Protein AF-0000000072901092 (afdb_homodimer)

Nearest PDB structures (foldseek):
  4x6g-assembly1_D  TM=7.924E-01  e=3.936E-26  Pseudomonas aeruginosa PAO1
  6g4r-assembly1_B  TM=6.578E-01  e=4.925E-25  Corynebacterium glutamicum
  4x6g-assembly1_C  TM=6.193E-01  e=7.753E-26  Pseudomonas aeruginosa PAO1
  6g4r-assembly1_E  TM=6.462E-01  e=9.700E-25  Corynebacterium glutamicum
  7d98-assembly1_Q  TM=5.765E-01  e=1.167E-24  Cupriavidus necator

Organism: NCBI:txid1402861

Structure (mmCIF, N/CA/C/O backbone):
data_AF-0000000072901092-model_v1
#
loop_
_entity.id
_entity.type
_entity.pdbx_description
1 polymer 'LysR family transcriptional regulator'
#
loop_
_atom_site.group_PDB
_atom_site.id
_atom_site.type_symbol
_atom_site.label_atom_id
_atom_site.label_alt_id
_atom_site.label_comp_id
_atom_site.label_asym_id
_atom_site.label_entity_id
_atom_site.label_seq_id
_atom_site.pdbx_PDB_ins_code
_atom_site.Cartn_x
_atom_site.Cartn_y
_atom_site.Cartn_z
_atom_site.occupancy
_atom_site.B_iso_or_equiv
_atom_site.auth_seq_id
_atom_site.auth_comp_id
_atom_site.auth_asym_id
_atom_site.auth_atom_id
_atom_site.pdbx_PDB_model_num
ATOM 1 N N . MET A 1 1 ? -18.266 22.656 27.125 1 49.53 1 MET A N 1
ATOM 2 C CA . MET A 1 1 ? -17.625 21.703 26.219 1 49.53 1 MET A CA 1
ATOM 3 C C . MET A 1 1 ? -16.109 21.812 26.281 1 49.53 1 MET A C 1
ATOM 5 O O . MET A 1 1 ? -15.562 22.922 26.234 1 49.53 1 MET A O 1
ATOM 9 N N . ASP A 1 2 ? -15.492 20.828 26.812 1 63.03 2 ASP A N 1
ATOM 10 C CA . ASP A 1 2 ? -14.039 20.797 26.984 1 63.03 2 ASP A CA 1
ATOM 11 C C . ASP A 1 2 ? -13.367 20.078 25.812 1 63.03 2 ASP A C 1
ATOM 13 O O . ASP A 1 2 ? -13.992 19.25 25.156 1 63.03 2 ASP A O 1
ATOM 17 N N . PHE A 1 3 ? -12.242 20.594 25.516 1 66.56 3 PHE A N 1
ATOM 18 C CA . PHE A 1 3 ? -11.469 20.031 24.422 1 66.56 3 PHE A CA 1
ATOM 19 C C . PHE A 1 3 ? -11.273 18.531 24.609 1 66.56 3 PHE A C 1
ATOM 21 O O . PHE A 1 3 ? -11.195 17.781 23.625 1 66.56 3 PHE A O 1
ATOM 28 N N . ARG A 1 4 ? -11.25 18.188 25.797 1 75 4 ARG A N 1
ATOM 29 C CA . ARG A 1 4 ? -11.078 16.781 26.109 1 75 4 ARG A CA 1
ATOM 30 C C . ARG A 1 4 ? -12.258 15.953 25.609 1 75 4 ARG A C 1
ATOM 32 O O . ARG A 1 4 ? -12.07 14.836 25.125 1 75 4 ARG A O 1
ATOM 39 N N . HIS A 1 5 ? -13.43 16.578 25.75 1 78.12 5 HIS A N 1
ATOM 40 C CA . HIS A 1 5 ? -14.625 15.875 25.297 1 78.12 5 HIS A CA 1
ATOM 41 C C . HIS A 1 5 ? -14.602 15.664 23.781 1 78.12 5 HIS A C 1
ATOM 43 O O . HIS A 1 5 ? -14.961 14.586 23.297 1 78.12 5 HIS A O 1
ATOM 49 N N . LEU A 1 6 ? -14.203 16.656 23.109 1 78.94 6 LEU A N 1
ATOM 50 C CA . LEU A 1 6 ? -14.117 16.578 21.656 1 78.94 6 LEU A CA 1
ATOM 51 C C . LEU A 1 6 ? -13.062 15.555 21.234 1 78.94 6 LEU A C 1
ATOM 53 O O . LEU A 1 6 ? -13.281 14.797 20.297 1 78.94 6 LEU A O 1
ATOM 57 N N . HIS A 1 7 ? -12.016 15.57 21.969 1 81.06 7 HIS A N 1
ATOM 58 C CA . HIS A 1 7 ? -10.945 14.617 21.703 1 81.06 7 HIS A CA 1
ATOM 59 C C . HIS A 1 7 ? -11.406 13.188 21.938 1 81.06 7 HIS A C 1
ATOM 61 O O . HIS A 1 7 ? -11.125 12.297 21.141 1 81.06 7 HIS A O 1
ATOM 67 N N . TYR A 1 8 ? -12.109 13.016 23.016 1 83 8 TYR A N 1
ATOM 68 C CA . TYR A 1 8 ? -12.625 11.688 23.359 1 83 8 TYR A CA 1
ATOM 69 C C . TYR A 1 8 ? -13.625 11.211 22.312 1 83 8 TYR A C 1
ATOM 71 O O . TYR A 1 8 ? -13.539 10.078 21.828 1 83 8 TYR A O 1
ATOM 79 N N . PHE A 1 9 ? -14.438 12.086 21.922 1 88.81 9 PHE A N 1
ATOM 80 C CA . PHE A 1 9 ? -15.461 11.773 20.938 1 88.81 9 PHE A CA 1
ATOM 81 C C . PHE A 1 9 ? -14.828 11.422 19.594 1 88.81 9 PHE A C 1
ATOM 83 O O . PHE A 1 9 ? -15.18 10.414 18.984 1 88.81 9 PHE A O 1
ATOM 90 N N . THR A 1 10 ? -13.914 12.25 19.156 1 85.12 10 THR A N 1
ATOM 91 C CA . THR A 1 10 ? -13.297 12.023 17.859 1 85.12 10 THR A CA 1
ATOM 92 C C . THR A 1 10 ? -12.5 10.727 17.859 1 85.12 10 THR A C 1
ATOM 94 O O . THR A 1 10 ? -12.461 10.016 16.844 1 85.12 10 THR A O 1
ATOM 97 N N . THR A 1 11 ? -11.914 10.367 18.953 1 84.12 11 THR A N 1
ATOM 98 C CA . THR A 1 11 ? -11.164 9.125 19.062 1 84.12 11 THR A CA 1
ATOM 99 C C . THR A 1 11 ? -12.102 7.918 19 1 84.12 11 THR A C 1
ATOM 101 O O . THR A 1 11 ? -11.797 6.926 18.328 1 84.12 11 THR A O 1
ATOM 104 N N . VAL A 1 12 ? -13.203 8.062 19.625 1 87.88 12 VAL A N 1
ATOM 105 C CA . VAL A 1 12 ? -14.203 6.992 19.578 1 87.88 12 VAL A CA 1
ATOM 106 C C . VAL A 1 12 ? -14.719 6.824 18.156 1 87.88 12 VAL A C 1
ATOM 108 O O . VAL A 1 12 ? -14.891 5.699 17.688 1 87.88 12 VAL A O 1
ATOM 111 N N . ALA A 1 13 ? -14.922 7.895 17.562 1 85.12 13 ALA A N 1
ATOM 112 C CA . ALA A 1 13 ? -15.414 7.879 16.188 1 85.12 13 ALA A CA 1
ATOM 113 C C . ALA A 1 13 ? -14.414 7.203 15.25 1 85.12 13 ALA A C 1
ATOM 115 O O . ALA A 1 13 ? -14.797 6.383 14.406 1 85.12 13 ALA A O 1
ATOM 116 N N . LYS A 1 14 ? -13.219 7.559 15.43 1 80.56 14 LYS A N 1
ATOM 117 C CA . LYS A 1 14 ? -12.141 7.039 14.594 1 80.56 14 LYS A CA 1
ATOM 118 C C . LYS A 1 14 ? -11.953 5.539 14.812 1 80.56 14 LYS A C 1
ATOM 120 O O . LYS A 1 14 ? -11.773 4.785 13.852 1 80.56 14 LYS A O 1
ATOM 125 N N . GLN A 1 15 ? -12.016 5.137 16.062 1 78.75 15 GLN A N 1
ATOM 126 C CA . GLN A 1 15 ? -11.773 3.744 16.422 1 78.75 15 GLN A CA 1
ATOM 127 C C . GLN A 1 15 ? -13.031 2.904 16.25 1 78.75 15 GLN A C 1
ATOM 129 O O . GLN A 1 15 ? -12.969 1.673 16.25 1 78.75 15 GLN A O 1
ATOM 134 N N . GLN A 1 16 ? -14.086 3.572 16.125 1 81.44 16 GLN A N 1
ATOM 135 C CA . GLN A 1 16 ? -15.406 2.963 16.047 1 81.44 16 GLN A CA 1
ATOM 136 C C . GLN A 1 16 ? -15.625 1.966 17.188 1 81.44 16 GLN A C 1
ATOM 138 O O . GLN A 1 16 ? -16.25 0.919 16.984 1 81.44 16 GLN A O 1
ATOM 143 N N . SER A 1 17 ? -14.984 2.234 18.234 1 85.31 17 SER A N 1
ATOM 144 C CA . SER A 1 17 ? -15.062 1.399 19.422 1 85.31 17 SER A CA 1
ATOM 145 C C . SER A 1 17 ? -14.711 2.195 20.688 1 85.31 17 SER A C 1
ATOM 147 O O . SER A 1 17 ? -13.688 2.879 20.719 1 85.31 17 SER A O 1
ATOM 149 N N . PHE A 1 18 ? -15.586 2.021 21.703 1 87.5 18 PHE A N 1
ATOM 150 C CA . PHE A 1 18 ? -15.305 2.693 22.969 1 87.5 18 PHE A CA 1
ATOM 151 C C . PHE A 1 18 ? -14.133 2.033 23.688 1 87.5 18 PHE A C 1
ATOM 153 O O . PHE A 1 18 ? -13.289 2.717 24.281 1 87.5 18 PHE A O 1
ATOM 160 N N . THR A 1 19 ? -14.086 0.767 23.5 1 86.06 19 THR A N 1
ATOM 161 C CA . THR A 1 19 ? -13.031 0.032 24.188 1 86.06 19 THR A CA 1
ATOM 162 C C . THR A 1 19 ? -11.672 0.329 23.562 1 86.06 19 THR A C 1
ATOM 164 O O . THR A 1 19 ? -10.711 0.62 24.281 1 86.06 19 THR A O 1
ATOM 167 N N . LYS A 1 20 ? -11.641 0.31 22.328 1 83.25 20 LYS A N 1
ATOM 168 C CA . LYS A 1 20 ? -10.391 0.587 21.641 1 83.25 20 LYS A CA 1
ATOM 169 C C . LYS A 1 20 ? -9.953 2.033 21.859 1 83.25 20 LYS A C 1
ATOM 171 O O . LYS A 1 20 ? -8.766 2.303 22.047 1 83.25 20 LYS A O 1
ATOM 176 N N . ALA A 1 21 ? -10.906 2.846 21.797 1 86.75 21 ALA A N 1
ATOM 177 C CA . ALA A 1 21 ? -10.625 4.262 22.016 1 86.75 21 ALA A CA 1
ATOM 178 C C . ALA A 1 21 ? -10.109 4.504 23.438 1 86.75 21 ALA A C 1
ATOM 180 O O . ALA A 1 21 ? -9.164 5.27 23.641 1 86.75 21 ALA A O 1
ATOM 181 N N . ALA A 1 22 ? -10.68 3.83 24.344 1 85.81 22 ALA A N 1
ATOM 182 C CA . ALA A 1 22 ? -10.273 3.984 25.734 1 85.81 22 ALA A CA 1
ATOM 183 C C . ALA A 1 22 ? -8.828 3.523 25.938 1 85.81 22 ALA A C 1
ATOM 185 O O . ALA A 1 22 ? -8.055 4.176 26.641 1 85.81 22 ALA A O 1
ATOM 186 N N . HIS A 1 23 ? -8.562 2.48 25.312 1 78.56 23 HIS A N 1
ATOM 187 C CA . HIS A 1 23 ? -7.199 1.969 25.359 1 78.56 23 HIS A CA 1
ATOM 188 C C . HIS A 1 23 ? -6.211 2.965 24.766 1 78.56 23 HIS A C 1
ATOM 190 O O . HIS A 1 23 ? -5.16 3.23 25.359 1 78.56 23 HIS A O 1
ATOM 196 N N . LYS A 1 24 ? -6.613 3.518 23.766 1 76.94 24 LYS A N 1
ATOM 197 C CA . LYS A 1 24 ? -5.758 4.473 23.062 1 76.94 24 LYS A CA 1
ATOM 198 C C . LYS A 1 24 ? -5.578 5.746 23.891 1 76.94 24 LYS A C 1
ATOM 200 O O . LYS A 1 24 ? -4.496 6.34 23.891 1 76.94 24 LYS A O 1
ATOM 205 N N . LEU A 1 25 ? -6.582 6.066 24.562 1 77.44 25 LEU A N 1
ATOM 206 C CA . LEU A 1 25 ? -6.605 7.312 25.328 1 77.44 25 LEU A CA 1
ATOM 207 C C . LEU A 1 25 ? -6.129 7.094 26.75 1 77.44 25 LEU A C 1
ATOM 209 O O . LEU A 1 25 ? -6.004 8.047 27.531 1 77.44 25 LEU A O 1
ATOM 213 N N . HIS A 1 26 ? -5.859 5.828 27.047 1 76 26 HIS A N 1
ATOM 214 C CA . HIS A 1 26 ? -5.414 5.457 28.391 1 76 26 HIS A CA 1
ATOM 215 C C . HIS A 1 26 ? -6.422 5.902 29.438 1 76 26 HIS A C 1
ATOM 217 O O . HIS A 1 26 ? -6.043 6.5 30.453 1 76 26 HIS A O 1
ATOM 223 N N . VAL A 1 27 ? -7.68 5.68 29.156 1 80.12 27 VAL A N 1
ATOM 224 C CA . VAL A 1 27 ? -8.773 5.93 30.094 1 80.12 27 VAL A CA 1
ATOM 225 C C . VAL A 1 27 ? -9.664 4.691 30.188 1 80.12 27 VAL A C 1
ATOM 227 O O . VAL A 1 27 ? -9.523 3.756 29.391 1 80.12 27 VAL A O 1
ATOM 230 N N . SER A 1 28 ? -10.383 4.594 31.266 1 84.31 28 SER A N 1
ATOM 231 C CA . SER A 1 28 ? -11.32 3.482 31.375 1 84.31 28 SER A CA 1
ATOM 232 C C . SER A 1 28 ? -12.492 3.646 30.406 1 84.31 28 SER A C 1
ATOM 234 O O . SER A 1 28 ? -12.914 4.77 30.125 1 84.31 28 SER A O 1
ATOM 236 N N . GLN A 1 29 ? -12.891 2.535 29.938 1 88.75 29 GLN A N 1
ATOM 237 C CA . GLN A 1 29 ? -13.992 2.545 28.984 1 88.75 29 GLN A CA 1
ATOM 238 C C . GLN A 1 29 ? -15.234 3.191 29.578 1 88.75 29 GLN A C 1
ATOM 240 O O . GLN A 1 29 ? -15.883 4.023 28.938 1 88.75 29 GLN A O 1
ATOM 245 N N . PRO A 1 30 ? -15.609 2.914 30.859 1 89.5 30 PRO A N 1
ATOM 246 C CA . PRO A 1 30 ? -16.766 3.598 31.438 1 89.5 30 PRO A CA 1
ATOM 247 C C . PRO A 1 30 ? -16.578 5.109 31.531 1 89.5 30 PRO A C 1
ATOM 249 O O . PRO A 1 30 ? -17.516 5.871 31.297 1 89.5 30 PRO A O 1
ATOM 252 N N . SER A 1 31 ? -15.414 5.52 31.875 1 84.31 31 SER A N 1
ATOM 253 C CA . SER A 1 31 ? -15.117 6.945 31.938 1 84.31 31 SER A CA 1
ATOM 254 C C . SER A 1 31 ? -15.25 7.605 30.562 1 84.31 31 SER A C 1
ATOM 256 O O . SER A 1 31 ? -15.82 8.695 30.453 1 84.31 31 SER A O 1
ATOM 258 N N . LEU A 1 32 ? -14.734 6.973 29.578 1 90.12 32 LEU A N 1
ATOM 259 C CA . LEU A 1 32 ? -14.812 7.484 28.219 1 90.12 32 LEU A CA 1
ATOM 260 C C . LEU A 1 32 ? -16.266 7.59 27.75 1 90.12 32 LEU A C 1
ATOM 262 O O . LEU A 1 32 ? -16.656 8.586 27.141 1 90.12 32 LEU A O 1
ATOM 266 N N . SER A 1 33 ? -17.016 6.562 28.047 1 90.19 33 SER A N 1
ATOM 267 C CA . SER A 1 33 ? -18.422 6.547 27.688 1 90.19 33 SER A CA 1
ATOM 268 C C . SER A 1 33 ? -19.188 7.688 28.359 1 90.19 33 SER A C 1
ATOM 270 O O . SER A 1 33 ? -20 8.352 27.719 1 90.19 33 SER A O 1
ATOM 272 N N . LYS A 1 34 ? -18.875 7.934 29.562 1 88.56 34 LYS A N 1
ATOM 273 C CA . LYS A 1 34 ? -19.5 9.016 30.328 1 88.56 34 LYS A CA 1
ATOM 274 C C . LYS A 1 34 ? -19.172 10.375 29.719 1 88.56 34 LYS A C 1
ATOM 276 O O . LYS A 1 34 ? -20.031 11.258 29.656 1 88.56 34 LYS A O 1
ATOM 281 N N . MET A 1 35 ? -17.969 10.477 29.375 1 84.62 35 MET A N 1
ATOM 282 C CA . MET A 1 35 ? -17.516 11.742 28.828 1 84.62 35 MET A CA 1
ATOM 283 C C . MET A 1 35 ? -18.172 12.023 27.484 1 84.62 35 MET A C 1
ATOM 285 O O . MET A 1 35 ? -18.547 13.164 27.188 1 84.62 35 MET A O 1
ATOM 289 N N . VAL A 1 36 ? -18.297 11.008 26.672 1 88.88 36 VAL A N 1
ATOM 290 C CA . VAL A 1 36 ? -18.953 11.156 25.391 1 88.88 36 VAL A CA 1
ATOM 291 C C . VAL A 1 36 ? -20.438 11.469 25.594 1 88.88 36 VAL A C 1
ATOM 293 O O . VAL A 1 36 ? -21 12.305 24.891 1 88.88 36 VAL A O 1
ATOM 296 N N . LYS A 1 37 ? -21 10.789 26.516 1 90.06 37 LYS A N 1
ATOM 297 C CA . LYS A 1 37 ? -22.391 11.062 26.844 1 90.06 37 LYS A CA 1
ATOM 298 C C . LYS A 1 37 ? -22.578 12.492 27.344 1 90.06 37 LYS A C 1
ATOM 300 O O . LYS A 1 37 ? -23.562 13.148 27 1 90.06 37 LYS A O 1
ATOM 305 N N . ALA A 1 38 ? -21.719 12.898 28.156 1 83.62 38 ALA A N 1
ATOM 306 C CA . ALA A 1 38 ? -21.766 14.266 28.656 1 83.62 38 ALA A CA 1
ATOM 307 C C . ALA A 1 38 ? -21.719 15.266 27.5 1 83.62 38 ALA A C 1
ATOM 309 O O . ALA A 1 38 ? -22.422 16.281 27.516 1 83.62 38 ALA A O 1
ATOM 310 N N . LEU A 1 39 ? -20.875 15.023 26.531 1 83.94 39 LEU A N 1
ATOM 311 C CA . LEU A 1 39 ? -20.781 15.859 25.344 1 83.94 39 LEU A CA 1
ATOM 312 C C . LEU A 1 39 ? -22.109 15.867 24.594 1 83.94 39 LEU A C 1
ATOM 314 O O . LEU A 1 39 ? -22.578 16.922 24.141 1 83.94 39 LEU A O 1
ATOM 318 N N . GLU A 1 40 ? -22.703 14.727 24.453 1 86.56 40 GLU A N 1
ATOM 319 C CA . GLU A 1 40 ? -24 14.602 23.797 1 86.56 40 GLU A CA 1
ATOM 320 C C . GLU A 1 40 ? -25.078 15.375 24.547 1 86.56 40 GLU A C 1
ATOM 322 O O . GLU A 1 40 ? -25.891 16.062 23.938 1 86.56 40 GLU A O 1
ATOM 327 N N . ASP A 1 41 ? -25.016 15.273 25.828 1 82.12 41 ASP A N 1
ATOM 328 C CA . ASP A 1 41 ? -25.969 15.992 26.688 1 82.12 41 ASP A CA 1
ATOM 329 C C . ASP A 1 41 ? -25.797 17.5 26.547 1 82.12 41 ASP A C 1
ATOM 331 O O . ASP A 1 41 ? -26.781 18.234 26.484 1 82.12 41 ASP A O 1
ATOM 335 N N . GLU A 1 42 ? -24.641 17.859 26.562 1 77.19 42 GLU A N 1
ATOM 336 C CA . GLU A 1 42 ? -24.344 19.281 26.438 1 77.19 42 GLU A CA 1
ATOM 337 C C . GLU A 1 42 ? -24.812 19.828 25.094 1 77.19 42 GLU A C 1
ATOM 339 O O . GLU A 1 42 ? -25.328 20.938 25.016 1 77.19 42 GLU A O 1
ATOM 344 N N . LEU A 1 43 ? -24.609 19.016 24.062 1 78.44 43 LEU A N 1
ATOM 345 C CA . LEU A 1 43 ? -24.969 19.438 22.703 1 78.44 43 LEU A CA 1
ATOM 346 C C . LEU A 1 43 ? -26.453 19.188 22.438 1 78.44 43 LEU A C 1
ATOM 348 O O . LEU A 1 43 ? -27.016 19.734 21.484 1 78.44 43 LEU A O 1
ATOM 352 N N . GLY A 1 44 ? -27.094 18.359 23.25 1 78.69 44 GLY A N 1
ATOM 353 C CA . GLY A 1 44 ? -28.5 18.062 23.125 1 78.69 44 GLY A CA 1
ATOM 354 C C . GLY A 1 44 ? -28.812 17.094 22 1 78.69 44 GLY A C 1
ATOM 355 O O . GLY A 1 44 ? -29.938 17.078 21.484 1 78.69 44 GLY A O 1
ATOM 356 N N . VAL A 1 45 ? -27.781 16.547 21.484 1 80.12 45 VAL A N 1
ATOM 357 C CA . VAL A 1 45 ? -27.969 15.609 20.375 1 80.12 45 VAL A CA 1
ATOM 358 C C . VAL A 1 45 ? -27.156 14.344 20.641 1 80.12 45 VAL A C 1
ATOM 360 O O . VAL A 1 45 ? -26.141 14.383 21.344 1 80.12 45 VAL A O 1
ATOM 363 N N . THR A 1 46 ? -27.641 13.273 20.078 1 87.19 46 THR A N 1
ATOM 364 C CA . THR A 1 46 ? -26.891 12.023 20.109 1 87.19 46 THR A CA 1
ATOM 365 C C . THR A 1 46 ? -25.875 11.969 18.969 1 87.19 46 THR A C 1
ATOM 367 O O . THR A 1 46 ? -26.219 12.211 17.812 1 87.19 46 THR A O 1
ATOM 370 N N . LEU A 1 47 ? -24.625 11.711 19.391 1 87.44 47 LEU A N 1
ATOM 371 C CA . LEU A 1 47 ? -23.547 11.742 18.406 1 87.44 47 LEU A CA 1
ATOM 372 C C . LEU A 1 47 ? -23.219 10.336 17.922 1 87.44 47 LEU A C 1
ATOM 374 O O . LEU A 1 47 ? -22.766 10.156 16.781 1 87.44 47 LEU A O 1
ATOM 378 N N . ILE A 1 48 ? -23.328 9.359 18.828 1 89.06 48 ILE A N 1
ATOM 379 C CA . ILE A 1 48 ? -22.906 7.992 18.531 1 89.06 48 ILE A CA 1
ATOM 380 C C . ILE A 1 48 ? -24.094 7.047 18.656 1 89.06 48 ILE A C 1
ATOM 382 O O . ILE A 1 48 ? -24.828 7.086 19.656 1 89.06 48 ILE A O 1
ATOM 386 N N . ASP A 1 49 ? -24.297 6.387 17.641 1 84.69 49 ASP A N 1
ATOM 387 C CA . ASP A 1 49 ? -25.312 5.34 17.656 1 84.69 49 ASP A CA 1
ATOM 388 C C . ASP A 1 49 ? -24.75 4.031 18.203 1 84.69 49 ASP A C 1
ATOM 390 O O . ASP A 1 49 ? -23.906 3.4 17.562 1 84.69 49 ASP A O 1
ATOM 394 N N . ARG A 1 50 ? -25.188 3.66 19.406 1 79.69 50 ARG A N 1
ATOM 395 C CA . ARG A 1 50 ? -24.656 2.508 20.125 1 79.69 50 ARG A CA 1
ATOM 396 C C . ARG A 1 50 ? -25.562 1.293 19.969 1 79.69 50 ARG A C 1
ATOM 398 O O . ARG A 1 50 ? -25.422 0.31 20.688 1 79.69 50 ARG A O 1
ATOM 405 N N . SER A 1 51 ? -26.484 1.408 19.188 1 70.94 51 SER A N 1
ATOM 406 C CA . SER A 1 51 ? -27.531 0.389 19.094 1 70.94 51 SER A CA 1
ATOM 407 C C . SER A 1 51 ? -27.031 -0.854 18.375 1 70.94 51 SER A C 1
ATOM 409 O O . SER A 1 51 ? -27.531 -1.956 18.594 1 70.94 51 SER A O 1
ATOM 411 N N . GLY A 1 52 ? -26.031 -0.71 17.656 1 60.16 52 GLY A N 1
ATOM 412 C CA . GLY A 1 52 ? -25.547 -1.85 16.891 1 60.16 52 GLY A CA 1
ATOM 413 C C . GLY A 1 52 ? -24.297 -2.471 17.484 1 60.16 52 GLY A C 1
ATOM 414 O O . GLY A 1 52 ? -23.844 -2.062 18.547 1 60.16 52 GLY A O 1
ATOM 415 N N . LYS A 1 53 ? -23.75 -3.525 16.953 1 60.88 53 LYS A N 1
ATOM 416 C CA . LYS A 1 53 ? -22.531 -4.23 17.359 1 60.88 53 LYS A CA 1
ATOM 417 C C . LYS A 1 53 ? -21.312 -3.33 17.25 1 60.88 53 LYS A C 1
ATOM 419 O O . LYS A 1 53 ? -20.391 -3.42 18.078 1 60.88 53 LYS A O 1
ATOM 424 N N . GLN A 1 54 ? -21.328 -2.475 16.312 1 71 54 GLN A N 1
ATOM 425 C CA . GLN A 1 54 ? -20.266 -1.482 16.188 1 71 54 GLN A CA 1
ATOM 426 C C . GLN A 1 54 ? -20.828 -0.067 16.328 1 71 54 GLN A C 1
ATOM 428 O O . GLN A 1 54 ? -21.891 0.249 15.812 1 71 54 GLN A O 1
ATOM 433 N N . ILE A 1 55 ? -20.078 0.75 17.078 1 79.56 55 ILE A N 1
ATOM 434 C CA . ILE A 1 55 ? -20.531 2.121 17.297 1 79.56 55 ILE A CA 1
ATOM 435 C C . ILE A 1 55 ? -20.375 2.922 16 1 79.56 55 ILE A C 1
ATOM 437 O O . ILE A 1 55 ? -19.438 2.709 15.227 1 79.56 55 ILE A O 1
ATOM 441 N N . GLN A 1 56 ? -21.453 3.609 15.656 1 80.44 56 GLN A N 1
ATOM 442 C CA . GLN A 1 56 ? -21.422 4.473 14.484 1 80.44 56 GLN A CA 1
ATOM 443 C C . GLN A 1 56 ? -21.797 5.906 14.844 1 80.44 56 GLN A C 1
ATOM 445 O O . GLN A 1 56 ? -22.516 6.141 15.82 1 80.44 56 GLN A O 1
ATOM 450 N N . LEU A 1 57 ? -21.297 6.789 13.953 1 83.31 57 LEU A N 1
ATOM 451 C CA . LEU A 1 57 ? -21.656 8.195 14.148 1 83.31 57 LEU A CA 1
ATOM 452 C C . LEU A 1 57 ? -23.047 8.484 13.625 1 83.31 57 LEU A C 1
ATOM 454 O O . LEU A 1 57 ? -23.453 7.953 12.578 1 83.31 57 LEU A O 1
ATOM 458 N N . THR A 1 58 ? -23.844 9.266 14.359 1 80.31 58 THR A N 1
ATOM 459 C CA . THR A 1 58 ? -25.094 9.836 13.844 1 80.31 58 THR A CA 1
ATOM 460 C C . THR A 1 58 ? -24.797 10.961 12.859 1 80.31 58 THR A C 1
ATOM 462 O O . THR A 1 58 ? -23.641 11.352 12.68 1 80.31 58 THR A O 1
ATOM 465 N N . ASP A 1 59 ? -25.844 11.469 12.219 1 71.19 59 ASP A N 1
ATOM 466 C CA . ASP A 1 59 ? -25.672 12.633 11.359 1 71.19 59 ASP A CA 1
ATOM 467 C C . ASP A 1 59 ? -25.062 13.805 12.133 1 71.19 59 ASP A C 1
ATOM 469 O O . ASP A 1 59 ? -24.141 14.469 11.641 1 71.19 59 ASP A O 1
ATOM 473 N N . ALA A 1 60 ? -25.688 13.969 13.195 1 76 60 ALA A N 1
ATOM 474 C CA . ALA A 1 60 ? -25.125 15 14.07 1 76 60 ALA A CA 1
ATOM 475 C C . ALA A 1 60 ? -23.688 14.672 14.461 1 76 60 ALA A C 1
ATOM 477 O O . ALA A 1 60 ? -22.844 15.562 14.531 1 76 60 ALA A O 1
ATOM 478 N N . GLY A 1 61 ? -23.469 13.391 14.656 1 80.81 61 GLY A N 1
ATOM 479 C CA . GLY A 1 61 ? -22.125 12.945 15 1 80.81 61 GLY A CA 1
ATOM 480 C C . GLY A 1 61 ? -21.094 13.242 13.922 1 80.81 61 GLY A C 1
ATOM 481 O O . GLY A 1 61 ? -19.984 13.656 14.219 1 80.81 61 GLY A O 1
ATOM 482 N N . MET A 1 62 ? -21.469 13.164 12.781 1 75.88 62 MET A N 1
ATOM 483 C CA . MET A 1 62 ? -20.578 13.422 11.648 1 75.88 62 MET A CA 1
ATOM 484 C C . MET A 1 62 ? -20.234 14.898 11.562 1 75.88 62 MET A C 1
ATOM 486 O O . MET A 1 62 ? -19.078 15.258 11.312 1 75.88 62 MET A O 1
ATOM 490 N N . ILE A 1 63 ? -21.219 15.703 11.719 1 71.44 63 ILE A N 1
ATOM 491 C CA . ILE A 1 63 ? -21.016 17.141 11.695 1 71.44 63 ILE A CA 1
ATOM 492 C C . ILE A 1 63 ? -20.078 17.547 12.828 1 71.44 63 ILE A C 1
ATOM 494 O O . ILE A 1 63 ? -19.109 18.281 12.609 1 71.44 63 ILE A O 1
ATOM 498 N N . VAL A 1 64 ? -20.391 17.031 13.953 1 77.12 64 VAL A N 1
ATOM 499 C CA . VAL A 1 64 ? -19.578 17.375 15.117 1 77.12 64 VAL A CA 1
ATOM 500 C C . VAL A 1 64 ? -18.172 16.828 14.945 1 77.12 64 VAL A C 1
ATOM 502 O O . VAL A 1 64 ? -17.188 17.469 15.328 1 77.12 64 VAL A O 1
ATOM 505 N N . TYR A 1 65 ? -18.078 15.68 14.375 1 81.31 65 TYR A N 1
ATOM 506 C CA . TYR A 1 65 ? -16.766 15.086 14.141 1 81.31 65 TYR A CA 1
ATOM 507 C C . TYR A 1 65 ? -15.914 15.977 13.25 1 81.31 65 TYR A C 1
ATOM 509 O O . TYR A 1 65 ? -14.758 16.266 13.562 1 81.31 65 TYR A O 1
ATOM 517 N N . LYS A 1 66 ? -16.484 16.453 12.258 1 69.56 66 LYS A N 1
ATOM 518 C CA . LYS A 1 66 ? -15.773 17.344 11.336 1 69.56 66 LYS A CA 1
ATOM 519 C C . LYS A 1 66 ? -15.328 18.625 12.039 1 69.56 66 LYS A C 1
ATOM 521 O O . LYS A 1 66 ? -14.172 19.031 11.922 1 69.56 66 LYS A O 1
ATOM 526 N N . GLU A 1 67 ? -16.266 19.172 12.711 1 68.38 67 GLU A N 1
ATOM 527 C CA . GLU A 1 67 ? -15.969 20.422 13.414 1 68.38 67 GLU A CA 1
ATOM 528 C C . GLU A 1 67 ? -14.961 20.219 14.539 1 68.38 67 GLU A C 1
ATOM 530 O O . GLU A 1 67 ? -14.062 21.031 14.742 1 68.38 67 GLU A O 1
ATOM 535 N N . ALA A 1 68 ? -15.203 19.125 15.227 1 75.38 68 ALA A N 1
ATOM 536 C CA . ALA A 1 68 ? -14.312 18.812 16.344 1 75.38 68 ALA A CA 1
ATOM 537 C C . ALA A 1 68 ? -12.883 18.594 15.852 1 75.38 68 ALA A C 1
ATOM 539 O O . ALA A 1 68 ? -11.93 19.047 16.484 1 75.38 68 ALA A O 1
ATOM 540 N N . THR A 1 69 ? -12.852 17.938 14.789 1 71.62 69 THR A N 1
ATOM 541 C CA . THR A 1 69 ? -11.531 17.688 14.211 1 71.62 69 THR A CA 1
ATOM 542 C C . THR A 1 69 ? -10.844 19 13.859 1 71.62 69 THR A C 1
ATOM 544 O O . THR A 1 69 ? -9.648 19.172 14.109 1 71.62 69 THR A O 1
ATOM 547 N N . THR A 1 70 ? -11.57 19.875 13.32 1 64.5 70 THR A N 1
ATOM 548 C CA . THR A 1 70 ? -11.055 21.203 12.984 1 64.5 70 THR A CA 1
ATOM 549 C C . THR A 1 70 ? -10.609 21.938 14.242 1 64.5 70 THR A C 1
ATOM 551 O O . THR A 1 70 ? -9.539 22.562 14.258 1 64.5 70 THR A O 1
ATOM 554 N N . ILE A 1 71 ? -11.438 21.859 15.203 1 64.69 71 ILE A N 1
ATOM 555 C CA . ILE A 1 71 ? -11.156 22.547 16.469 1 64.69 71 ILE A CA 1
ATOM 556 C C . ILE A 1 71 ? -9.898 21.969 17.109 1 64.69 71 ILE A C 1
ATOM 558 O O . ILE A 1 71 ? -9.023 22.703 17.547 1 64.69 71 ILE A O 1
ATOM 562 N N . LEU A 1 72 ? -9.859 20.734 17.141 1 67.81 72 LEU A N 1
ATOM 563 C CA . LEU A 1 72 ? -8.719 20.078 17.766 1 67.81 72 LEU A CA 1
ATOM 564 C C . LEU A 1 72 ? -7.43 20.391 17.016 1 67.81 72 LEU A C 1
ATOM 566 O O . LEU A 1 72 ? -6.379 20.594 17.625 1 67.81 72 LEU A O 1
ATOM 570 N N . HIS A 1 73 ? -7.598 20.5 15.82 1 64.62 73 HIS A N 1
ATOM 571 C CA . HIS A 1 73 ? -6.453 20.875 15 1 64.62 73 HIS A CA 1
ATOM 572 C C . HIS A 1 73 ? -6.02 22.312 15.289 1 64.62 73 HIS A C 1
ATOM 574 O O . HIS A 1 73 ? -4.824 22.609 15.336 1 64.62 73 HIS A O 1
ATOM 580 N N . SER A 1 74 ? -7.051 23.062 15.461 1 59.72 74 SER A N 1
ATOM 581 C CA . SER A 1 74 ? -6.746 24.453 15.781 1 59.72 74 SER A CA 1
ATOM 582 C C . SER A 1 74 ? -6.016 24.562 17.125 1 59.72 74 SER A C 1
ATOM 584 O O . SER A 1 74 ? -5.129 25.391 17.281 1 59.72 74 SER A O 1
ATOM 586 N N . LEU A 1 75 ? -6.387 23.75 18.016 1 58.62 75 LEU A N 1
ATOM 587 C CA . LEU A 1 75 ? -5.707 23.719 19.312 1 58.62 75 LEU A CA 1
ATOM 588 C C . LEU A 1 75 ? -4.266 23.25 19.156 1 58.62 75 LEU A C 1
ATOM 590 O O . LEU A 1 75 ? -3.357 23.781 19.797 1 58.62 75 LEU A O 1
ATOM 594 N N . TYR A 1 76 ? -4.156 22.25 18.406 1 59 76 TYR A N 1
ATOM 595 C CA . TYR A 1 76 ? -2.812 21.781 18.078 1 59 76 TYR A CA 1
ATOM 596 C C . TYR A 1 76 ? -1.983 22.906 17.453 1 59 76 TYR A C 1
ATOM 598 O O . TYR A 1 76 ? -0.813 23.078 17.797 1 59 76 TYR A O 1
ATOM 606 N N . ASP A 1 77 ? -2.641 23.547 16.625 1 60 77 ASP A N 1
ATOM 607 C CA . ASP A 1 77 ? -1.979 24.688 15.969 1 60 77 ASP A CA 1
ATOM 608 C C . ASP A 1 77 ? -1.545 25.719 17 1 60 77 ASP A C 1
ATOM 610 O O . ASP A 1 77 ? -0.477 26.328 16.875 1 60 77 ASP A O 1
ATOM 614 N N . LEU A 1 78 ? -2.402 25.906 17.969 1 53.62 78 LEU A N 1
ATOM 615 C CA . LEU A 1 78 ? -2.076 26.844 19.031 1 53.62 78 LEU A CA 1
ATOM 616 C C . LEU A 1 78 ? -0.834 26.406 19.797 1 53.62 78 LEU A C 1
ATOM 618 O O . LEU A 1 78 ? 0.057 27.203 20.062 1 53.62 78 LEU A O 1
ATOM 622 N N . SER A 1 79 ? -0.837 25.203 20.188 1 54.16 79 SER A N 1
ATOM 623 C CA . SER A 1 79 ? 0.328 24.672 20.891 1 54.16 79 SER A CA 1
ATOM 624 C C . SER A 1 79 ? 1.596 24.844 20.047 1 54.16 79 SER A C 1
ATOM 626 O O . SER A 1 79 ? 2.633 25.266 20.562 1 54.16 79 SER A O 1
ATOM 628 N N . ASN A 1 80 ? 1.449 24.531 18.859 1 56.97 80 ASN A N 1
ATOM 629 C CA . ASN A 1 80 ? 2.592 24.688 17.953 1 56.97 80 ASN A CA 1
ATOM 630 C C . ASN A 1 80 ? 3.031 26.141 17.844 1 56.97 80 ASN A C 1
ATOM 632 O O . ASN A 1 80 ? 4.227 26.422 17.781 1 56.97 80 ASN A O 1
ATOM 636 N N . SER A 1 81 ? 2.055 26.953 17.812 1 54.78 81 SER A N 1
ATOM 637 C CA . SER A 1 81 ? 2.365 28.375 17.734 1 54.78 81 SER A CA 1
ATOM 638 C C . SER A 1 81 ? 3.121 28.844 18.984 1 54.78 81 SER A C 1
ATOM 640 O O . SER A 1 81 ? 4.012 29.688 18.891 1 54.78 81 SER A O 1
ATOM 642 N N . LEU A 1 82 ? 2.74 28.266 20.031 1 50.97 82 LEU A N 1
ATOM 643 C CA . LEU A 1 82 ? 3.432 28.625 21.266 1 50.97 82 LEU A CA 1
ATOM 644 C C . LEU A 1 82 ? 4.863 28.094 21.25 1 50.97 82 LEU A C 1
ATOM 646 O O . LEU A 1 82 ? 5.781 28.781 21.703 1 50.97 82 LEU A O 1
ATOM 650 N N . TYR A 1 83 ? 4.988 26.906 20.797 1 52.09 83 TYR A N 1
ATOM 651 C CA . TYR A 1 83 ? 6.344 26.391 20.641 1 52.09 83 TYR A CA 1
ATOM 652 C C . TYR A 1 83 ? 7.18 27.297 19.75 1 52.09 83 TYR A C 1
ATOM 654 O O . TYR A 1 83 ? 8.352 27.547 20.031 1 52.09 83 TYR A O 1
ATOM 662 N N . ASP A 1 84 ? 6.574 27.672 18.719 1 54.81 84 ASP A N 1
ATOM 663 C CA . ASP A 1 84 ? 7.227 28.578 17.781 1 54.81 84 ASP A CA 1
ATOM 664 C C . ASP A 1 84 ? 7.691 29.844 18.5 1 54.81 84 ASP A C 1
ATOM 666 O O . ASP A 1 84 ? 8.805 30.328 18.25 1 54.81 84 ASP A O 1
ATOM 670 N N . LEU A 1 85 ? 6.836 30.344 19.203 1 49.88 85 LEU A N 1
ATOM 671 C CA . LEU A 1 85 ? 7.168 31.562 19.922 1 49.88 85 LEU A CA 1
ATOM 672 C C . LEU A 1 85 ? 8.367 31.344 20.844 1 49.88 85 LEU A C 1
ATOM 674 O O . LEU A 1 85 ? 9.203 32.219 21 1 49.88 85 LEU A O 1
ATOM 678 N N . MET A 1 86 ? 8.289 30.188 21.375 1 48.25 86 MET A N 1
ATOM 679 C CA . MET A 1 86 ? 9.391 29.969 22.297 1 48.25 86 MET A CA 1
ATOM 680 C C . MET A 1 86 ? 10.656 29.547 21.562 1 48.25 86 MET A C 1
ATOM 682 O O . MET A 1 86 ? 11.68 29.25 22.188 1 48.25 86 MET A O 1
ATOM 686 N N . ASN A 1 87 ? 10.688 29.766 20.375 1 52.03 87 ASN A N 1
ATOM 687 C CA . ASN A 1 87 ? 11.836 29.453 19.531 1 52.03 87 ASN A CA 1
ATOM 688 C C . ASN A 1 87 ? 12.32 28.016 19.766 1 52.03 87 ASN A C 1
ATOM 690 O O . ASN A 1 87 ? 13.523 27.766 19.844 1 52.03 87 ASN A O 1
ATOM 694 N N . LEU A 1 88 ? 11.484 27.188 20.375 1 52.06 88 LEU A N 1
ATOM 695 C CA . LEU A 1 88 ? 11.953 25.844 20.641 1 52.06 88 LEU A CA 1
ATOM 696 C C . LEU A 1 88 ? 11.984 25.016 19.359 1 52.06 88 LEU A C 1
ATOM 698 O O . LEU A 1 88 ? 11.047 25.062 18.562 1 52.06 88 LEU A O 1
ATOM 702 N N . LYS A 1 89 ? 13.203 24.844 19 1 61.75 89 LYS A N 1
ATOM 703 C CA . LYS A 1 89 ? 13.461 23.922 17.891 1 61.75 89 LYS A CA 1
ATOM 704 C C . LYS A 1 89 ? 12.867 22.547 18.156 1 61.75 89 LYS A C 1
ATOM 706 O O . LYS A 1 89 ? 13.578 21.547 18.109 1 61.75 89 LYS A O 1
ATOM 711 N N . LYS A 1 90 ? 11.688 22.547 18.875 1 66.19 90 LYS A N 1
ATOM 712 C CA . LYS A 1 90 ? 10.977 21.297 19.172 1 66.19 90 LYS A CA 1
ATOM 713 C C . LYS A 1 90 ? 9.609 21.281 18.484 1 66.19 90 LYS A C 1
ATOM 715 O O . LYS A 1 90 ? 9.086 22.328 18.094 1 66.19 90 LYS A O 1
ATOM 720 N N . GLY A 1 91 ? 9.234 20.234 18.109 1 77.56 91 GLY A N 1
ATOM 721 C CA . GLY A 1 91 ? 7.91 20.141 17.516 1 77.56 91 GLY A CA 1
ATOM 722 C C . GLY A 1 91 ? 7.629 18.781 16.906 1 77.56 91 GLY A C 1
ATOM 723 O O . GLY A 1 91 ? 8.445 17.859 17.016 1 77.56 91 GLY A O 1
ATOM 724 N N . LYS A 1 92 ? 6.332 18.688 16.594 1 83.94 92 LYS A N 1
ATOM 725 C CA . LYS A 1 92 ? 5.875 17.484 15.906 1 83.94 92 LYS A CA 1
ATOM 726 C C . LYS A 1 92 ? 5.266 17.828 14.547 1 83.94 92 LYS A C 1
ATOM 728 O O . LYS A 1 92 ? 4.539 18.812 14.414 1 83.94 92 LYS A O 1
ATOM 733 N N . ILE A 1 93 ? 5.719 17.094 13.586 1 88.88 93 ILE A N 1
ATOM 734 C CA . ILE A 1 93 ? 5.191 17.297 12.234 1 88.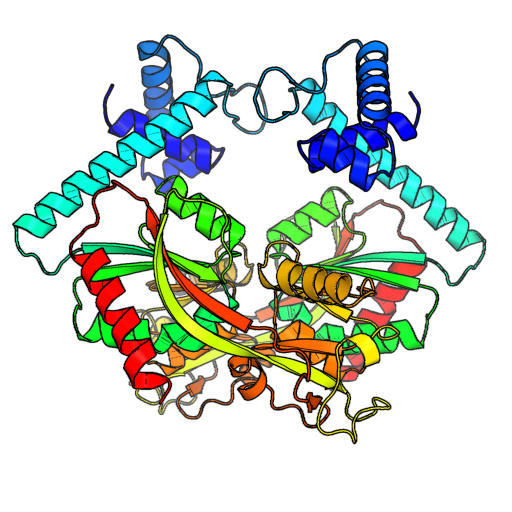88 93 ILE A CA 1
ATOM 735 C C . ILE A 1 93 ? 4.578 16 11.727 1 88.88 93 ILE A C 1
ATOM 737 O O . ILE A 1 93 ? 5.152 14.922 11.898 1 88.88 93 ILE A O 1
ATOM 741 N N . LYS A 1 94 ? 3.4 16.141 11.188 1 92 94 LYS A N 1
ATOM 742 C CA . LYS A 1 94 ? 2.754 15 10.531 1 92 94 LYS A CA 1
ATOM 743 C C . LYS A 1 94 ? 2.76 15.172 9.016 1 92 94 LYS A C 1
ATOM 745 O O . LYS A 1 94 ? 2.209 16.141 8.492 1 92 94 LYS A O 1
ATOM 750 N N . ILE A 1 95 ? 3.361 14.211 8.344 1 94.12 95 ILE A N 1
ATOM 751 C CA . ILE A 1 95 ? 3.531 14.344 6.898 1 94.12 95 ILE A CA 1
ATOM 752 C C . ILE A 1 95 ? 2.818 13.203 6.184 1 94.12 95 ILE A C 1
ATOM 754 O O . ILE A 1 95 ? 2.855 12.055 6.641 1 94.12 95 ILE A O 1
ATOM 758 N N . GLY A 1 96 ? 2.049 13.547 5.148 1 94.31 96 GLY A N 1
ATOM 759 C CA . GLY A 1 96 ? 1.459 12.562 4.254 1 94.31 96 GLY A CA 1
ATOM 760 C C . GLY A 1 96 ? 2.23 12.398 2.959 1 94.31 96 GLY A C 1
ATOM 761 O O . GLY A 1 96 ? 2.426 13.359 2.219 1 94.31 96 GLY A O 1
ATOM 762 N N . ILE A 1 97 ? 2.652 11.164 2.709 1 92.19 97 ILE A N 1
ATOM 763 C CA . ILE A 1 97 ? 3.461 10.93 1.516 1 92.19 97 ILE A CA 1
ATOM 764 C C . ILE A 1 97 ? 2.92 9.719 0.757 1 92.19 97 ILE A C 1
ATOM 766 O O . ILE A 1 97 ? 2.539 8.711 1.366 1 92.19 97 ILE A O 1
ATOM 770 N N . PRO A 1 98 ? 2.895 9.859 -0.535 1 89.56 98 PRO A N 1
ATOM 771 C CA . PRO A 1 98 ? 2.584 8.648 -1.295 1 89.56 98 PRO A CA 1
ATOM 772 C C . PRO A 1 98 ? 3.666 7.574 -1.169 1 89.56 98 PRO A C 1
ATOM 774 O O . PRO A 1 98 ? 4.855 7.898 -1.095 1 89.56 98 PRO A O 1
ATOM 777 N N . PRO A 1 99 ? 3.258 6.32 -1.205 1 84.94 99 PRO A N 1
ATOM 778 C CA . PRO A 1 99 ? 4.195 5.219 -0.991 1 84.94 99 PRO A CA 1
ATOM 779 C C . PRO A 1 99 ? 5.395 5.27 -1.936 1 84.94 99 PRO A C 1
ATOM 781 O O . PRO A 1 99 ? 6.539 5.148 -1.493 1 84.94 99 PRO A O 1
ATOM 784 N N . ILE A 1 100 ? 5.285 5.52 -3.166 1 84.25 100 ILE A N 1
ATOM 785 C CA . ILE A 1 100 ? 6.359 5.523 -4.156 1 84.25 100 ILE A CA 1
ATOM 786 C C . ILE A 1 100 ? 7.34 6.652 -3.846 1 84.25 100 ILE A C 1
ATOM 788 O O . ILE A 1 100 ? 8.555 6.453 -3.885 1 84.25 100 ILE A O 1
ATOM 792 N N . VAL A 1 101 ? 6.836 7.793 -3.502 1 85.88 101 VAL A N 1
ATOM 793 C CA . VAL A 1 101 ? 7.652 8.969 -3.232 1 85.88 101 VAL A CA 1
ATOM 794 C C . VAL A 1 101 ? 8.445 8.766 -1.943 1 85.88 101 VAL A C 1
ATOM 796 O O . VAL A 1 101 ? 9.609 9.164 -1.857 1 85.88 101 VAL A O 1
ATOM 799 N N . GLY A 1 102 ? 7.758 8.156 -1.026 1 86.12 102 GLY A N 1
ATOM 800 C CA . GLY A 1 102 ? 8.414 7.863 0.24 1 86.12 102 GLY A CA 1
ATOM 801 C C . GLY A 1 102 ? 9.672 7.039 0.081 1 86.12 102 GLY A C 1
ATOM 802 O O . GLY A 1 102 ? 10.711 7.359 0.666 1 86.12 102 GLY A O 1
ATOM 803 N N . THR A 1 103 ? 9.609 6.059 -0.728 1 84.62 103 THR A N 1
ATOM 804 C CA . THR A 1 103 ? 10.719 5.133 -0.918 1 84.62 103 THR A CA 1
ATOM 805 C C . THR A 1 103 ? 11.875 5.82 -1.638 1 84.62 103 THR A C 1
ATOM 807 O O . THR A 1 103 ? 13.039 5.617 -1.284 1 84.62 103 THR A O 1
ATOM 810 N N . LEU A 1 104 ? 11.602 6.664 -2.506 1 85.19 104 LEU A N 1
ATOM 811 C CA . LEU A 1 104 ? 12.602 7.195 -3.424 1 85.19 104 LEU A CA 1
ATOM 812 C C . LEU A 1 104 ? 13.375 8.344 -2.779 1 85.19 104 LEU A C 1
ATOM 814 O O . LEU A 1 104 ? 14.586 8.461 -2.967 1 85.19 104 LEU A O 1
ATOM 818 N N . PHE A 1 105 ? 12.711 9.125 -1.927 1 87.94 105 PHE A N 1
ATOM 819 C CA . PHE A 1 105 ? 13.344 10.398 -1.61 1 87.94 105 PHE A CA 1
ATOM 820 C C . PHE A 1 105 ? 13.375 10.625 -0.104 1 87.94 105 PHE A C 1
ATOM 822 O O . PHE A 1 105 ? 14.25 11.328 0.404 1 87.94 105 PHE A O 1
ATOM 829 N N . PHE A 1 106 ? 12.609 10.094 0.639 1 91 106 PHE A N 1
ATOM 830 C CA . PHE A 1 106 ? 12.336 10.641 1.965 1 91 106 PHE A CA 1
ATOM 831 C C . PHE A 1 106 ? 13.25 10 3.006 1 91 106 PHE A C 1
ATOM 833 O O . PHE A 1 106 ? 13.484 10.578 4.07 1 91 106 PHE A O 1
ATOM 840 N N . PRO A 1 107 ? 13.773 8.828 2.742 1 91.88 107 PRO A N 1
ATOM 841 C CA . PRO A 1 107 ? 14.727 8.312 3.734 1 91.88 107 PRO A CA 1
ATOM 842 C C . PRO A 1 107 ? 15.891 9.273 3.982 1 91.88 107 PRO A C 1
ATOM 844 O O . PRO A 1 107 ? 16.219 9.555 5.137 1 91.88 107 PRO A O 1
ATOM 847 N N . THR A 1 108 ? 16.391 9.82 2.984 1 90.69 108 THR A N 1
ATOM 848 C CA . THR A 1 108 ? 17.531 10.734 3.105 1 90.69 108 THR A CA 1
ATOM 849 C C . THR A 1 108 ? 17.078 12.086 3.646 1 90.69 108 THR A C 1
ATOM 851 O O . THR A 1 108 ? 17.797 12.719 4.426 1 90.69 108 THR A O 1
ATOM 854 N N . ILE A 1 109 ? 15.938 12.461 3.234 1 92.62 109 ILE A N 1
ATOM 855 C CA . ILE A 1 109 ? 15.406 13.742 3.676 1 92.62 109 ILE A CA 1
ATOM 856 C C . ILE A 1 109 ? 15.117 13.695 5.176 1 92.62 109 ILE A C 1
ATOM 858 O O . ILE A 1 109 ? 15.484 14.609 5.914 1 92.62 109 ILE A O 1
ATOM 862 N N . ILE A 1 110 ? 14.5 12.641 5.574 1 92.62 110 ILE A N 1
ATOM 863 C CA . ILE A 1 110 ? 14.172 12.469 6.984 1 92.62 110 ILE A CA 1
ATOM 864 C C . ILE A 1 110 ? 15.453 12.391 7.809 1 92.62 110 ILE A C 1
ATOM 866 O O . ILE A 1 110 ? 15.562 13.008 8.867 1 92.62 110 ILE A O 1
ATOM 870 N N . LYS A 1 111 ? 16.406 11.672 7.34 1 93.31 111 LYS A N 1
ATOM 871 C CA . LYS A 1 111 ? 17.672 11.523 8.031 1 93.31 111 LYS A CA 1
ATOM 872 C C . LYS A 1 111 ? 18.359 12.875 8.211 1 93.31 111 LYS A C 1
ATOM 874 O O . LYS A 1 111 ? 18.766 13.234 9.328 1 93.31 111 LYS A O 1
ATOM 879 N N . SER A 1 112 ? 18.484 13.57 7.145 1 92.75 112 SER A N 1
ATOM 880 C CA . SER A 1 112 ? 19.172 14.859 7.191 1 92.75 112 SER A CA 1
ATOM 881 C C . SER A 1 112 ? 18.406 15.859 8.07 1 92.75 112 SER A C 1
ATOM 883 O O . SER A 1 112 ? 19.031 16.641 8.789 1 92.75 112 SER A O 1
ATOM 885 N N . PHE A 1 113 ? 17.125 15.836 8.023 1 92.62 113 PHE A N 1
ATOM 886 C CA . PHE A 1 113 ? 16.312 16.734 8.836 1 92.62 113 PHE A CA 1
ATOM 887 C C . PHE A 1 113 ? 16.469 16.406 10.312 1 92.62 113 PHE A C 1
ATOM 889 O O . PHE A 1 113 ? 16.625 17.312 11.141 1 92.62 113 PHE A O 1
ATOM 896 N N . ARG A 1 114 ? 16.375 15.172 10.609 1 90.12 114 ARG A N 1
ATOM 897 C CA . ARG A 1 114 ? 16.531 14.734 11.992 1 90.12 114 ARG A CA 1
ATOM 898 C C . ARG A 1 114 ? 17.891 15.125 12.539 1 90.12 114 ARG A C 1
ATOM 900 O O . ARG A 1 114 ? 18.016 15.5 13.711 1 90.12 114 ARG A O 1
ATOM 907 N N . ASP A 1 115 ? 18.891 15.008 11.75 1 90.44 115 ASP A N 1
ATOM 908 C CA . ASP A 1 115 ? 20.25 15.391 12.156 1 90.44 115 ASP A CA 1
ATOM 909 C C . ASP A 1 115 ? 20.312 16.891 12.461 1 90.44 115 ASP A C 1
ATOM 911 O O . ASP A 1 115 ? 20.984 17.297 13.414 1 90.44 115 ASP A O 1
ATOM 915 N N . SER A 1 116 ? 19.609 17.672 11.688 1 88.69 116 SER A N 1
ATOM 916 C CA . SER A 1 116 ? 19.625 19.125 11.82 1 88.69 116 SER A CA 1
ATOM 917 C C . SER A 1 116 ? 18.688 19.594 12.93 1 88.69 116 SER A C 1
ATOM 919 O O . SER A 1 116 ? 18.953 20.594 13.578 1 88.69 116 SER A O 1
ATOM 921 N N . TYR A 1 117 ? 17.625 18.828 13.078 1 88.88 117 TYR A N 1
ATOM 922 C CA . TYR A 1 117 ? 16.594 19.203 14.055 1 88.88 117 TYR A CA 1
ATOM 923 C C . TYR A 1 117 ? 16.188 18 14.891 1 88.88 117 TYR A C 1
ATOM 925 O O . TYR A 1 117 ? 15.047 17.531 14.805 1 88.88 117 TYR A O 1
ATOM 933 N N . PRO A 1 118 ? 17 17.609 15.812 1 87 118 PRO A N 1
ATOM 934 C CA . PRO A 1 118 ? 16.797 16.359 16.547 1 87 118 PRO A CA 1
ATOM 935 C C . PRO A 1 118 ? 15.586 16.422 17.484 1 87 118 PRO A C 1
ATOM 937 O O . PRO A 1 118 ? 15.07 15.375 17.891 1 87 118 PRO A O 1
ATOM 940 N N . ASP A 1 119 ? 15.07 17.562 17.781 1 83.94 119 ASP A N 1
ATOM 941 C CA . ASP A 1 119 ? 13.984 17.688 18.75 1 83.94 119 ASP A CA 1
ATOM 942 C C . ASP A 1 119 ? 12.633 17.797 18.047 1 83.94 119 ASP A C 1
ATOM 944 O O . ASP A 1 119 ? 11.594 17.953 18.703 1 83.94 119 ASP A O 1
ATOM 948 N N . ILE A 1 120 ? 12.68 17.703 16.781 1 85.19 120 ILE A N 1
ATOM 949 C CA . ILE A 1 120 ? 11.43 17.672 16.016 1 85.19 120 ILE A CA 1
ATOM 950 C C . ILE A 1 120 ? 11.078 16.219 15.688 1 85.19 120 ILE A C 1
ATOM 952 O O . ILE A 1 120 ? 11.891 15.484 15.125 1 85.19 120 ILE A O 1
ATOM 956 N N . VAL A 1 121 ? 9.906 15.883 16.078 1 86.06 121 VAL A N 1
ATOM 957 C CA . VAL A 1 121 ? 9.438 14.523 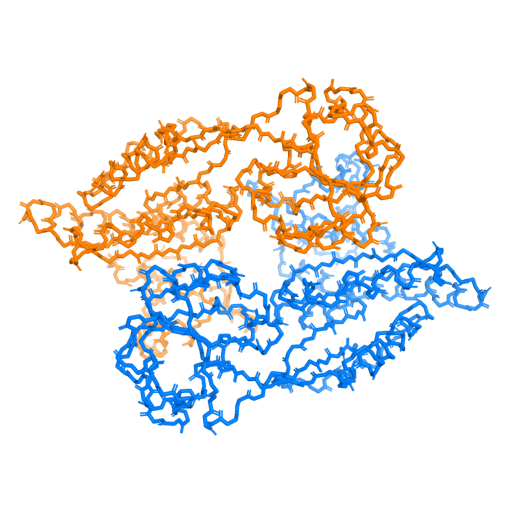15.812 1 86.06 121 VAL A CA 1
ATOM 958 C C . VAL A 1 121 ? 8.609 14.508 14.523 1 86.06 121 VAL A C 1
ATOM 960 O O . VAL A 1 121 ? 7.703 15.32 14.352 1 86.06 121 VAL A O 1
ATOM 963 N N . ILE A 1 122 ? 8.969 13.594 13.641 1 89 122 ILE A N 1
ATOM 964 C CA . ILE A 1 122 ? 8.25 13.461 12.383 1 89 122 ILE A CA 1
ATOM 965 C C . ILE A 1 122 ? 7.367 12.219 12.422 1 89 122 ILE A C 1
ATOM 967 O O . ILE A 1 122 ? 7.852 11.109 12.688 1 89 122 ILE A O 1
ATOM 971 N N . GLU A 1 123 ? 6.133 12.445 12.227 1 89.44 123 GLU A N 1
ATOM 972 C CA . GLU A 1 123 ? 5.188 11.352 12 1 89.44 123 GLU A CA 1
ATOM 973 C C . GLU A 1 123 ? 4.793 11.258 10.531 1 89.44 123 GLU A C 1
ATOM 975 O O . GLU A 1 123 ? 4.324 12.234 9.945 1 89.44 123 GLU A O 1
ATOM 980 N N . MET A 1 124 ? 4.973 10.07 10.031 1 90.25 124 MET A N 1
ATOM 981 C CA . MET A 1 124 ? 4.695 9.898 8.602 1 90.25 124 MET A CA 1
ATOM 982 C C . MET A 1 124 ? 3.533 8.93 8.391 1 90.25 124 MET A C 1
ATOM 984 O O . MET A 1 124 ? 3.443 7.906 9.062 1 90.25 124 MET A O 1
ATOM 988 N N . ILE A 1 125 ? 2.697 9.32 7.461 1 87.88 125 ILE A N 1
ATOM 989 C CA . ILE A 1 125 ? 1.627 8.438 7.02 1 87.88 125 ILE A CA 1
ATOM 990 C C . ILE A 1 125 ? 1.68 8.273 5.504 1 87.88 125 ILE A C 1
ATOM 992 O O . ILE A 1 125 ? 1.943 9.242 4.781 1 87.88 125 ILE A O 1
ATOM 996 N N . GLU A 1 126 ? 1.524 6.977 5.105 1 87.44 126 GLU A N 1
ATOM 997 C CA . GLU A 1 126 ? 1.61 6.684 3.676 1 87.44 126 GLU A CA 1
ATOM 998 C C . GLU A 1 126 ? 0.245 6.309 3.107 1 87.44 126 GLU A C 1
ATOM 1000 O O . GLU A 1 126 ? -0.362 5.324 3.537 1 87.44 126 GLU A O 1
ATOM 1005 N N . PHE A 1 127 ? -0.186 7.145 2.135 1 81.38 127 PHE A N 1
ATOM 1006 C CA . PHE A 1 127 ? -1.426 6.871 1.415 1 81.38 127 PHE A CA 1
ATOM 1007 C C . PHE A 1 127 ? -1.33 7.352 -0.029 1 81.38 127 PHE A C 1
ATOM 1009 O O . PHE A 1 127 ? -0.384 8.047 -0.395 1 81.38 127 PHE A O 1
ATOM 1016 N N . GLY A 1 128 ? -2.273 6.887 -0.776 1 81.38 128 GLY A N 1
ATOM 1017 C CA . GLY A 1 128 ? -2.367 7.422 -2.125 1 81.38 128 GLY A CA 1
ATOM 1018 C C . GLY A 1 128 ? -2.568 8.922 -2.156 1 81.38 128 GLY A C 1
ATOM 1019 O O . GLY A 1 128 ? -3.006 9.516 -1.169 1 81.38 128 GLY A O 1
ATOM 1020 N N . GLY A 1 129 ? -2.277 9.562 -3.271 1 81.06 129 GLY A N 1
ATOM 1021 C CA . GLY A 1 129 ? -2.307 11.008 -3.432 1 81.06 129 GLY A CA 1
ATOM 1022 C C . GLY A 1 129 ? -3.646 11.617 -3.072 1 81.06 129 GLY A C 1
ATOM 1023 O O . GLY A 1 129 ? -3.703 12.664 -2.42 1 81.06 129 GLY A O 1
ATOM 1024 N N . ALA A 1 130 ? -4.711 10.977 -3.498 1 78.56 130 ALA A N 1
ATOM 1025 C CA . ALA A 1 130 ? -6.051 11.492 -3.236 1 78.56 130 ALA A CA 1
ATOM 1026 C C . ALA A 1 130 ? -6.336 11.547 -1.739 1 78.56 130 ALA A C 1
ATOM 1028 O O . ALA A 1 130 ? -6.887 12.531 -1.24 1 78.56 130 ALA A O 1
ATOM 1029 N N . LYS A 1 131 ? -5.949 10.555 -1.131 1 83.81 131 LYS A N 1
ATOM 1030 C CA . LYS A 1 131 ? -6.172 10.5 0.311 1 83.81 131 LYS A CA 1
ATOM 1031 C C . LYS A 1 131 ? -5.293 11.508 1.045 1 83.81 131 LYS A C 1
ATOM 1033 O O . LYS A 1 131 ? -5.734 12.141 2.004 1 83.81 131 LYS A O 1
ATOM 1038 N N . VAL A 1 132 ? -4.098 11.641 0.624 1 89.38 132 VAL A N 1
ATOM 1039 C CA . VAL A 1 132 ? -3.178 12.594 1.233 1 89.38 132 VAL A CA 1
ATOM 1040 C C . VAL A 1 132 ? -3.742 14.008 1.108 1 89.38 132 VAL A C 1
ATOM 1042 O O . VAL A 1 132 ? -3.717 14.781 2.068 1 89.38 132 VAL A O 1
ATOM 1045 N N . THR A 1 133 ? -4.234 14.266 -0.038 1 88 133 THR A N 1
ATOM 1046 C CA . THR A 1 133 ? -4.816 15.578 -0.283 1 88 133 THR A CA 1
ATOM 1047 C C . THR A 1 133 ? -5.973 15.844 0.675 1 88 133 THR A C 1
ATOM 1049 O O . THR A 1 133 ? -6.074 16.938 1.244 1 88 133 THR A O 1
ATOM 1052 N N . LYS A 1 134 ? -6.805 14.891 0.86 1 85.12 134 LYS A N 1
ATOM 1053 C CA . LYS A 1 134 ? -7.949 15.008 1.76 1 85.12 134 LYS A CA 1
ATOM 1054 C C . LYS A 1 134 ? -7.496 15.195 3.203 1 85.12 134 LYS A C 1
ATOM 1056 O O . LYS A 1 134 ? -8.094 15.969 3.953 1 85.12 134 LYS A O 1
ATOM 1061 N N . MET A 1 135 ? -6.48 14.547 3.553 1 88.06 135 MET A N 1
ATOM 1062 C CA . MET A 1 135 ? -5.965 14.625 4.918 1 88.06 135 MET A CA 1
ATOM 1063 C C . MET A 1 135 ? -5.395 16 5.211 1 88.06 135 MET A C 1
ATOM 1065 O O . MET A 1 135 ? -5.523 16.516 6.324 1 88.06 135 MET A O 1
ATOM 1069 N N . VAL A 1 136 ? -4.777 16.562 4.266 1 89.81 136 VAL A N 1
ATOM 1070 C CA . VAL A 1 136 ? -4.277 17.938 4.406 1 89.81 136 VAL A CA 1
ATOM 1071 C C . VAL A 1 136 ? -5.449 18.906 4.512 1 89.81 136 VAL A C 1
ATOM 1073 O O . VAL A 1 136 ? -5.422 19.828 5.324 1 89.81 136 VAL A O 1
ATOM 1076 N N . GLU A 1 137 ? -6.391 18.609 3.736 1 85.88 137 GLU A N 1
ATOM 1077 C CA . GLU A 1 137 ? -7.57 19.469 3.695 1 85.88 137 GLU A CA 1
ATOM 1078 C C . GLU A 1 137 ? -8.242 19.547 5.062 1 85.88 137 GLU A C 1
ATOM 1080 O O . GLU A 1 137 ? -8.602 20.625 5.523 1 85.88 137 GLU A O 1
ATOM 1085 N N . VAL A 1 138 ? -8.344 18.422 5.711 1 78.56 138 VAL A N 1
ATOM 1086 C CA . VAL A 1 138 ? -9.102 18.375 6.957 1 78.56 138 VAL A CA 1
ATOM 1087 C C . VAL A 1 138 ? -8.164 18.578 8.141 1 78.56 138 VAL A C 1
ATOM 1089 O O . VAL A 1 138 ? -8.594 18.547 9.297 1 78.56 138 VAL A O 1
ATOM 1092 N N . GLY A 1 139 ? -6.914 18.641 7.859 1 81.19 139 GLY A N 1
ATOM 1093 C CA . GLY A 1 139 ? -5.949 19 8.883 1 81.19 139 GLY A CA 1
ATOM 1094 C C . GLY A 1 139 ? -5.414 17.812 9.648 1 81.19 139 GLY A C 1
ATOM 1095 O O . GLY A 1 139 ? -4.844 17.953 10.727 1 81.19 139 GLY A O 1
ATOM 1096 N N . GLU A 1 140 ? -5.578 16.703 9.125 1 84.31 140 GLU A N 1
ATOM 1097 C CA . GLU A 1 140 ? -5.066 15.484 9.758 1 84.31 140 GLU A CA 1
ATOM 1098 C C . GLU A 1 140 ? -3.555 15.367 9.578 1 84.31 140 GLU A C 1
ATOM 1100 O O . GLU A 1 140 ? -2.879 14.719 10.375 1 84.31 140 GLU A O 1
ATOM 1105 N N . VAL A 1 141 ? -3.129 15.992 8.516 1 91.19 141 VAL A N 1
ATOM 1106 C CA . VAL A 1 141 ? -1.692 16.078 8.281 1 91.19 141 VAL A CA 1
ATOM 1107 C C . VAL A 1 141 ? -1.292 17.531 8.031 1 91.19 141 VAL A C 1
ATOM 1109 O O . VAL A 1 141 ? -2.086 18.312 7.512 1 91.19 141 VAL A O 1
ATOM 1112 N N . ASP A 1 142 ? -0.052 17.812 8.453 1 90.44 142 ASP A N 1
ATOM 1113 C CA . ASP A 1 142 ? 0.428 19.188 8.352 1 90.44 142 ASP A CA 1
ATOM 1114 C C . ASP A 1 142 ? 0.898 19.5 6.93 1 90.44 142 ASP A C 1
ATOM 1116 O O . ASP A 1 142 ? 0.76 20.625 6.457 1 90.44 142 ASP A O 1
ATOM 1120 N N . VAL A 1 143 ? 1.472 18.531 6.352 1 93.81 143 VAL A N 1
ATOM 1121 C CA . VAL A 1 143 ? 2.047 18.688 5.023 1 93.81 143 VAL A CA 1
ATOM 1122 C C . VAL A 1 143 ? 1.823 17.422 4.207 1 93.81 143 VAL A C 1
ATOM 1124 O O . VAL A 1 143 ? 1.918 16.312 4.734 1 93.81 143 VAL A O 1
ATOM 1127 N N . GLY A 1 144 ? 1.471 17.656 2.973 1 95.25 144 GLY A N 1
ATOM 1128 C CA . GLY A 1 144 ? 1.326 16.531 2.057 1 95.25 144 GLY A CA 1
ATOM 1129 C C . GLY A 1 144 ? 2.246 16.625 0.854 1 95.25 144 GLY A C 1
ATOM 1130 O O . GLY A 1 144 ? 2.492 17.719 0.333 1 95.25 144 GLY A O 1
ATOM 1131 N N . VAL A 1 145 ? 2.814 15.492 0.462 1 94.38 145 VAL A N 1
ATOM 1132 C CA . VAL A 1 145 ? 3.482 15.383 -0.831 1 94.38 145 VAL A CA 1
ATOM 1133 C C . VAL A 1 145 ? 2.555 14.703 -1.836 1 94.38 145 VAL A C 1
ATOM 1135 O O . VAL A 1 145 ? 1.941 13.672 -1.53 1 94.38 145 VAL A O 1
ATOM 1138 N N . ILE A 1 146 ? 2.451 15.328 -2.994 1 92.62 146 ILE A N 1
ATOM 1139 C CA . ILE A 1 146 ? 1.513 14.781 -3.967 1 92.62 146 ILE A CA 1
ATOM 1140 C C . ILE A 1 146 ? 2.139 14.805 -5.359 1 92.62 146 ILE A C 1
ATOM 1142 O O . ILE A 1 146 ? 3.172 15.445 -5.57 1 92.62 146 ILE A O 1
ATOM 1146 N N . VAL A 1 147 ? 1.505 14.039 -6.18 1 92 147 VAL A N 1
ATOM 1147 C CA . VAL A 1 147 ? 1.814 14.102 -7.605 1 92 147 VAL A CA 1
ATOM 1148 C C . VAL A 1 147 ? 0.811 15.008 -8.312 1 92 147 VAL A C 1
ATOM 1150 O O . VAL A 1 147 ? -0.4 14.867 -8.133 1 92 147 VAL A O 1
ATOM 1153 N N . LEU A 1 148 ? 1.308 15.961 -9.031 1 89.56 148 LEU A N 1
ATOM 1154 C CA . LEU A 1 148 ? 0.45 16.875 -9.766 1 89.56 148 LEU A CA 1
ATOM 1155 C C . LEU A 1 148 ? -0.17 16.188 -10.977 1 89.56 148 LEU A C 1
ATOM 1157 O O . LEU A 1 148 ? 0.397 15.227 -11.508 1 89.56 148 LEU A O 1
ATOM 1161 N N . PRO A 1 149 ? -1.313 16.562 -11.352 1 85.06 149 PRO A N 1
ATOM 1162 C CA . PRO A 1 149 ? -2.027 17.781 -10.984 1 85.06 149 PRO A CA 1
ATOM 1163 C C . PRO A 1 149 ? -3.016 17.578 -9.844 1 85.06 149 PRO A C 1
ATOM 1165 O O . PRO A 1 149 ? -3.332 16.438 -9.5 1 85.06 149 PRO A O 1
ATOM 1168 N N . ILE A 1 150 ? -3.381 18.688 -9.188 1 82.44 150 ILE A N 1
ATOM 1169 C CA . ILE A 1 150 ? -4.5 18.688 -8.25 1 82.44 150 ILE A CA 1
ATOM 1170 C C . ILE A 1 150 ? -5.465 19.812 -8.609 1 82.44 150 ILE A C 1
ATOM 1172 O O . ILE A 1 150 ? -5.051 20.859 -9.117 1 82.44 150 ILE A O 1
ATOM 1176 N N . GLU A 1 151 ? -6.699 19.594 -8.367 1 74.12 151 GLU A N 1
ATOM 1177 C CA . GLU A 1 151 ? -7.711 20.547 -8.812 1 74.12 151 GLU A CA 1
ATOM 1178 C C . GLU A 1 151 ? -8.047 21.547 -7.711 1 74.12 151 GLU A C 1
ATOM 1180 O O . GLU A 1 151 ? -8.508 22.656 -7.996 1 74.12 151 GLU A O 1
ATOM 1185 N N . GLU A 1 152 ? -7.742 21.312 -6.617 1 71.5 152 GLU A N 1
ATOM 1186 C CA . GLU A 1 152 ? -8.266 22.125 -5.527 1 71.5 152 GLU A CA 1
ATOM 1187 C C . GLU A 1 152 ? -7.379 23.344 -5.281 1 71.5 152 GLU A C 1
ATOM 1189 O O . GLU A 1 152 ? -6.152 23.234 -5.258 1 71.5 152 GLU A O 1
ATOM 1194 N N . ASN A 1 153 ? -8.016 24.406 -5.141 1 80.69 153 ASN A N 1
ATOM 1195 C CA . ASN A 1 153 ? -7.355 25.688 -4.902 1 80.69 153 ASN A CA 1
ATOM 1196 C C . ASN A 1 153 ? -7.301 26.016 -3.412 1 80.69 153 ASN A C 1
ATOM 1198 O O . ASN A 1 153 ? -7.117 27.172 -3.035 1 80.69 153 ASN A O 1
ATOM 1202 N N . ILE A 1 154 ? -7.391 25.125 -2.703 1 89.44 154 ILE A N 1
ATOM 1203 C CA . ILE A 1 154 ? -7.441 25.391 -1.27 1 89.44 154 ILE A CA 1
ATOM 1204 C C . ILE A 1 154 ? -6.078 25.094 -0.643 1 89.44 154 ILE A C 1
ATOM 1206 O O . ILE A 1 154 ? -5.906 25.234 0.571 1 89.44 154 ILE A O 1
ATOM 1210 N N . PHE A 1 155 ? -5.18 24.797 -1.468 1 93.06 155 PHE A N 1
ATOM 1211 C CA . PHE A 1 155 ? -3.865 24.438 -0.952 1 93.06 155 PHE A CA 1
ATOM 1212 C C . PHE A 1 155 ? -2.811 25.438 -1.412 1 93.06 155 PHE A C 1
ATOM 1214 O O . PHE A 1 155 ? -2.914 26 -2.506 1 93.06 155 PHE A O 1
ATOM 1221 N N . ASP A 1 156 ? -1.824 25.719 -0.546 1 93.19 156 ASP A N 1
ATOM 1222 C CA . ASP A 1 156 ? -0.55 26.266 -1.004 1 93.19 156 ASP A CA 1
ATOM 1223 C C . ASP A 1 156 ? 0.34 25.172 -1.585 1 93.19 156 ASP A C 1
ATOM 1225 O O . ASP A 1 156 ? 0.491 24.109 -0.986 1 93.19 156 ASP A O 1
ATOM 1229 N N . LEU A 1 157 ? 0.81 25.453 -2.717 1 93.69 157 LEU A N 1
ATOM 1230 C CA . LEU A 1 157 ? 1.549 24.422 -3.447 1 93.69 157 LEU A CA 1
ATOM 1231 C C . LEU A 1 157 ? 2.979 24.875 -3.723 1 93.69 157 LEU A C 1
ATOM 1233 O O . LEU A 1 157 ? 3.205 26.031 -4.125 1 93.69 157 LEU A O 1
ATOM 1237 N N . THR A 1 158 ? 3.936 24.047 -3.426 1 93.31 158 THR A N 1
ATOM 1238 C CA . THR A 1 158 ? 5.336 24.234 -3.789 1 93.31 158 THR A CA 1
ATOM 1239 C C . THR A 1 158 ? 5.832 23.078 -4.652 1 93.31 158 THR A C 1
ATOM 1241 O O . THR A 1 158 ? 5.852 21.922 -4.203 1 93.31 158 THR A O 1
ATOM 1244 N N . LYS A 1 159 ? 6.273 23.375 -5.824 1 93.06 159 LYS A N 1
ATOM 1245 C CA . LYS A 1 159 ? 6.77 22.344 -6.723 1 93.06 159 LYS A CA 1
ATOM 1246 C C . LYS A 1 159 ? 8.133 21.828 -6.266 1 93.06 159 LYS A C 1
ATOM 1248 O O . LYS A 1 159 ? 8.977 22.609 -5.824 1 93.06 159 LYS A O 1
ATOM 1253 N N . LEU A 1 160 ? 8.359 20.547 -6.324 1 93.12 160 LEU A N 1
ATOM 1254 C CA . LEU A 1 160 ? 9.617 19.922 -5.945 1 93.12 160 LEU A CA 1
ATOM 1255 C C . LEU A 1 160 ? 10.391 19.469 -7.184 1 93.12 160 LEU A C 1
ATOM 1257 O O . LEU A 1 160 ? 11.219 20.219 -7.707 1 93.12 160 LEU A O 1
ATOM 1261 N N . ALA A 1 161 ? 10.242 18.266 -7.641 1 86.31 161 ALA A N 1
ATOM 1262 C CA . ALA A 1 161 ? 10.953 17.734 -8.797 1 86.31 161 ALA A CA 1
ATOM 1263 C C . ALA A 1 161 ? 9.984 17.062 -9.773 1 86.31 161 ALA A C 1
ATOM 1265 O O . ALA A 1 161 ? 8.867 16.688 -9.398 1 86.31 161 ALA A O 1
ATOM 1266 N N . GLY A 1 162 ? 10.43 17.141 -10.977 1 90.69 162 GLY A N 1
ATOM 1267 C CA . GLY A 1 162 ? 9.695 16.453 -12.016 1 90.69 162 GLY A CA 1
ATOM 1268 C C . GLY A 1 162 ? 10.57 15.586 -12.891 1 90.69 162 GLY A C 1
ATOM 1269 O O . GLY A 1 162 ? 11.75 15.891 -13.094 1 90.69 162 GLY A O 1
ATOM 1270 N N . GLU A 1 163 ? 10.055 14.547 -13.328 1 93.06 163 GLU A N 1
ATOM 1271 C CA . GLU A 1 163 ? 10.766 13.656 -14.242 1 93.06 163 GLU A CA 1
ATOM 1272 C C . GLU A 1 163 ? 9.805 12.977 -15.219 1 93.06 163 GLU A C 1
ATOM 1274 O O . GLU A 1 163 ? 8.602 12.922 -14.969 1 93.06 163 GLU A O 1
ATOM 1279 N N . PRO A 1 164 ? 10.352 12.586 -16.297 1 95.12 164 PRO A N 1
ATOM 1280 C CA . PRO A 1 164 ? 9.477 11.906 -17.25 1 95.12 164 PRO A CA 1
ATOM 1281 C C . PRO A 1 164 ? 9.195 10.453 -16.859 1 95.12 164 PRO A C 1
ATOM 1283 O O . PRO A 1 164 ? 10 9.828 -16.172 1 95.12 164 PRO A O 1
ATOM 1286 N N . MET A 1 165 ? 8.07 10 -17.375 1 95.38 165 MET A N 1
ATOM 1287 C CA . MET A 1 165 ? 7.773 8.578 -17.281 1 95.38 165 MET A CA 1
ATOM 1288 C C . MET A 1 165 ? 8.438 7.801 -18.406 1 95.38 165 MET A C 1
ATOM 1290 O O . MET A 1 165 ? 8.688 8.352 -19.484 1 95.38 165 MET A O 1
ATOM 1294 N N . LYS A 1 166 ? 8.703 6.594 -18.156 1 97.25 166 LYS A N 1
ATOM 1295 C CA . LYS A 1 166 ? 9.266 5.664 -19.125 1 97.25 166 LYS A CA 1
ATOM 1296 C C . LYS A 1 166 ? 8.445 4.387 -19.219 1 97.25 166 LYS A C 1
ATOM 1298 O O . LYS A 1 166 ? 7.602 4.125 -18.344 1 97.25 166 LYS A O 1
ATOM 1303 N N . VAL A 1 167 ? 8.664 3.676 -20.266 1 97.56 167 VAL A N 1
ATOM 1304 C CA . VAL A 1 167 ? 7.949 2.418 -20.453 1 97.56 167 VAL A CA 1
ATOM 1305 C C . VAL A 1 167 ? 8.859 1.247 -20.094 1 97.56 167 VAL A C 1
ATOM 1307 O O . VAL A 1 167 ? 10.047 1.25 -20.438 1 97.56 167 VAL A O 1
ATOM 1310 N N . VAL A 1 168 ? 8.297 0.331 -19.359 1 98 168 VAL A N 1
ATOM 1311 C CA . VAL A 1 168 ? 9 -0.892 -18.984 1 98 168 VAL A CA 1
ATOM 1312 C C . VAL A 1 168 ? 8.336 -2.094 -19.656 1 98 168 VAL A C 1
ATOM 1314 O O . VAL A 1 168 ? 7.133 -2.318 -19.484 1 98 168 VAL A O 1
ATOM 1317 N N . ILE A 1 169 ? 9.086 -2.818 -20.406 1 98.19 169 ILE A N 1
ATOM 1318 C CA . ILE A 1 169 ? 8.578 -3.975 -21.141 1 98.19 169 ILE A CA 1
ATOM 1319 C C . ILE A 1 169 ? 9.5 -5.172 -20.906 1 98.19 169 ILE A C 1
ATOM 1321 O O . ILE A 1 169 ? 10.609 -5.02 -20.406 1 98.19 169 ILE A O 1
ATOM 1325 N N . HIS A 1 170 ? 8.945 -6.352 -21.172 1 97.94 170 HIS A N 1
ATOM 1326 C CA . HIS A 1 170 ? 9.766 -7.559 -21.125 1 97.94 170 HIS A CA 1
ATOM 1327 C C . HIS A 1 170 ? 10.758 -7.598 -22.281 1 97.94 170 HIS A C 1
ATOM 1329 O O . HIS A 1 170 ? 10.492 -7.047 -23.344 1 97.94 170 HIS A O 1
ATOM 1335 N N . GLU A 1 171 ? 11.875 -8.25 -22.094 1 97.12 171 GLU A N 1
ATOM 1336 C CA . GLU A 1 171 ? 12.914 -8.328 -23.109 1 97.12 171 GLU A CA 1
ATOM 1337 C C . GLU A 1 171 ? 12.406 -9.031 -24.375 1 97.12 171 GLU A C 1
ATOM 1339 O O . GLU A 1 171 ? 12.875 -8.758 -25.484 1 97.12 171 GLU A O 1
ATOM 1344 N N . ASP A 1 172 ? 11.398 -9.867 -24.203 1 96.75 172 ASP A N 1
ATOM 1345 C CA . ASP A 1 172 ? 10.852 -10.625 -25.312 1 96.75 172 ASP A CA 1
ATOM 1346 C C . ASP A 1 172 ? 9.758 -9.836 -26.031 1 96.75 172 ASP A C 1
ATOM 1348 O O . ASP A 1 172 ? 9.219 -10.281 -27.047 1 96.75 172 ASP A O 1
ATOM 1352 N N . HIS A 1 173 ? 9.406 -8.711 -25.547 1 96.69 173 HIS A N 1
ATOM 1353 C CA . HIS A 1 173 ? 8.398 -7.879 -26.203 1 96.69 173 HIS A CA 1
ATOM 1354 C C . HIS A 1 173 ? 8.797 -7.551 -27.641 1 96.69 173 HIS A C 1
ATOM 1356 O O . HIS A 1 173 ? 9.961 -7.281 -27.922 1 96.69 173 HIS A O 1
ATOM 1362 N N . PRO A 1 174 ? 7.883 -7.52 -28.531 1 96.06 174 PRO A N 1
ATOM 1363 C CA . PRO A 1 174 ? 8.18 -7.277 -29.938 1 96.06 174 PRO A CA 1
ATOM 1364 C C . PRO A 1 174 ? 8.891 -5.949 -30.172 1 96.06 174 PRO A C 1
ATOM 1366 O O . PRO A 1 174 ? 9.648 -5.812 -31.141 1 96.06 174 PRO A O 1
ATOM 1369 N N . LEU A 1 175 ? 8.688 -5.039 -29.375 1 96.38 175 LEU A N 1
ATOM 1370 C CA . LEU A 1 175 ? 9.258 -3.711 -29.562 1 96.38 175 LEU A CA 1
ATOM 1371 C C . LEU A 1 175 ? 10.484 -3.508 -28.688 1 96.38 175 LEU A C 1
ATOM 1373 O O . LEU A 1 175 ? 10.922 -2.373 -28.484 1 96.38 175 LEU A O 1
ATOM 1377 N N . SER A 1 176 ? 11.039 -4.555 -28.125 1 95.38 176 SER A N 1
ATOM 1378 C CA . SER A 1 176 ? 12.133 -4.488 -27.172 1 95.38 176 SER A CA 1
ATOM 1379 C C . SER A 1 176 ? 13.398 -3.918 -27.812 1 95.38 176 SER A C 1
ATOM 1381 O O . SER A 1 176 ? 14.266 -3.387 -27.109 1 95.38 176 SER A O 1
ATOM 1383 N N . ASP A 1 177 ? 13.492 -3.875 -29.094 1 94 177 ASP A N 1
ATOM 1384 C CA . ASP A 1 177 ? 14.695 -3.424 -29.781 1 94 177 ASP A CA 1
ATOM 1385 C C . ASP A 1 177 ? 14.617 -1.935 -30.109 1 94 177 ASP A C 1
ATOM 1387 O O . ASP A 1 177 ? 15.625 -1.321 -30.469 1 94 177 ASP A O 1
ATOM 1391 N N . GLN A 1 178 ? 13.508 -1.386 -29.984 1 94 178 GLN A N 1
ATOM 1392 C CA . GLN A 1 178 ? 13.367 0.047 -30.219 1 94 178 GLN A CA 1
ATOM 1393 C C . GLN A 1 178 ? 13.852 0.854 -29.016 1 94 178 GLN A C 1
ATOM 1395 O O . GLN A 1 178 ? 13.664 0.442 -27.875 1 94 178 GLN A O 1
ATOM 1400 N N . GLU A 1 179 ? 14.383 1.971 -29.297 1 90.94 179 GLU A N 1
ATOM 1401 C CA . GLU A 1 179 ? 14.898 2.807 -28.203 1 90.94 179 GLU A CA 1
ATOM 1402 C C . GLU A 1 179 ? 13.781 3.623 -27.562 1 90.94 179 GLU A C 1
ATOM 1404 O O . GLU A 1 179 ? 13.789 3.855 -26.359 1 90.94 179 GLU A O 1
ATOM 1409 N N . SER A 1 180 ? 12.867 4.047 -28.438 1 95.38 180 SER A N 1
ATOM 1410 C CA . SER A 1 180 ? 11.75 4.852 -27.953 1 95.38 180 SER A CA 1
ATOM 1411 C C . SER A 1 180 ? 10.422 4.336 -28.5 1 95.38 180 SER A C 1
ATOM 1413 O O . SER A 1 180 ? 10.367 3.793 -29.609 1 95.38 180 SER A O 1
ATOM 1415 N N . LEU A 1 181 ? 9.461 4.469 -27.641 1 96.5 181 LEU A N 1
ATOM 1416 C CA . LEU A 1 181 ? 8.125 4.02 -28.016 1 96.5 181 LEU A CA 1
ATOM 1417 C C . LEU A 1 181 ? 7.109 5.141 -27.844 1 96.5 181 LEU A C 1
ATOM 1419 O O . LEU A 1 181 ? 7.277 6.012 -26.984 1 96.5 181 LEU A O 1
ATOM 1423 N N . SER A 1 182 ? 6.105 5.141 -28.688 1 95.88 182 SER A N 1
ATOM 1424 C CA . SER A 1 182 ? 4.934 5.969 -28.438 1 95.88 182 SER A CA 1
ATOM 1425 C C . SER A 1 182 ? 3.879 5.207 -27.641 1 95.88 182 SER A C 1
ATOM 1427 O O . SER A 1 182 ? 3.863 3.975 -27.641 1 95.88 182 SER A O 1
ATOM 1429 N N . LEU A 1 183 ? 3.033 5.926 -26.984 1 95.69 183 LEU A N 1
ATOM 1430 C CA . LEU A 1 183 ? 1.947 5.273 -26.266 1 95.69 183 LEU A CA 1
ATOM 1431 C C . LEU A 1 183 ? 1.093 4.438 -27.219 1 95.69 183 LEU A C 1
ATOM 1433 O O . LEU A 1 183 ? 0.625 3.357 -26.844 1 95.69 183 LEU A O 1
ATOM 1437 N N . LEU A 1 184 ? 0.944 4.926 -28.391 1 95.5 184 LEU A N 1
ATOM 1438 C CA . LEU A 1 184 ? 0.109 4.254 -29.375 1 95.5 184 LEU A CA 1
ATOM 1439 C C . LEU A 1 184 ? 0.703 2.906 -29.766 1 95.5 184 LEU A C 1
ATOM 1441 O O . LEU A 1 184 ? -0.03 1.98 -30.125 1 95.5 184 LEU A O 1
ATOM 1445 N N . ASP A 1 185 ? 1.99 2.787 -29.734 1 96.38 185 ASP A N 1
ATOM 1446 C CA . ASP A 1 185 ? 2.656 1.521 -30.016 1 96.38 185 ASP A CA 1
ATOM 1447 C C . ASP A 1 185 ? 2.205 0.431 -29.047 1 96.38 185 ASP A C 1
ATOM 1449 O O . ASP A 1 185 ? 2.346 -0.76 -29.344 1 96.38 185 ASP A O 1
ATOM 1453 N N . LEU A 1 186 ? 1.615 0.887 -27.891 1 96.94 186 LEU A N 1
ATOM 1454 C CA . LEU A 1 186 ? 1.287 -0.053 -26.828 1 96.94 186 LEU A CA 1
ATOM 1455 C C . LEU A 1 186 ? -0.217 -0.298 -26.766 1 96.94 186 LEU A C 1
ATOM 1457 O O . LEU A 1 186 ? -0.709 -0.917 -25.812 1 96.94 186 LEU A O 1
ATOM 1461 N N . LYS A 1 187 ? -0.967 0.115 -27.703 1 96.19 187 LYS A N 1
ATOM 1462 C CA . LYS A 1 187 ? -2.426 0.119 -27.656 1 96.19 187 LYS A CA 1
ATOM 1463 C C . LYS A 1 187 ? -2.977 -1.3 -27.547 1 96.19 187 LYS A C 1
ATOM 1465 O O . LYS A 1 187 ? -4.059 -1.509 -26.984 1 96.19 187 LYS A O 1
ATOM 1470 N N . ASP A 1 188 ? -2.227 -2.277 -28.016 1 96.12 188 ASP A N 1
ATOM 1471 C CA . ASP A 1 188 ? -2.719 -3.65 -28.031 1 96.12 188 ASP A CA 1
ATOM 1472 C C . ASP A 1 188 ? -2.117 -4.461 -26.891 1 96.12 188 ASP A C 1
ATOM 1474 O O . ASP A 1 188 ? -2.43 -5.641 -26.719 1 96.12 188 ASP A O 1
ATOM 1478 N N . ASP A 1 189 ? -1.275 -3.863 -26.109 1 97 189 ASP A N 1
ATOM 1479 C CA . ASP A 1 189 ? -0.633 -4.543 -24.984 1 97 189 ASP A CA 1
ATOM 1480 C C . ASP A 1 189 ? -1.543 -4.559 -23.766 1 97 189 ASP A C 1
ATOM 1482 O O . ASP A 1 189 ? -2.471 -3.752 -23.656 1 97 189 ASP A O 1
ATOM 1486 N N . SER A 1 190 ? -1.263 -5.535 -22.844 1 95.88 190 SER A N 1
ATOM 1487 C CA . SER A 1 190 ? -1.844 -5.516 -21.5 1 95.88 190 SER A CA 1
ATOM 1488 C C . SER A 1 190 ? -1.088 -4.559 -20.578 1 95.88 190 SER A C 1
ATOM 1490 O O . SER A 1 190 ? 0.131 -4.668 -20.438 1 95.88 190 SER A O 1
ATOM 1492 N N . PHE A 1 191 ? -1.886 -3.666 -20.047 1 97.5 191 PHE A N 1
ATOM 1493 C CA . PHE A 1 191 ? -1.276 -2.695 -19.141 1 97.5 191 PHE A CA 1
ATOM 1494 C C . PHE A 1 191 ? -1.359 -3.172 -17.703 1 97.5 191 PHE A C 1
ATOM 1496 O O . PHE A 1 191 ? -2.385 -3.707 -17.281 1 97.5 191 PHE A O 1
ATOM 1503 N N . ILE A 1 192 ? -0.288 -3.09 -17.047 1 96.5 192 ILE A N 1
ATOM 1504 C CA . ILE A 1 192 ? -0.233 -3.248 -15.602 1 96.5 192 ILE A CA 1
ATOM 1505 C C . ILE A 1 192 ? -0.032 -1.887 -14.938 1 96.5 192 ILE A C 1
ATOM 1507 O O . ILE A 1 192 ? 1.021 -1.265 -15.094 1 96.5 192 ILE A O 1
ATOM 1511 N N . ILE A 1 193 ? -1.025 -1.439 -14.18 1 95.25 193 ILE A N 1
ATOM 1512 C CA . ILE A 1 193 ? -0.966 -0.064 -13.703 1 95.25 193 ILE A CA 1
ATOM 1513 C C . ILE A 1 193 ? -1.22 -0.034 -12.195 1 95.25 193 ILE A C 1
ATOM 1515 O O . ILE A 1 193 ? -1.521 -1.065 -11.586 1 95.25 193 ILE A O 1
ATOM 1519 N N . PHE A 1 194 ? -1.041 1.082 -11.617 1 91.75 194 PHE A N 1
ATOM 1520 C CA . PHE A 1 194 ? -1.282 1.271 -10.195 1 91.75 194 PHE A CA 1
ATOM 1521 C C . PHE A 1 194 ? -2.773 1.232 -9.891 1 91.75 194 PHE A C 1
ATOM 1523 O O . PHE A 1 194 ? -3.6 1.495 -10.766 1 91.75 194 PHE A O 1
ATOM 1530 N N . HIS A 1 195 ? -2.998 0.966 -8.617 1 88.12 195 HIS A N 1
ATOM 1531 C CA . HIS A 1 195 ? -4.363 1.014 -8.109 1 88.12 195 HIS A CA 1
ATOM 1532 C C . HIS A 1 195 ? -4.961 2.406 -8.266 1 88.12 195 HIS A C 1
ATOM 1534 O O . HIS A 1 195 ? -4.234 3.4 -8.312 1 88.12 195 HIS A O 1
ATOM 1540 N N . GLU A 1 196 ? -6.273 2.475 -8.211 1 86.88 196 GLU A N 1
ATOM 1541 C CA . GLU A 1 196 ? -6.984 3.709 -8.531 1 86.88 196 GLU A CA 1
ATOM 1542 C C . GLU A 1 196 ? -6.742 4.773 -7.465 1 86.88 196 GLU A C 1
ATOM 1544 O O . GLU A 1 196 ? -6.953 5.965 -7.711 1 86.88 196 GLU A O 1
ATOM 1549 N N . ASP A 1 197 ? -6.277 4.387 -6.355 1 79.25 197 ASP A N 1
ATOM 1550 C CA . ASP A 1 197 ? -6.012 5.348 -5.289 1 79.25 197 ASP A CA 1
ATOM 1551 C C . ASP A 1 197 ? -4.723 6.117 -5.555 1 79.25 197 ASP A C 1
ATOM 1553 O O . ASP A 1 197 ? -4.457 7.133 -4.906 1 79.25 197 ASP A O 1
ATOM 1557 N N . PHE A 1 198 ? -4.094 5.672 -6.547 1 83.94 198 PHE A N 1
ATOM 1558 C CA . PHE A 1 198 ? -2.82 6.309 -6.867 1 83.94 198 PHE A CA 1
ATOM 1559 C C . PHE A 1 198 ? -2.979 7.289 -8.023 1 83.94 198 PHE A C 1
ATOM 1561 O O . PHE A 1 198 ? -3.656 6.988 -9.008 1 83.94 198 PHE A O 1
ATOM 1568 N N . ALA A 1 199 ? -2.314 8.453 -7.895 1 86.06 199 ALA A N 1
ATOM 1569 C CA . ALA A 1 199 ? -2.363 9.461 -8.953 1 86.06 199 ALA A CA 1
ATOM 1570 C C . ALA A 1 199 ? -1.866 8.891 -10.281 1 86.06 199 ALA A C 1
ATOM 1572 O O . ALA A 1 199 ? -2.355 9.273 -11.344 1 86.06 199 ALA A O 1
ATOM 1573 N N . MET A 1 200 ? -0.983 7.957 -10.234 1 88 200 MET A N 1
ATOM 1574 C CA . MET A 1 200 ? -0.385 7.355 -11.422 1 88 200 MET A CA 1
ATOM 1575 C C . MET A 1 200 ? -1.439 6.633 -12.25 1 88 200 MET A C 1
ATOM 1577 O O . MET A 1 200 ? -1.338 6.578 -13.477 1 88 200 MET A O 1
ATOM 1581 N N . HIS A 1 201 ? -2.338 6.102 -11.539 1 91.12 201 HIS A N 1
ATOM 1582 C CA . HIS A 1 201 ? -3.418 5.426 -12.25 1 91.12 201 HIS A CA 1
ATOM 1583 C C . HIS A 1 201 ? -4.117 6.371 -13.219 1 91.12 201 HIS A C 1
ATOM 1585 O O . HIS A 1 201 ? -4.199 6.09 -14.414 1 91.12 201 HIS A O 1
ATOM 1591 N N . ASP A 1 202 ? -4.535 7.496 -12.727 1 89 202 ASP A N 1
ATOM 1592 C CA . ASP A 1 202 ? -5.277 8.461 -13.531 1 89 202 ASP A CA 1
ATOM 1593 C C . ASP A 1 202 ? -4.391 9.078 -14.609 1 89 202 ASP A C 1
ATOM 1595 O O . ASP A 1 202 ? -4.84 9.305 -15.727 1 89 202 ASP A O 1
ATOM 1599 N N . ILE A 1 203 ? -3.246 9.391 -14.273 1 90.62 203 ILE A N 1
ATOM 1600 C CA . ILE A 1 203 ? -2.314 10.016 -15.203 1 90.62 203 ILE A CA 1
ATOM 1601 C C . ILE A 1 203 ? -2.119 9.117 -16.422 1 90.62 203 ILE A C 1
ATOM 1603 O O . ILE A 1 203 ? -2.262 9.562 -17.562 1 90.62 203 ILE A O 1
ATOM 1607 N N . ILE A 1 204 ? -1.879 7.848 -16.203 1 93.06 204 ILE A N 1
ATOM 1608 C CA . ILE A 1 204 ? -1.607 6.906 -17.281 1 93.06 204 ILE A CA 1
ATOM 1609 C C . ILE A 1 204 ? -2.873 6.691 -18.109 1 93.06 204 ILE A C 1
ATOM 1611 O O . ILE A 1 204 ? -2.832 6.734 -19.344 1 93.06 204 ILE A O 1
ATOM 1615 N N . TYR A 1 205 ? -3.904 6.523 -17.391 1 92.69 205 TYR A N 1
ATOM 1616 C CA . TYR A 1 205 ? -5.172 6.273 -18.062 1 92.69 205 TYR A CA 1
ATOM 1617 C C . TYR A 1 205 ? -5.566 7.457 -18.953 1 92.69 205 TYR A C 1
ATOM 1619 O O . TYR A 1 205 ? -5.898 7.281 -20.125 1 92.69 205 TYR A O 1
ATOM 1627 N N . LYS A 1 206 ? -5.535 8.633 -18.438 1 92.44 206 LYS A N 1
ATOM 1628 C CA . LYS A 1 206 ? -5.902 9.852 -19.172 1 92.44 206 LYS A CA 1
ATOM 1629 C C . LYS A 1 206 ? -4.977 10.086 -20.359 1 92.44 206 LYS A C 1
ATOM 1631 O O . LYS A 1 206 ? -5.418 10.516 -21.422 1 92.44 206 LYS A O 1
ATOM 1636 N N . GLU A 1 207 ? -3.732 9.805 -20.156 1 93.62 207 GLU A N 1
ATOM 1637 C CA . GLU A 1 207 ? -2.771 9.992 -21.234 1 93.62 207 GLU A CA 1
ATOM 1638 C C . GLU A 1 207 ? -3.047 9.039 -22.391 1 93.62 207 GLU A C 1
ATOM 1640 O O . GLU A 1 207 ? -2.906 9.414 -23.562 1 93.62 207 GLU A O 1
ATOM 1645 N N . CYS A 1 208 ? -3.383 7.828 -22.047 1 94.75 208 CYS A N 1
ATOM 1646 C CA . CYS A 1 208 ? -3.729 6.863 -23.094 1 94.75 208 CYS A CA 1
ATOM 1647 C C . CYS A 1 208 ? -4.953 7.324 -23.875 1 94.75 208 CYS A C 1
ATOM 1649 O O . CYS A 1 208 ? -4.953 7.285 -25.109 1 94.75 208 CYS A O 1
ATOM 1651 N N . ILE A 1 209 ? -5.926 7.805 -23.188 1 94.12 209 ILE A N 1
ATOM 1652 C CA . ILE A 1 209 ? -7.148 8.289 -23.828 1 94.12 209 ILE A CA 1
ATOM 1653 C C . ILE A 1 209 ? -6.828 9.484 -24.719 1 94.12 209 ILE A C 1
ATOM 1655 O O . ILE A 1 209 ? -7.309 9.57 -25.844 1 94.12 209 ILE A O 1
ATOM 1659 N N . LYS A 1 210 ? -6.105 10.375 -24.219 1 93.88 210 LYS A N 1
ATOM 1660 C CA . LYS A 1 210 ? -5.684 11.555 -24.969 1 93.88 210 LYS A CA 1
ATOM 1661 C C . LYS A 1 210 ? -5.02 11.172 -26.281 1 93.88 210 LYS A C 1
ATOM 1663 O O . LYS A 1 210 ? -5.105 11.906 -27.266 1 93.88 210 LYS A O 1
ATOM 1668 N N . HIS A 1 211 ? -4.406 10.031 -26.312 1 92.69 211 HIS A N 1
ATOM 1669 C CA . HIS A 1 211 ? -3.68 9.609 -27.5 1 92.69 211 HIS A CA 1
ATOM 1670 C C . HIS A 1 211 ? -4.508 8.641 -28.344 1 92.69 211 HIS A C 1
ATOM 1672 O O . HIS A 1 211 ? -3.984 7.988 -29.25 1 92.69 211 HIS A O 1
ATOM 1678 N N . GLY A 1 212 ? -5.715 8.406 -27.953 1 92.06 212 GLY A N 1
ATOM 1679 C CA . GLY A 1 212 ? -6.66 7.82 -28.891 1 92.06 212 GLY A CA 1
ATOM 1680 C C . GLY A 1 212 ? -7.031 6.391 -28.547 1 92.06 212 GLY A C 1
ATOM 1681 O O . GLY A 1 212 ? -7.594 5.668 -29.375 1 92.06 212 GLY A O 1
ATOM 1682 N N . PHE A 1 213 ? -6.641 5.934 -27.375 1 93.56 213 PHE A N 1
ATOM 1683 C CA . PHE A 1 213 ? -7.059 4.582 -27.031 1 93.56 213 PHE A CA 1
ATOM 1684 C C . PHE A 1 213 ? -7.246 4.441 -25.531 1 93.56 213 PHE A C 1
ATOM 1686 O O . PHE A 1 213 ? -6.668 5.207 -24.75 1 93.56 213 PHE A O 1
ATOM 1693 N N . ALA A 1 214 ? -8.07 3.451 -25.156 1 93.94 214 ALA A N 1
ATOM 1694 C CA . ALA A 1 214 ? -8.195 3.037 -23.766 1 93.94 214 ALA A CA 1
ATOM 1695 C C . ALA A 1 214 ? -7.289 1.849 -23.469 1 93.94 214 ALA A C 1
ATOM 1697 O O . ALA A 1 214 ? -7.34 0.828 -24.156 1 93.94 214 ALA A O 1
ATOM 1698 N N . PRO A 1 215 ? -6.445 2.002 -22.438 1 95.12 215 PRO A N 1
ATOM 1699 C CA . PRO A 1 215 ? -5.543 0.885 -22.156 1 95.12 215 PRO A CA 1
ATOM 1700 C C . PRO A 1 215 ? -6.281 -0.366 -21.688 1 95.12 215 PRO A C 1
ATOM 1702 O O . PRO A 1 215 ? -7.27 -0.264 -20.953 1 95.12 215 PRO A O 1
ATOM 1705 N N . ASN A 1 216 ? -5.863 -1.473 -22.156 1 94.5 216 ASN A N 1
ATOM 1706 C CA . ASN A 1 216 ? -6.32 -2.748 -21.609 1 94.5 216 ASN A CA 1
ATOM 1707 C C . ASN A 1 216 ? -5.629 -3.068 -20.281 1 94.5 216 ASN A C 1
ATOM 1709 O O . ASN A 1 216 ? -4.527 -3.615 -20.266 1 94.5 216 ASN A O 1
ATOM 1713 N N . VAL A 1 217 ? -6.328 -2.816 -19.219 1 93.56 217 VAL A N 1
ATOM 1714 C CA . VAL A 1 217 ? -5.73 -3.01 -17.906 1 93.56 217 VAL A CA 1
ATOM 1715 C C . VAL A 1 217 ? -5.93 -4.457 -17.453 1 93.56 217 VAL A C 1
ATOM 1717 O O . VAL A 1 217 ? -7.031 -4.844 -17.062 1 93.56 217 VAL A O 1
ATOM 1720 N N . ALA A 1 218 ? -4.867 -5.152 -17.453 1 92.06 218 ALA A N 1
ATOM 1721 C CA . ALA A 1 218 ? -4.941 -6.562 -17.078 1 92.06 218 ALA A CA 1
ATOM 1722 C C . ALA A 1 218 ? -4.801 -6.734 -15.57 1 92.06 218 ALA A C 1
ATOM 1724 O O . ALA A 1 218 ? -5.445 -7.602 -14.977 1 92.06 218 ALA A O 1
ATOM 1725 N N . TYR A 1 219 ? -3.893 -5.949 -15.008 1 91.81 219 TYR A N 1
ATOM 1726 C CA . TYR A 1 219 ? -3.615 -6.059 -13.578 1 91.81 219 TYR A CA 1
ATOM 1727 C C . TYR A 1 219 ? -3.439 -4.684 -12.953 1 91.81 219 TYR A C 1
ATOM 1729 O O . TYR A 1 219 ? -2.982 -3.746 -13.609 1 91.81 219 TYR A O 1
ATOM 1737 N N . LYS A 1 220 ? -3.805 -4.625 -11.656 1 91.75 220 LYS A N 1
ATOM 1738 C CA . LYS A 1 220 ? -3.588 -3.439 -10.828 1 91.75 220 LYS A CA 1
ATOM 1739 C C . LYS A 1 220 ? -2.9 -3.801 -9.516 1 91.75 220 LYS A C 1
ATOM 1741 O O . LYS A 1 220 ? -3.152 -4.867 -8.953 1 91.75 220 LYS A O 1
ATOM 1746 N N . SER A 1 221 ? -2.02 -2.875 -9.094 1 90.94 221 SER A N 1
ATOM 1747 C CA . SER A 1 221 ? -1.324 -3.094 -7.832 1 90.94 221 SER A CA 1
ATOM 1748 C C . SER A 1 221 ? -0.987 -1.771 -7.152 1 90.94 221 SER A C 1
ATOM 1750 O O . SER A 1 221 ? -0.852 -0.741 -7.816 1 90.94 221 SER A O 1
ATOM 1752 N N . SER A 1 222 ? -0.862 -1.864 -5.867 1 85.56 222 SER A N 1
ATOM 1753 C CA . SER A 1 222 ? -0.41 -0.707 -5.102 1 85.56 222 SER A CA 1
ATOM 1754 C C . SER A 1 222 ? 1.105 -0.713 -4.934 1 85.56 222 SER A C 1
ATOM 1756 O O . SER A 1 222 ? 1.678 0.227 -4.379 1 85.56 222 SER A O 1
ATOM 1758 N N . GLN A 1 223 ? 1.699 -1.725 -5.449 1 87.69 223 GLN A N 1
ATOM 1759 C CA . GLN A 1 223 ? 3.135 -1.913 -5.273 1 87.69 223 GLN A CA 1
ATOM 1760 C C . GLN A 1 223 ? 3.869 -1.832 -6.609 1 87.69 223 GLN A C 1
ATOM 1762 O O . GLN A 1 223 ? 3.637 -2.648 -7.5 1 87.69 223 GLN A O 1
ATOM 1767 N N . TRP A 1 224 ? 4.809 -0.907 -6.617 1 90.25 224 TRP A N 1
ATOM 1768 C CA . TRP A 1 224 ? 5.516 -0.727 -7.879 1 90.25 224 TRP A CA 1
ATOM 1769 C C . TRP A 1 224 ? 6.375 -1.943 -8.203 1 90.25 224 TRP A C 1
ATOM 1771 O O . TRP A 1 224 ? 6.555 -2.295 -9.367 1 90.25 224 TRP A O 1
ATOM 1781 N N . ASP A 1 225 ? 6.941 -2.504 -7.223 1 90.94 225 ASP A N 1
ATOM 1782 C CA . ASP A 1 225 ? 7.82 -3.648 -7.445 1 90.94 225 ASP A CA 1
ATOM 1783 C C . ASP A 1 225 ? 7.027 -4.871 -7.906 1 90.94 225 ASP A C 1
ATOM 1785 O O . ASP A 1 225 ? 7.523 -5.676 -8.695 1 90.94 225 ASP A O 1
ATOM 1789 N N . PHE A 1 226 ? 5.766 -5.043 -7.391 1 91.94 226 PHE A N 1
ATOM 1790 C CA . PHE A 1 226 ? 4.891 -6.098 -7.891 1 91.94 226 PHE A CA 1
ATOM 1791 C C . PHE A 1 226 ? 4.59 -5.891 -9.375 1 91.94 226 PHE A C 1
ATOM 1793 O O . PHE A 1 226 ? 4.625 -6.844 -10.156 1 91.94 226 PHE A O 1
ATOM 1800 N N . ILE A 1 227 ? 4.324 -4.719 -9.719 1 95 227 ILE A N 1
ATOM 1801 C CA . ILE A 1 227 ? 4.07 -4.363 -11.109 1 95 227 ILE A CA 1
ATOM 1802 C C . ILE A 1 227 ? 5.281 -4.727 -11.961 1 95 227 ILE A C 1
ATOM 1804 O O . ILE A 1 227 ? 5.145 -5.383 -12.992 1 95 227 ILE A O 1
ATOM 1808 N N . ALA A 1 228 ? 6.434 -4.359 -11.477 1 95.38 228 ALA A N 1
ATOM 1809 C CA . ALA A 1 228 ? 7.664 -4.633 -12.219 1 95.38 228 ALA A CA 1
ATOM 1810 C C . ALA A 1 228 ? 7.887 -6.133 -12.375 1 95.38 228 ALA A C 1
ATOM 1812 O O . ALA A 1 228 ? 8.305 -6.594 -13.445 1 95.38 228 ALA A O 1
ATOM 1813 N N . GLU A 1 229 ? 7.613 -6.863 -11.352 1 93.62 229 GLU A N 1
ATOM 1814 C CA . GLU A 1 229 ? 7.801 -8.312 -11.391 1 93.62 229 GLU A CA 1
ATOM 1815 C C . GLU A 1 229 ? 6.848 -8.961 -12.383 1 93.62 229 GLU A C 1
ATOM 1817 O O . GLU A 1 229 ? 7.195 -9.953 -13.031 1 93.62 229 GLU A O 1
ATOM 1822 N N . MET A 1 230 ? 5.656 -8.461 -12.422 1 95 230 MET A N 1
ATOM 1823 C CA . MET A 1 230 ? 4.703 -9 -13.391 1 95 230 MET A CA 1
ATOM 1824 C C . MET A 1 230 ? 5.156 -8.719 -14.812 1 95 230 MET A C 1
ATOM 1826 O O . MET A 1 230 ? 5.016 -9.57 -15.695 1 95 230 MET A O 1
ATOM 1830 N N . VAL A 1 231 ? 5.699 -7.535 -15.039 1 97.5 231 VAL A N 1
ATOM 1831 C CA . VAL A 1 231 ? 6.266 -7.238 -16.359 1 97.5 231 VAL A CA 1
ATOM 1832 C C . VAL A 1 231 ? 7.41 -8.203 -16.656 1 97.5 231 VAL A C 1
ATOM 1834 O O . VAL A 1 231 ? 7.516 -8.727 -17.766 1 97.5 231 VAL A O 1
ATOM 1837 N N . ALA A 1 232 ? 8.211 -8.445 -15.656 1 95.94 232 ALA A N 1
ATOM 1838 C CA . ALA A 1 232 ? 9.344 -9.352 -15.805 1 95.94 232 ALA A CA 1
ATOM 1839 C C . ALA A 1 232 ? 8.875 -10.766 -16.125 1 95.94 232 ALA A C 1
ATOM 1841 O O . ALA A 1 232 ? 9.602 -11.547 -16.734 1 95.94 232 ALA A O 1
ATOM 1842 N N . ALA A 1 233 ? 7.719 -11.047 -15.703 1 94.06 233 ALA A N 1
ATOM 1843 C CA . ALA A 1 233 ? 7.121 -12.344 -15.992 1 94.06 233 ALA A CA 1
ATOM 1844 C C . ALA A 1 233 ? 6.395 -12.328 -17.328 1 94.06 233 ALA A C 1
ATOM 1846 O O . ALA A 1 233 ? 5.695 -13.289 -17.672 1 94.06 233 ALA A O 1
ATOM 1847 N N . ASN A 1 234 ? 6.465 -11.242 -18.016 1 95.56 234 ASN A N 1
ATOM 1848 C CA . ASN A 1 234 ? 5.91 -11.078 -19.359 1 95.56 234 ASN A CA 1
ATOM 1849 C C . ASN A 1 234 ? 4.383 -11.109 -19.344 1 95.56 234 ASN A C 1
ATOM 1851 O O . ASN A 1 234 ? 3.76 -11.711 -20.219 1 95.56 234 ASN A O 1
ATOM 1855 N N . LEU A 1 235 ? 3.854 -10.43 -18.344 1 95.12 235 LEU A N 1
ATOM 1856 C CA . LEU A 1 235 ? 2.4 -10.414 -18.203 1 95.12 235 LEU A CA 1
ATOM 1857 C C . LEU A 1 235 ? 1.815 -9.125 -18.766 1 95.12 235 LEU A C 1
ATOM 1859 O O . LEU A 1 235 ? 0.594 -8.977 -18.844 1 95.12 235 LEU A O 1
ATOM 1863 N N . GLY A 1 236 ? 2.664 -8.18 -19.109 1 97.12 236 GLY A N 1
ATOM 1864 C CA . GLY A 1 236 ? 2.213 -6.902 -19.641 1 97.12 236 GLY A CA 1
ATOM 1865 C C . GLY A 1 236 ? 3.299 -5.848 -19.656 1 97.12 236 GLY A C 1
ATOM 1866 O O . GLY A 1 236 ? 4.488 -6.168 -19.594 1 97.12 236 GLY A O 1
ATOM 1867 N N . VAL A 1 237 ? 2.852 -4.59 -19.875 1 98.31 237 VAL A N 1
ATOM 1868 C CA . VAL A 1 237 ? 3.752 -3.439 -19.891 1 98.31 237 VAL A CA 1
ATOM 1869 C C . VAL A 1 237 ? 3.363 -2.457 -18.781 1 98.31 237 VAL A C 1
ATOM 1871 O O . VAL A 1 237 ? 2.229 -2.471 -18.312 1 98.31 237 VAL A O 1
ATOM 1874 N N . ALA A 1 238 ? 4.324 -1.691 -18.391 1 98.19 238 ALA A N 1
ATOM 1875 C CA . ALA A 1 238 ? 4.066 -0.719 -17.328 1 98.19 238 ALA A CA 1
ATOM 1876 C C . ALA A 1 238 ? 4.789 0.597 -17.609 1 98.19 238 ALA A C 1
ATOM 1878 O O . ALA A 1 238 ? 5.734 0.638 -18.391 1 98.19 238 ALA A O 1
ATOM 1879 N N . LEU A 1 239 ? 4.301 1.665 -17.078 1 97.38 239 LEU A N 1
ATOM 1880 C CA . LEU A 1 239 ? 4.941 2.975 -17.094 1 97.38 239 LEU A CA 1
ATOM 1881 C C . LEU A 1 239 ? 5.379 3.395 -15.695 1 97.38 239 LEU A C 1
ATOM 1883 O O . LEU A 1 239 ? 4.613 3.268 -14.742 1 97.38 239 LEU A O 1
ATOM 1887 N N . PHE A 1 240 ? 6.621 3.846 -15.594 1 96.5 240 PHE A N 1
ATOM 1888 C CA . PHE A 1 240 ? 7.18 4.281 -14.32 1 96.5 240 PHE A CA 1
ATOM 1889 C C . PHE A 1 240 ? 7.914 5.605 -14.477 1 96.5 240 PHE A C 1
ATOM 1891 O O . PHE A 1 240 ? 8.445 5.906 -15.539 1 96.5 240 PHE A O 1
ATOM 1898 N N . PRO A 1 241 ? 7.887 6.387 -13.336 1 94.75 241 PRO A N 1
ATOM 1899 C CA . PRO A 1 241 ? 8.836 7.504 -13.336 1 94.75 241 PRO A CA 1
ATOM 1900 C C . PRO A 1 241 ? 10.281 7.047 -13.461 1 94.75 241 PRO A C 1
ATOM 1902 O O . PRO A 1 241 ? 10.617 5.93 -13.062 1 94.75 241 PRO A O 1
ATOM 1905 N N . THR A 1 242 ? 11.109 7.922 -13.93 1 94.81 242 THR A N 1
ATOM 1906 C CA . THR A 1 242 ? 12.516 7.629 -14.18 1 94.81 242 THR A CA 1
ATOM 1907 C C . THR A 1 242 ? 13.195 7.129 -12.914 1 94.81 242 THR A C 1
ATOM 1909 O O . THR A 1 242 ? 14.016 6.211 -12.969 1 94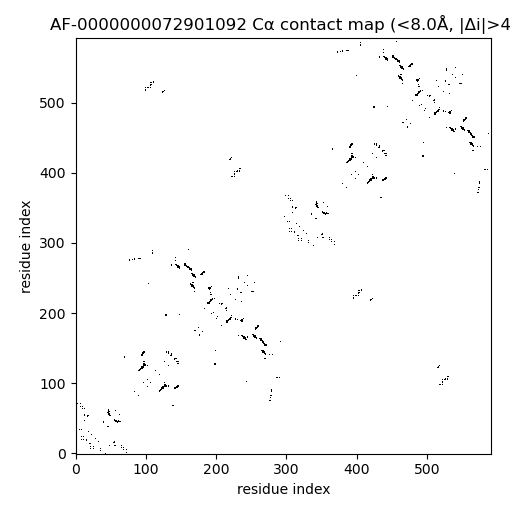.81 242 THR A O 1
ATOM 1912 N N . SER A 1 243 ? 12.883 7.68 -11.844 1 92.38 243 SER A N 1
ATOM 1913 C CA . SER A 1 243 ? 13.508 7.309 -10.578 1 92.38 243 SER A CA 1
ATOM 1914 C C . SER A 1 243 ? 13.203 5.859 -10.211 1 92.38 243 SER A C 1
ATOM 1916 O O . SER A 1 243 ? 14.062 5.16 -9.664 1 92.38 243 SER A O 1
ATOM 1918 N N . ILE A 1 244 ? 12.008 5.395 -10.461 1 92.75 244 ILE A N 1
ATOM 1919 C CA . ILE A 1 244 ? 11.641 4.004 -10.203 1 92.75 244 ILE A CA 1
ATOM 1920 C C . ILE A 1 244 ? 12.383 3.088 -11.18 1 92.75 244 ILE A C 1
ATOM 1922 O O . ILE A 1 244 ? 12.852 2.014 -10.797 1 92.75 244 ILE A O 1
ATOM 1926 N N . CYS A 1 245 ? 12.531 3.514 -12.398 1 94.81 245 CYS A N 1
ATOM 1927 C CA . CYS A 1 245 ? 13.219 2.729 -13.414 1 94.81 245 CYS A CA 1
ATOM 1928 C C . CYS A 1 245 ? 14.664 2.457 -13 1 94.81 245 CYS A C 1
ATOM 1930 O O . CYS A 1 245 ? 15.219 1.402 -13.32 1 94.81 245 CYS A O 1
ATOM 1932 N N . ARG A 1 246 ? 15.234 3.365 -12.344 1 91.06 246 ARG A N 1
ATOM 1933 C CA . ARG A 1 246 ? 16.625 3.23 -11.906 1 91.06 246 ARG A CA 1
ATOM 1934 C C . ARG A 1 246 ? 16.766 2.131 -10.859 1 91.06 246 ARG A C 1
ATOM 1936 O O . ARG A 1 246 ? 17.859 1.62 -10.633 1 91.06 246 ARG A O 1
ATOM 1943 N N . LYS A 1 247 ? 15.648 1.759 -10.305 1 87.88 247 LYS A N 1
ATOM 1944 C CA . LYS A 1 247 ? 15.672 0.747 -9.25 1 87.88 247 LYS A CA 1
ATOM 1945 C C . LYS A 1 247 ? 15.383 -0.641 -9.812 1 87.88 247 LYS A C 1
ATOM 1947 O O . LYS A 1 247 ? 15.43 -1.636 -9.086 1 87.88 247 LYS A O 1
ATOM 1952 N N . LEU A 1 248 ? 15.039 -0.645 -11.047 1 90.38 248 LEU A N 1
ATOM 1953 C CA . LEU A 1 248 ? 14.734 -1.926 -11.68 1 90.38 248 LEU A CA 1
ATOM 1954 C C . LEU A 1 248 ? 16.016 -2.643 -12.086 1 90.38 248 LEU A C 1
ATOM 1956 O O . LEU A 1 248 ? 16.828 -2.1 -12.844 1 90.38 248 LEU A O 1
ATOM 1960 N N . TYR A 1 249 ? 16.25 -3.871 -11.547 1 82.19 249 TYR A N 1
ATOM 1961 C CA . TYR A 1 249 ? 17.516 -4.57 -11.789 1 82.19 249 TYR A CA 1
ATOM 1962 C C . TYR A 1 249 ? 17.266 -5.871 -12.539 1 82.19 249 TYR A C 1
ATOM 1964 O O . TYR A 1 249 ? 18.219 -6.57 -12.906 1 82.19 249 TYR A O 1
ATOM 1972 N N . GLN A 1 250 ? 16.156 -6.145 -12.859 1 86 250 GLN A N 1
ATOM 1973 C CA . GLN A 1 250 ? 15.891 -7.418 -13.531 1 86 250 GLN A CA 1
ATOM 1974 C C . GLN A 1 250 ? 16.359 -7.383 -14.984 1 86 250 GLN A C 1
ATOM 1976 O O . GLN A 1 250 ? 15.914 -6.531 -15.758 1 86 250 GLN A O 1
ATOM 1981 N N . PRO A 1 251 ? 17.125 -8.344 -15.328 1 89.81 251 PRO A N 1
ATOM 1982 C CA . PRO A 1 251 ? 17.656 -8.375 -16.703 1 89.81 251 PRO A CA 1
ATOM 1983 C C . PRO A 1 251 ? 16.562 -8.562 -17.75 1 89.81 251 PRO A C 1
ATOM 1985 O O . PRO A 1 251 ? 16.734 -8.18 -18.906 1 89.81 251 PRO A O 1
ATOM 1988 N N . SER A 1 252 ? 15.531 -9.141 -17.312 1 94.81 252 SER A N 1
ATOM 1989 C CA . SER A 1 252 ? 14.453 -9.43 -18.266 1 94.81 252 SER A CA 1
ATOM 1990 C C . SER A 1 252 ? 13.672 -8.164 -18.609 1 94.81 252 SER A C 1
ATOM 1992 O O . SER A 1 252 ? 12.82 -8.188 -19.5 1 94.81 252 SER A O 1
ATOM 1994 N N . LEU A 1 253 ? 13.945 -7.102 -17.969 1 96.75 253 LEU A N 1
ATOM 1995 C CA . LEU A 1 253 ? 13.211 -5.863 -18.188 1 96.75 253 LEU A CA 1
ATOM 1996 C C . LEU A 1 253 ? 13.984 -4.926 -19.109 1 96.75 253 LEU A C 1
ATOM 1998 O O . LEU A 1 253 ? 15.211 -4.824 -19.016 1 96.75 253 LEU A O 1
ATOM 2002 N N . LYS A 1 254 ? 13.312 -4.312 -20.031 1 97.62 254 LYS A N 1
ATOM 2003 C CA . LYS A 1 254 ? 13.836 -3.244 -20.875 1 97.62 254 LYS A CA 1
ATOM 2004 C C . LYS A 1 254 ? 13.109 -1.928 -20.609 1 97.62 254 LYS A C 1
ATOM 2006 O O . LYS A 1 254 ? 11.875 -1.877 -20.641 1 97.62 254 LYS A O 1
ATOM 2011 N N . ILE A 1 255 ? 13.875 -0.944 -20.375 1 97.44 255 ILE A N 1
ATOM 2012 C CA . ILE A 1 255 ? 13.328 0.385 -20.125 1 97.44 255 ILE A CA 1
ATOM 2013 C C . ILE A 1 255 ? 13.43 1.235 -21.391 1 97.44 255 ILE A C 1
ATOM 2015 O O . ILE A 1 255 ? 14.516 1.388 -21.953 1 97.44 255 ILE A O 1
ATOM 2019 N N . LYS A 1 256 ? 12.336 1.764 -21.828 1 97.44 256 LYS A N 1
ATOM 2020 C CA . LYS A 1 256 ? 12.289 2.539 -23.062 1 97.44 256 LYS A CA 1
ATOM 2021 C C . LYS A 1 256 ? 11.805 3.963 -22.797 1 97.44 256 LYS A C 1
ATOM 2023 O O . LYS A 1 256 ? 10.953 4.184 -21.922 1 97.44 256 LYS A O 1
ATOM 2028 N N . GLU A 1 257 ? 12.328 4.879 -23.562 1 96.75 257 GLU A N 1
ATOM 2029 C CA . GLU A 1 257 ? 11.836 6.254 -23.516 1 96.75 257 GLU A CA 1
ATOM 2030 C C . GLU A 1 257 ? 10.492 6.383 -24.219 1 96.75 257 GLU A C 1
ATOM 2032 O O . GLU A 1 257 ? 10.203 5.633 -25.156 1 96.75 257 GLU A O 1
ATOM 2037 N N . LEU A 1 258 ? 9.734 7.246 -23.688 1 95.88 258 LEU A N 1
ATOM 2038 C CA . LEU A 1 258 ? 8.461 7.559 -24.328 1 95.88 258 LEU A CA 1
ATOM 2039 C C . LEU A 1 258 ? 8.594 8.789 -25.219 1 95.88 258 LEU A C 1
ATOM 2041 O O . LEU A 1 258 ? 9.117 9.82 -24.781 1 95.88 258 LEU A O 1
ATOM 2045 N N . LYS A 1 259 ? 8.117 8.641 -26.391 1 93.38 259 LYS A N 1
ATOM 2046 C CA . LYS A 1 259 ? 8.086 9.797 -27.281 1 93.38 259 LYS A CA 1
ATOM 2047 C C . LYS A 1 259 ? 7.145 10.875 -26.766 1 93.38 259 LYS A C 1
ATOM 2049 O O . LYS A 1 259 ? 7.43 12.062 -26.875 1 93.38 259 LYS A O 1
ATOM 2054 N N . ASN A 1 260 ? 6.023 10.438 -26.219 1 88.75 260 ASN A N 1
ATOM 2055 C CA . ASN A 1 260 ? 5.098 11.336 -25.531 1 88.75 260 ASN A CA 1
ATOM 2056 C C . ASN A 1 260 ? 5.582 11.672 -24.125 1 88.75 260 ASN A C 1
ATOM 2058 O O . ASN A 1 260 ? 5.707 10.781 -23.281 1 88.75 260 ASN A O 1
ATOM 2062 N N . TYR A 1 261 ? 5.844 12.914 -24 1 88.94 261 TYR A N 1
ATOM 2063 C CA . TYR A 1 261 ? 6.297 13.32 -22.688 1 88.94 261 TYR A CA 1
ATOM 2064 C C . TYR A 1 261 ? 5.148 13.281 -21.672 1 88.94 261 TYR A C 1
ATOM 2066 O O . TYR A 1 261 ? 4.156 14 -21.828 1 88.94 261 TYR A O 1
ATOM 2074 N N . ILE A 1 262 ? 5.277 12.391 -20.766 1 92.88 262 ILE A N 1
ATOM 2075 C CA . ILE A 1 262 ? 4.352 12.328 -19.641 1 92.88 262 ILE A CA 1
ATOM 2076 C C . ILE A 1 262 ? 5.074 12.719 -18.344 1 92.88 262 ILE A C 1
ATOM 2078 O O . ILE A 1 262 ? 5.918 11.969 -17.844 1 92.88 262 ILE A O 1
ATOM 2082 N N . PRO A 1 263 ? 4.719 13.836 -17.828 1 91.62 263 PRO A N 1
ATOM 2083 C CA . PRO A 1 263 ? 5.445 14.312 -16.656 1 91.62 263 PRO A CA 1
ATOM 2084 C C . PRO A 1 263 ? 4.973 13.648 -15.359 1 91.62 263 PRO A C 1
ATOM 2086 O O . PRO A 1 263 ? 3.773 13.414 -15.188 1 91.62 263 PRO A O 1
ATOM 2089 N N . TRP A 1 264 ? 5.859 13.266 -14.531 1 92.19 264 TRP A N 1
ATOM 2090 C CA . TRP A 1 264 ? 5.641 12.969 -13.125 1 92.19 264 TRP A CA 1
ATOM 2091 C C . TRP A 1 264 ? 6.164 14.102 -12.242 1 92.19 264 TRP A C 1
ATOM 2093 O O . TRP A 1 264 ? 7.367 14.172 -11.969 1 92.19 264 TRP A O 1
ATOM 2103 N N . GLN A 1 265 ? 5.273 14.961 -11.797 1 93.56 265 GLN A N 1
ATOM 2104 C CA . GLN A 1 265 ? 5.641 16.188 -11.086 1 93.56 265 GLN A CA 1
ATOM 2105 C C . GLN A 1 265 ? 5.199 16.125 -9.625 1 93.56 265 GLN A C 1
ATOM 2107 O O . GLN A 1 265 ? 4.016 15.93 -9.336 1 93.56 265 GLN A O 1
ATOM 2112 N N . LEU A 1 266 ? 6.18 16.312 -8.766 1 93.88 266 LEU A N 1
ATOM 2113 C CA . LEU A 1 266 ? 5.898 16.25 -7.34 1 93.88 266 LEU A CA 1
ATOM 2114 C C . LEU A 1 266 ? 5.73 17.656 -6.766 1 93.88 266 LEU A C 1
ATOM 2116 O O . LEU A 1 266 ? 6.332 18.609 -7.262 1 93.88 266 LEU A O 1
ATOM 2120 N N . ALA A 1 267 ? 4.91 17.719 -5.738 1 94.69 267 ALA A N 1
ATOM 2121 C CA . ALA A 1 267 ? 4.727 18.984 -5.031 1 94.69 267 ALA A CA 1
ATOM 2122 C C . ALA A 1 267 ? 4.43 18.75 -3.555 1 94.69 267 ALA A C 1
ATOM 2124 O O . ALA A 1 267 ? 3.977 17.672 -3.172 1 94.69 267 ALA A O 1
ATOM 2125 N N . VAL A 1 268 ? 4.777 19.703 -2.803 1 95.38 268 VAL A N 1
ATOM 2126 C CA . VAL A 1 268 ? 4.367 19.766 -1.404 1 95.38 268 VAL A CA 1
ATOM 2127 C C . VAL A 1 268 ? 3.158 20.688 -1.258 1 95.38 268 VAL A C 1
ATOM 2129 O O . VAL A 1 268 ? 3.105 21.75 -1.873 1 95.38 268 VAL A O 1
ATOM 2132 N N . ILE A 1 269 ? 2.191 20.203 -0.459 1 95.12 269 ILE A N 1
ATOM 2133 C CA . ILE A 1 269 ? 1.007 21.031 -0.287 1 95.12 269 ILE A CA 1
ATOM 2134 C C . ILE A 1 269 ? 0.745 21.266 1.201 1 95.12 269 ILE A C 1
ATOM 2136 O O . ILE A 1 269 ? 0.997 20.375 2.021 1 95.12 269 ILE A O 1
ATOM 2140 N N . THR A 1 270 ? 0.272 22.422 1.525 1 93.38 270 THR A N 1
ATOM 2141 C CA . THR A 1 270 ? -0.292 22.781 2.818 1 93.38 270 THR A CA 1
ATOM 2142 C C . THR A 1 270 ? -1.635 23.484 2.641 1 93.38 270 THR A C 1
ATOM 2144 O O . THR A 1 270 ? -1.943 23.984 1.555 1 93.38 270 THR A O 1
ATOM 2147 N N . ARG A 1 271 ? -2.438 23.391 3.703 1 89.44 271 ARG A N 1
ATOM 2148 C CA . ARG A 1 271 ? -3.74 24.047 3.629 1 89.44 271 ARG A CA 1
ATOM 2149 C C . ARG A 1 271 ? -3.594 25.562 3.645 1 89.44 271 ARG A C 1
ATOM 2151 O O . ARG A 1 271 ? -2.873 26.109 4.477 1 89.44 271 ARG A O 1
ATOM 2158 N N . LYS A 1 272 ? -4.324 26.172 2.74 1 87.94 272 LYS A N 1
ATOM 2159 C CA . LYS A 1 272 ? -4.316 27.625 2.713 1 87.94 272 LYS A CA 1
ATOM 2160 C C . LYS A 1 272 ? -4.969 28.203 3.965 1 87.94 272 LYS A C 1
ATOM 2162 O O . LYS A 1 272 ? -5.918 27.625 4.5 1 87.94 272 LYS A O 1
ATOM 2167 N N . ASN A 1 273 ? -4.438 29.328 4.395 1 77.06 273 ASN A N 1
ATOM 2168 C CA . ASN A 1 273 ? -5.012 30.109 5.473 1 77.06 273 ASN A CA 1
ATOM 2169 C C . ASN A 1 273 ? -5 29.359 6.797 1 77.06 273 ASN A C 1
ATOM 2171 O O . ASN A 1 273 ? -5.934 29.469 7.594 1 77.06 273 ASN A O 1
ATOM 2175 N N . ARG A 1 274 ? -4.23 28.453 6.93 1 76.75 274 ARG A N 1
ATOM 2176 C CA . ARG A 1 274 ? -4.012 27.766 8.195 1 76.75 274 ARG A CA 1
ATOM 2177 C C . ARG A 1 274 ? -2.621 28.047 8.75 1 76.75 274 ARG A C 1
ATOM 2179 O O . ARG A 1 274 ? -1.685 28.297 7.984 1 76.75 274 ARG A O 1
ATOM 2186 N N . TYR A 1 275 ? -2.598 28.078 9.992 1 72.06 275 TYR A N 1
ATOM 2187 C CA . TYR A 1 275 ? -1.315 28.281 10.656 1 72.06 275 TYR A CA 1
ATOM 2188 C C . TYR A 1 275 ? -0.358 27.141 10.359 1 72.06 275 TYR A C 1
ATOM 2190 O O . TYR A 1 275 ? -0.751 25.969 10.391 1 72.06 275 TYR A O 1
ATOM 2198 N N . ILE A 1 276 ? 0.81 27.484 9.953 1 78.12 276 ILE A N 1
ATOM 2199 C CA . ILE A 1 276 ? 1.878 26.516 9.727 1 78.12 276 ILE A CA 1
ATOM 2200 C C . ILE A 1 276 ? 2.963 26.688 10.789 1 78.12 276 ILE A C 1
ATOM 2202 O O . ILE A 1 276 ? 3.492 27.781 10.969 1 78.12 276 ILE A O 1
ATOM 2206 N N . SER A 1 277 ? 3.236 25.625 11.508 1 79.06 277 SER A N 1
ATOM 2207 C CA . SER A 1 277 ? 4.219 25.688 12.586 1 79.06 277 SER A CA 1
ATOM 2208 C C . SER A 1 277 ? 5.625 25.922 12.039 1 79.06 277 SER A C 1
ATOM 2210 O O . SER A 1 277 ? 5.875 25.734 10.852 1 79.06 277 SER A O 1
ATOM 2212 N N . PHE A 1 278 ? 6.531 26.328 12.914 1 78.62 278 PHE A N 1
ATOM 2213 C CA . PHE A 1 278 ? 7.941 26.484 12.578 1 78.62 278 PHE A CA 1
ATOM 2214 C C . PHE A 1 278 ? 8.523 25.172 12.062 1 78.62 278 PHE A C 1
ATOM 2216 O O . PHE A 1 278 ? 9.258 25.156 11.07 1 78.62 278 PHE A O 1
ATOM 2223 N N . ALA A 1 279 ? 8.18 24.141 12.805 1 84 279 ALA A N 1
ATOM 2224 C CA . ALA A 1 279 ? 8.68 22.812 12.438 1 84 279 ALA A CA 1
ATOM 2225 C C . ALA A 1 279 ? 8.25 22.438 11.016 1 84 279 ALA A C 1
ATOM 2227 O O . ALA A 1 279 ? 9.07 21.969 10.227 1 84 279 ALA A O 1
ATOM 2228 N N . THR A 1 280 ? 7.039 22.75 10.711 1 89.06 280 THR A N 1
ATOM 2229 C CA . THR A 1 280 ? 6.496 22.422 9.398 1 89.06 280 THR A CA 1
ATOM 2230 C C . THR A 1 280 ? 7.148 23.266 8.312 1 89.06 280 THR A C 1
ATOM 2232 O O . THR A 1 280 ? 7.551 22.75 7.266 1 89.06 280 THR A O 1
ATOM 2235 N N . LYS A 1 281 ? 7.266 24.547 8.531 1 88.19 281 LYS A N 1
ATOM 2236 C CA . LYS A 1 281 ? 7.906 25.453 7.582 1 88.19 281 LYS A CA 1
ATOM 2237 C C . LYS A 1 281 ? 9.352 25.047 7.324 1 88.19 281 LYS A C 1
ATOM 2239 O O . LYS A 1 281 ? 9.812 25.062 6.184 1 88.19 281 LYS A O 1
ATOM 2244 N N . THR A 1 282 ? 9.977 24.719 8.406 1 88.44 282 THR A N 1
ATOM 2245 C CA . THR A 1 282 ? 11.375 24.328 8.312 1 88.44 282 THR A CA 1
ATOM 2246 C C . THR A 1 282 ? 11.516 23.016 7.527 1 88.44 282 THR A C 1
ATOM 2248 O O . THR A 1 282 ? 12.445 22.859 6.73 1 88.44 282 THR A O 1
ATOM 2251 N N . PHE A 1 283 ? 10.609 22.172 7.781 1 92.69 283 PHE A N 1
ATOM 2252 C CA . PHE A 1 283 ? 10.641 20.891 7.066 1 92.69 283 PHE A CA 1
ATOM 2253 C C . PHE A 1 283 ? 10.422 21.109 5.574 1 92.69 283 PHE A C 1
ATOM 2255 O O . PHE A 1 283 ? 11.109 20.5 4.75 1 92.69 283 PHE A O 1
ATOM 2262 N N . ILE A 1 284 ? 9.461 21.906 5.246 1 93.56 284 ILE A N 1
ATOM 2263 C CA . ILE A 1 284 ? 9.172 22.188 3.844 1 93.56 284 ILE A CA 1
ATOM 2264 C C . ILE A 1 284 ? 10.406 22.781 3.166 1 93.56 284 ILE A C 1
ATOM 2266 O O . ILE A 1 284 ? 10.797 22.344 2.082 1 93.56 284 ILE A O 1
ATOM 2270 N N . LYS A 1 285 ? 10.992 23.75 3.795 1 92.31 285 LYS A N 1
ATOM 2271 C CA . LYS A 1 285 ? 12.203 24.359 3.26 1 92.31 285 LYS A CA 1
ATOM 2272 C C . LYS A 1 285 ? 13.312 23.344 3.064 1 92.31 285 LYS A C 1
ATOM 2274 O O . LYS A 1 285 ? 13.984 23.328 2.029 1 92.31 285 LYS A O 1
ATOM 2279 N N . HIS A 1 286 ? 13.5 22.516 4.039 1 92.88 286 HIS A N 1
ATOM 2280 C CA . HIS A 1 286 ? 14.516 21.469 3.982 1 92.88 286 HIS A CA 1
ATOM 2281 C C . HIS A 1 286 ? 14.258 20.516 2.822 1 92.88 286 HIS A C 1
ATOM 2283 O O . HIS A 1 286 ? 15.195 20.109 2.127 1 92.88 286 HIS A O 1
ATOM 2289 N N . THR A 1 287 ? 13.023 20.125 2.641 1 93.81 287 THR A N 1
ATOM 2290 C CA . THR A 1 287 ? 12.625 19.219 1.575 1 93.81 287 THR A CA 1
ATOM 2291 C C . THR A 1 287 ? 12.883 19.844 0.206 1 93.81 287 THR A C 1
ATOM 2293 O O . THR A 1 287 ? 13.438 19.188 -0.683 1 93.81 287 THR A O 1
ATOM 2296 N N . VAL A 1 288 ? 12.508 21.078 0.062 1 93.5 288 VAL A N 1
ATOM 2297 C CA . VAL A 1 288 ? 12.711 21.781 -1.197 1 93.5 288 VAL A CA 1
ATOM 2298 C C . VAL A 1 288 ? 14.203 21.844 -1.524 1 93.5 288 VAL A C 1
ATOM 2300 O O . VAL A 1 288 ? 14.602 21.578 -2.66 1 93.5 288 VAL A O 1
ATOM 2303 N N . GLU A 1 289 ? 14.992 22.109 -0.57 1 91.75 289 GLU A N 1
ATOM 2304 C CA . GLU A 1 289 ? 16.438 22.203 -0.759 1 91.75 289 GLU A CA 1
ATOM 2305 C C . GLU A 1 289 ? 17.031 20.844 -1.144 1 91.75 289 GLU A C 1
ATOM 2307 O O . GLU A 1 289 ? 17.938 20.766 -1.964 1 91.75 289 GLU A O 1
ATOM 2312 N N . ALA A 1 290 ? 16.5 19.828 -0.499 1 90.81 290 ALA A N 1
ATOM 2313 C CA . ALA A 1 290 ? 17 18.484 -0.8 1 90.81 290 ALA A CA 1
ATOM 2314 C C . ALA A 1 290 ? 16.734 18.125 -2.26 1 90.81 290 ALA A C 1
ATOM 2316 O O . ALA A 1 290 ? 17.562 17.469 -2.896 1 90.81 290 ALA A O 1
ATOM 2317 N N . PHE A 1 291 ? 15.586 18.469 -2.779 1 89.38 291 PHE A N 1
ATOM 2318 C CA . PHE A 1 291 ? 15.234 18.156 -4.156 1 89.38 291 PHE A CA 1
ATOM 2319 C C . PHE A 1 291 ? 16.016 19.031 -5.129 1 89.38 291 PHE A C 1
ATOM 2321 O O . PHE A 1 291 ? 16.219 18.656 -6.289 1 89.38 291 PHE A O 1
ATOM 2328 N N . GLN A 1 292 ? 16.344 20.188 -4.645 1 84 292 GLN A N 1
ATOM 2329 C CA . GLN A 1 292 ? 17.125 21.078 -5.492 1 84 292 GLN A CA 1
ATOM 2330 C C . GLN A 1 292 ? 18.578 20.656 -5.559 1 84 292 GLN A C 1
ATOM 2332 O O . GLN A 1 292 ? 19.234 20.812 -6.594 1 84 292 GLN A O 1
ATOM 2337 N N . THR A 1 293 ? 19.172 20.172 -4.395 1 71.44 293 THR A N 1
ATOM 2338 C CA . THR A 1 293 ? 20.578 19.781 -4.34 1 71.44 293 THR A CA 1
ATOM 2339 C C . THR A 1 293 ? 20.766 18.359 -4.855 1 71.44 293 THR A C 1
ATOM 2341 O O . THR A 1 293 ? 21.844 18 -5.332 1 71.44 293 THR A O 1
ATOM 2344 N N . GLY A 1 294 ? 20.047 17.5 -4.387 1 60 294 GLY A N 1
ATOM 2345 C CA . GLY A 1 294 ? 20.25 16.094 -4.691 1 60 294 GLY A CA 1
ATOM 2346 C C . GLY A 1 294 ? 20.031 15.758 -6.152 1 60 294 GLY A C 1
ATOM 2347 O O . GLY A 1 294 ? 20.25 14.625 -6.578 1 60 294 GLY A O 1
ATOM 2348 N N . HIS A 1 295 ? 18.906 16.188 -6.891 1 46.69 295 HIS A N 1
ATOM 2349 C CA . HIS A 1 295 ? 18.734 15.727 -8.266 1 46.69 295 HIS A CA 1
ATOM 2350 C C . HIS A 1 295 ? 19.891 16.203 -9.141 1 46.69 295 HIS A C 1
ATOM 2352 O O . HIS A 1 295 ? 19.844 16.094 -10.367 1 46.69 295 HIS A O 1
ATOM 2358 N N . ASN A 1 296 ? 20.844 16.938 -8.688 1 33.5 296 ASN A N 1
ATOM 2359 C CA . ASN A 1 296 ? 21.953 17.047 -9.641 1 33.5 296 ASN A CA 1
ATOM 2360 C C . ASN A 1 296 ? 22.828 15.797 -9.617 1 33.5 296 ASN A C 1
ATOM 2362 O O . ASN A 1 296 ? 23.109 15.25 -8.555 1 33.5 296 ASN A O 1
ATOM 2366 N N . MET B 1 1 ? -38.312 -9.031 -5.633 1 49.47 1 MET B N 1
ATOM 2367 C CA . MET B 1 1 ? -36.938 -8.555 -5.512 1 49.47 1 MET B CA 1
ATOM 2368 C C . MET B 1 1 ? -36.031 -9.305 -6.473 1 49.47 1 MET B C 1
ATOM 2370 O O . MET B 1 1 ? -36.062 -10.531 -6.559 1 49.47 1 MET B O 1
ATOM 2374 N N . ASP B 1 2 ? -35.562 -8.594 -7.422 1 62.66 2 ASP B N 1
ATOM 2375 C CA . ASP B 1 2 ? -34.688 -9.172 -8.445 1 62.66 2 ASP B CA 1
ATOM 2376 C C . ASP B 1 2 ? -33.219 -8.938 -8.102 1 62.66 2 ASP B C 1
ATOM 2378 O O . ASP B 1 2 ? -32.875 -8.039 -7.328 1 62.66 2 ASP B O 1
ATOM 2382 N N . PHE B 1 3 ? -32.469 -9.891 -8.508 1 65.88 3 PHE B N 1
ATOM 2383 C CA . PHE B 1 3 ? -31.047 -9.844 -8.25 1 65.88 3 PHE B CA 1
ATOM 2384 C C . PHE B 1 3 ? -30.438 -8.547 -8.766 1 65.88 3 PHE B C 1
ATOM 2386 O O . PHE B 1 3 ? -29.469 -8.039 -8.211 1 65.88 3 PHE B O 1
ATOM 2393 N N . ARG B 1 4 ? -31.125 -8.086 -9.727 1 72.5 4 ARG B N 1
ATOM 2394 C CA . ARG B 1 4 ? -30.625 -6.855 -10.344 1 72.5 4 ARG B CA 1
ATOM 2395 C C . ARG B 1 4 ? -30.75 -5.676 -9.383 1 72.5 4 ARG B C 1
ATOM 2397 O O . ARG B 1 4 ? -29.859 -4.82 -9.336 1 72.5 4 ARG B O 1
ATOM 2404 N N . HIS B 1 5 ? -31.797 -5.75 -8.633 1 78.56 5 HIS B N 1
ATOM 2405 C CA . HIS B 1 5 ? -32.031 -4.68 -7.664 1 78.56 5 HIS B CA 1
ATOM 2406 C C . HIS B 1 5 ? -30.969 -4.707 -6.562 1 78.56 5 HIS B C 1
ATOM 2408 O O . HIS B 1 5 ? -30.469 -3.656 -6.16 1 78.56 5 HIS B O 1
ATOM 2414 N N . LEU B 1 6 ? -30.688 -5.867 -6.113 1 78.94 6 LEU B N 1
ATOM 2415 C CA . LEU B 1 6 ? -29.688 -6.02 -5.066 1 78.94 6 LEU B CA 1
ATOM 2416 C C . LEU B 1 6 ? -28.312 -5.594 -5.562 1 78.94 6 LEU B C 1
ATOM 2418 O O . LEU B 1 6 ? -27.547 -4.941 -4.836 1 78.94 6 LEU B O 1
ATOM 2422 N N . HIS B 1 7 ? -28.078 -5.941 -6.785 1 80.94 7 HIS B N 1
ATOM 2423 C CA . HIS B 1 7 ? -26.812 -5.566 -7.402 1 80.94 7 HIS B CA 1
ATOM 2424 C C . HIS B 1 7 ? -26.688 -4.051 -7.551 1 80.94 7 HIS B C 1
ATOM 2426 O O . HIS B 1 7 ? -25.641 -3.475 -7.258 1 80.94 7 HIS B O 1
ATOM 2432 N N . TYR B 1 8 ? -27.75 -3.463 -7.988 1 82.94 8 TYR B N 1
ATOM 2433 C CA . TYR B 1 8 ? -27.781 -2.014 -8.156 1 82.94 8 TYR B CA 1
ATOM 2434 C C . TYR B 1 8 ? -27.594 -1.305 -6.82 1 82.94 8 TYR B C 1
ATOM 2436 O O . TYR B 1 8 ? -26.766 -0.391 -6.703 1 82.94 8 TYR B O 1
ATOM 2444 N N . PHE B 1 9 ? -28.25 -1.806 -5.875 1 88.56 9 PHE B N 1
ATOM 2445 C CA . PHE B 1 9 ? -28.172 -1.229 -4.539 1 88.56 9 PHE B CA 1
ATOM 2446 C C . PHE B 1 9 ? -26.766 -1.354 -3.965 1 88.56 9 PHE B C 1
ATOM 2448 O O . PHE B 1 9 ? -26.219 -0.379 -3.455 1 88.56 9 PHE B O 1
ATOM 2455 N N . THR B 1 10 ? -26.234 -2.535 -4.039 1 85.88 10 THR B N 1
ATOM 2456 C CA . THR B 1 10 ? -24.922 -2.762 -3.457 1 85.88 10 THR B CA 1
ATOM 2457 C C . THR B 1 10 ? -23.859 -1.924 -4.176 1 85.88 10 THR B C 1
ATOM 2459 O O . THR B 1 10 ? -22.906 -1.44 -3.549 1 85.88 10 THR B O 1
ATOM 2462 N N . THR B 1 11 ? -24.016 -1.691 -5.449 1 84.19 11 THR B N 1
ATOM 2463 C CA . THR B 1 11 ? -23.078 -0.873 -6.215 1 84.19 11 THR B CA 1
ATOM 2464 C C . THR B 1 11 ? -23.172 0.592 -5.801 1 84.19 11 THR B C 1
ATOM 2466 O O . THR B 1 11 ? -22.156 1.269 -5.645 1 84.19 11 THR B O 1
ATOM 2469 N N . VAL B 1 12 ? -24.375 1.004 -5.578 1 87.88 12 VAL B N 1
ATOM 2470 C CA . VAL B 1 12 ? -24.578 2.371 -5.113 1 87.88 12 VAL B CA 1
ATOM 2471 C C . VAL B 1 12 ? -23.969 2.551 -3.73 1 87.88 12 VAL B C 1
ATOM 2473 O O . VAL B 1 12 ? -23.328 3.57 -3.455 1 87.88 12 VAL B O 1
ATOM 2476 N N . ALA B 1 13 ? -24.156 1.585 -2.955 1 85.12 13 ALA B N 1
ATOM 2477 C CA . ALA B 1 13 ? -23.609 1.621 -1.6 1 85.12 13 ALA B CA 1
ATOM 2478 C C . ALA B 1 13 ? -22.094 1.687 -1.62 1 85.12 13 ALA B C 1
ATOM 2480 O O . ALA B 1 13 ? -21.484 2.469 -0.883 1 85.12 13 ALA B O 1
ATOM 2481 N N . LYS B 1 14 ? -21.547 0.893 -2.434 1 80.94 14 LYS B N 1
ATOM 2482 C CA . LYS B 1 14 ? -20.094 0.798 -2.551 1 80.94 14 LYS B CA 1
ATOM 2483 C C . LYS B 1 14 ? -19.5 2.094 -3.096 1 80.94 14 LYS B C 1
ATOM 2485 O O . LYS B 1 14 ? -18.484 2.568 -2.604 1 80.94 14 LYS B O 1
ATOM 2490 N N . GLN B 1 15 ? -20.156 2.652 -4.094 1 78.69 15 GLN B N 1
ATOM 2491 C CA . GLN B 1 15 ? -19.656 3.85 -4.758 1 78.69 15 GLN B CA 1
ATOM 2492 C C . GLN B 1 15 ? -20.047 5.109 -3.992 1 78.69 15 GLN B C 1
ATOM 2494 O O . GLN B 1 15 ? -19.531 6.191 -4.258 1 78.69 15 GLN B O 1
ATOM 2499 N N . GLN B 1 16 ? -20.953 4.938 -3.127 1 81.38 16 GLN B N 1
ATOM 2500 C CA . GLN B 1 16 ? -21.531 6.027 -2.352 1 81.38 16 GLN B CA 1
ATOM 2501 C C . GLN B 1 16 ? -21.984 7.164 -3.26 1 81.38 16 GLN B C 1
ATOM 2503 O O . GLN B 1 16 ? -21.859 8.336 -2.906 1 81.38 16 GLN B O 1
ATOM 2508 N N . SER B 1 17 ? -22.344 6.801 -4.422 1 85.12 17 SER B N 1
ATOM 2509 C CA . SER B 1 17 ? -22.812 7.738 -5.434 1 85.12 17 SER B CA 1
ATOM 2510 C C . SER B 1 17 ? -23.688 7.043 -6.469 1 85.12 17 SER B C 1
ATOM 2512 O O . SER B 1 17 ? -23.312 6.008 -7.02 1 85.12 17 SER B O 1
ATOM 2514 N N . PHE B 1 18 ? -24.844 7.688 -6.734 1 87.62 18 PHE B N 1
ATOM 2515 C CA . PHE B 1 18 ? -25.719 7.137 -7.762 1 87.62 18 PHE B CA 1
ATOM 2516 C C . PHE B 1 18 ? -25.125 7.336 -9.148 1 87.62 18 PHE B C 1
ATOM 2518 O O . PHE B 1 18 ? -25.203 6.445 -10 1 87.62 18 PHE B O 1
ATOM 2525 N N . THR B 1 19 ? -24.469 8.438 -9.25 1 86 19 THR B N 1
ATOM 2526 C CA . THR B 1 19 ? -23.906 8.75 -10.555 1 86 19 THR B CA 1
ATOM 2527 C C . THR B 1 19 ? -22.719 7.832 -10.867 1 86 19 THR B C 1
ATOM 2529 O O . THR B 1 19 ? -22.641 7.254 -11.953 1 86 19 THR B O 1
ATOM 2532 N N . LYS B 1 20 ? -21.922 7.68 -9.938 1 83.06 20 LYS B N 1
ATOM 2533 C CA . LYS B 1 20 ? -20.766 6.816 -10.133 1 83.06 20 LYS B CA 1
ATOM 2534 C C . LYS B 1 20 ? -21.188 5.359 -10.32 1 83.06 20 LYS B C 1
ATOM 2536 O O . LYS B 1 20 ? -20.625 4.648 -11.156 1 83.06 20 LYS B O 1
ATOM 2541 N N . ALA B 1 21 ? -22.109 5.02 -9.555 1 86.69 21 ALA B N 1
ATOM 2542 C CA . ALA B 1 21 ? -22.625 3.656 -9.656 1 86.69 21 ALA B CA 1
ATOM 2543 C C . ALA B 1 21 ? -23.281 3.414 -11.016 1 86.69 21 ALA B C 1
ATOM 2545 O O . ALA B 1 21 ? -23.078 2.359 -11.625 1 86.69 21 ALA B O 1
ATOM 2546 N N . ALA B 1 22 ? -23.969 4.383 -11.469 1 85.62 22 ALA B N 1
ATOM 2547 C CA . ALA B 1 22 ? -24.625 4.254 -12.766 1 85.62 22 ALA B CA 1
ATOM 2548 C C . ALA B 1 22 ? -23.609 4.094 -13.891 1 85.62 22 ALA B C 1
ATOM 2550 O O . ALA B 1 22 ? -23.797 3.279 -14.797 1 85.62 22 ALA B O 1
ATOM 2551 N N . HIS B 1 23 ? -22.609 4.844 -13.758 1 78.19 23 HIS B N 1
ATOM 2552 C CA . HIS B 1 23 ? -21.531 4.742 -14.742 1 78.19 23 HIS B CA 1
ATOM 2553 C C . HIS B 1 23 ? -20.906 3.357 -14.719 1 78.19 23 HIS B C 1
ATOM 2555 O O . HIS B 1 23 ? -20.688 2.756 -15.773 1 78.19 23 HIS B O 1
ATOM 2561 N N . LYS B 1 24 ? -20.766 2.895 -13.594 1 76.88 24 LYS B N 1
ATOM 2562 C CA . LYS B 1 24 ? -20.141 1.585 -13.43 1 76.88 24 LYS B CA 1
ATOM 2563 C C . LYS B 1 24 ? -21.047 0.474 -13.945 1 76.88 24 LYS B C 1
ATOM 2565 O O . LYS B 1 24 ? -20.578 -0.509 -14.516 1 76.88 24 LYS B O 1
ATOM 2570 N N . LEU B 1 25 ? -22.281 0.695 -13.789 1 77.75 25 LEU B N 1
ATOM 2571 C CA . LEU B 1 25 ? -23.266 -0.317 -14.133 1 77.75 25 LEU B CA 1
ATOM 2572 C C . LEU B 1 25 ? -23.766 -0.132 -15.562 1 77.75 25 LEU B C 1
ATOM 2574 O O . LEU B 1 25 ? -24.547 -0.94 -16.062 1 77.75 25 LEU B O 1
ATOM 2578 N N . HIS B 1 26 ? -23.266 0.938 -16.156 1 75.94 26 HIS B N 1
ATOM 2579 C CA . HIS B 1 26 ? -23.656 1.261 -17.531 1 75.94 26 HIS B CA 1
ATOM 2580 C C . HIS B 1 26 ? -25.172 1.42 -17.641 1 75.94 26 HIS B C 1
ATOM 2582 O O . HIS B 1 26 ? -25.797 0.861 -18.547 1 75.94 26 HIS B O 1
ATOM 2588 N N . VAL B 1 27 ? -25.734 2.105 -16.688 1 80.38 27 VAL B N 1
ATOM 2589 C CA . VAL B 1 27 ? -27.141 2.463 -16.703 1 80.38 27 VAL B CA 1
ATOM 2590 C C . VAL B 1 27 ? -27.297 3.959 -16.438 1 80.38 27 VAL B C 1
ATOM 2592 O O . VAL B 1 27 ? -26.344 4.637 -16.078 1 80.38 27 VAL B O 1
ATOM 2595 N N . SER B 1 28 ? -28.422 4.477 -16.812 1 84.25 28 SER B N 1
ATOM 2596 C CA . SER B 1 28 ? -28.672 5.879 -16.516 1 84.25 28 SER B CA 1
ATOM 2597 C C . SER B 1 28 ? -28.922 6.098 -15.031 1 84.25 28 SER B C 1
ATOM 2599 O O . SER B 1 28 ? -29.469 5.223 -14.352 1 84.25 28 SER B O 1
ATOM 2601 N N . GLN B 1 29 ? -28.422 7.191 -14.625 1 88.5 29 GLN B N 1
ATOM 2602 C CA . GLN B 1 29 ? -28.562 7.516 -13.203 1 88.5 29 GLN B CA 1
ATOM 2603 C C . GLN B 1 29 ? -30.031 7.535 -12.789 1 88.5 29 GLN B C 1
ATOM 2605 O O . GLN B 1 29 ? -30.391 6.977 -11.75 1 88.5 29 GLN B O 1
ATOM 2610 N N . PRO B 1 30 ? -30.984 8.109 -13.57 1 89.25 30 PRO B N 1
ATOM 2611 C CA . PRO B 1 30 ? -32.406 8.055 -13.172 1 89.25 30 PRO B CA 1
ATOM 2612 C C . PRO B 1 30 ? -32.938 6.625 -13.102 1 89.25 30 PRO B C 1
ATOM 2614 O O . PRO B 1 30 ? -33.719 6.305 -12.211 1 89.25 30 PRO B O 1
ATOM 2617 N N . SER B 1 31 ? -32.531 5.824 -14.016 1 84.44 31 SER B N 1
ATOM 2618 C CA . SER B 1 31 ? -32.938 4.426 -14 1 84.44 31 SER B CA 1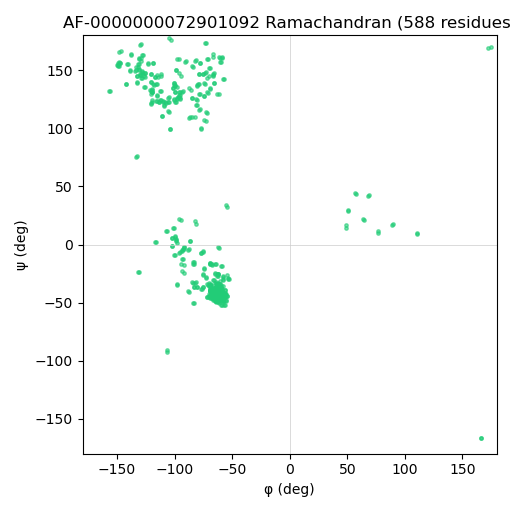
ATOM 2619 C C . SER B 1 31 ? -32.438 3.713 -12.75 1 84.44 31 SER B C 1
ATOM 2621 O O . SER B 1 31 ? -33.156 2.957 -12.117 1 84.44 31 SER B O 1
ATOM 2623 N N . LEU B 1 32 ? -31.219 3.939 -12.43 1 89.88 32 LEU B N 1
ATOM 2624 C CA . LEU B 1 32 ? -30.625 3.336 -11.242 1 89.88 32 LEU B CA 1
ATOM 2625 C C . LEU B 1 32 ? -31.328 3.791 -9.977 1 89.88 32 LEU B C 1
ATOM 2627 O O . LEU B 1 32 ? -31.625 2.979 -9.094 1 89.88 32 LEU B O 1
ATOM 2631 N N . SER B 1 33 ? -31.594 5.062 -9.914 1 90 33 SER B N 1
ATOM 2632 C CA . SER B 1 33 ? -32.312 5.621 -8.766 1 90 33 SER B CA 1
ATOM 2633 C C . SER B 1 33 ? -33.688 5 -8.609 1 90 33 SER B C 1
ATOM 2635 O O . SER B 1 33 ? -34.094 4.664 -7.5 1 90 33 SER B O 1
ATOM 2637 N N . LYS B 1 34 ? -34.344 4.797 -9.688 1 88.38 34 LYS B N 1
ATOM 2638 C CA . LYS B 1 34 ? -35.688 4.188 -9.688 1 88.38 34 LYS B CA 1
ATOM 2639 C C . LYS B 1 34 ? -35.625 2.746 -9.195 1 88.38 34 LYS B C 1
ATOM 2641 O O . LYS B 1 34 ? -36.5 2.307 -8.445 1 88.38 34 LYS B O 1
ATOM 2646 N N . MET B 1 35 ? -34.656 2.129 -9.656 1 84.25 35 MET B N 1
ATOM 2647 C CA . MET B 1 35 ? -34.5 0.721 -9.297 1 84.25 35 MET B CA 1
ATOM 2648 C C . MET B 1 35 ? -34.219 0.567 -7.812 1 84.25 35 MET B C 1
ATOM 2650 O O . MET B 1 35 ? -34.75 -0.331 -7.16 1 84.25 35 MET B O 1
ATOM 2654 N N . VAL B 1 36 ? -33.375 1.418 -7.309 1 88.69 36 VAL B N 1
ATOM 2655 C CA . VAL B 1 36 ? -33.062 1.382 -5.887 1 88.69 36 VAL B CA 1
ATOM 2656 C C . VAL B 1 36 ? -34.281 1.751 -5.07 1 88.69 36 VAL B C 1
ATOM 2658 O O . VAL B 1 36 ? -34.562 1.138 -4.035 1 88.69 36 VAL B O 1
ATOM 2661 N N . LYS B 1 37 ? -35 2.719 -5.535 1 90 37 LYS B N 1
ATOM 2662 C CA . LYS B 1 37 ? -36.25 3.104 -4.883 1 90 37 LYS B CA 1
ATOM 2663 C C . LYS B 1 37 ? -37.25 1.956 -4.902 1 90 37 LYS B C 1
ATOM 2665 O O . LYS B 1 37 ? -37.969 1.732 -3.92 1 90 37 LYS B O 1
ATOM 2670 N N . ALA B 1 38 ? -37.344 1.341 -6 1 83.94 38 ALA B N 1
ATOM 2671 C CA . ALA B 1 38 ? -38.219 0.188 -6.113 1 83.94 38 ALA B CA 1
ATOM 2672 C C . ALA B 1 38 ? -37.875 -0.879 -5.082 1 83.94 38 ALA B C 1
ATOM 2674 O O . ALA B 1 38 ? -38.781 -1.492 -4.488 1 83.94 38 ALA B O 1
ATOM 2675 N N . LEU B 1 39 ? -36.594 -1.134 -4.918 1 83.88 39 LEU B N 1
ATOM 2676 C CA . LEU B 1 39 ? -36.156 -2.082 -3.91 1 83.88 39 LEU B CA 1
ATOM 2677 C C . LEU B 1 39 ? -36.562 -1.631 -2.514 1 83.88 39 LEU B C 1
ATOM 2679 O O . LEU B 1 39 ? -37.031 -2.439 -1.708 1 83.88 39 LEU B O 1
ATOM 2683 N N . GLU B 1 40 ? -36.406 -0.377 -2.234 1 86.69 40 GLU B N 1
ATOM 2684 C CA . GLU B 1 40 ? -36.812 0.186 -0.948 1 86.69 40 GLU B CA 1
ATOM 2685 C C . GLU B 1 40 ? -38.312 0.036 -0.726 1 86.69 40 GLU B C 1
ATOM 2687 O O . GLU B 1 40 ? -38.75 -0.321 0.37 1 86.69 40 GLU B O 1
ATOM 2692 N N . ASP B 1 41 ? -39.031 0.271 -1.769 1 81.94 41 ASP B N 1
ATOM 2693 C CA . ASP B 1 41 ? -40.469 0.139 -1.709 1 81.94 41 ASP B CA 1
ATOM 2694 C C . ASP B 1 41 ? -40.906 -1.31 -1.451 1 81.94 41 ASP B C 1
ATOM 2696 O O . ASP B 1 41 ? -41.781 -1.572 -0.655 1 81.94 41 ASP B O 1
ATOM 2700 N N . GLU B 1 42 ? -40.25 -2.115 -2.111 1 77.56 42 GLU B N 1
ATOM 2701 C CA . GLU B 1 42 ? -40.562 -3.537 -1.955 1 77.56 42 GLU B CA 1
ATOM 2702 C C . GLU B 1 42 ? -40.25 -4.012 -0.536 1 77.56 42 GLU B C 1
ATOM 2704 O O . GLU B 1 42 ? -41 -4.801 0.035 1 77.56 42 GLU B O 1
ATOM 2709 N N . LEU B 1 43 ? -39.156 -3.51 -0.01 1 78.44 43 LEU B N 1
ATOM 2710 C CA . LEU B 1 43 ? -38.719 -3.918 1.322 1 78.44 43 LEU B CA 1
ATOM 2711 C C . LEU B 1 43 ? -39.438 -3.107 2.398 1 78.44 43 LEU B C 1
ATOM 2713 O O . LEU B 1 43 ? -39.438 -3.488 3.57 1 78.44 43 LEU B O 1
ATOM 2717 N N . GLY B 1 44 ? -40.031 -1.991 2.023 1 78.5 44 GLY B N 1
ATOM 2718 C CA . GLY B 1 44 ? -40.781 -1.143 2.936 1 78.5 44 GLY B CA 1
ATOM 2719 C C . GLY B 1 44 ? -39.906 -0.308 3.838 1 78.5 44 GLY B C 1
ATOM 2720 O O . GLY B 1 44 ? -40.312 0.11 4.918 1 78.5 44 GLY B O 1
ATOM 2721 N N . VAL B 1 45 ? -38.656 -0.289 3.502 1 80.19 45 VAL B N 1
ATOM 2722 C CA . VAL B 1 45 ? -37.719 0.482 4.301 1 80.19 45 VAL B CA 1
ATOM 2723 C C . VAL B 1 45 ? -36.812 1.314 3.383 1 80.19 45 VAL B C 1
ATOM 2725 O O . VAL B 1 45 ? -36.594 0.956 2.225 1 80.19 45 VAL B O 1
ATOM 2728 N N . THR B 1 46 ? -36.344 2.393 3.918 1 87.06 46 THR B N 1
ATOM 2729 C CA . THR B 1 46 ? -35.375 3.213 3.211 1 87.06 46 THR B CA 1
ATOM 2730 C C . THR B 1 46 ? -33.969 2.686 3.441 1 87.06 46 THR B C 1
ATOM 2732 O O . THR B 1 46 ? -33.562 2.451 4.582 1 87.06 46 THR B O 1
ATOM 2735 N N . LEU B 1 47 ? -33.281 2.447 2.305 1 87.62 47 LEU B N 1
ATOM 2736 C CA . LEU B 1 47 ? -31.969 1.837 2.398 1 87.62 47 LEU B CA 1
ATOM 2737 C C . LEU B 1 47 ? -30.875 2.895 2.314 1 87.62 47 LEU B C 1
ATOM 2739 O O . LEU B 1 47 ? -29.781 2.719 2.873 1 87.62 47 LEU B O 1
ATOM 2743 N N . ILE B 1 48 ? -31.125 3.955 1.512 1 89.06 48 ILE B N 1
ATOM 2744 C CA . ILE B 1 48 ? -30.109 4.969 1.239 1 89.06 48 ILE B CA 1
ATOM 2745 C C . ILE B 1 48 ? -30.594 6.332 1.722 1 89.06 48 ILE B C 1
ATOM 2747 O O . ILE B 1 48 ? -31.719 6.738 1.419 1 89.06 48 ILE B O 1
ATOM 2751 N N . ASP B 1 49 ? -29.844 6.867 2.549 1 84.44 49 ASP B N 1
ATOM 2752 C CA . ASP B 1 49 ? -30.094 8.234 2.984 1 84.44 49 ASP B CA 1
ATOM 2753 C C . ASP B 1 49 ? -29.531 9.242 1.987 1 84.44 49 ASP B C 1
ATOM 2755 O O . ASP B 1 49 ? -28.312 9.375 1.855 1 84.44 49 ASP B O 1
ATOM 2759 N N . ARG B 1 50 ? -30.453 9.938 1.279 1 79.44 50 ARG B N 1
ATOM 2760 C CA . ARG B 1 50 ? -30.078 10.844 0.199 1 79.44 50 ARG B CA 1
ATOM 2761 C C . ARG B 1 50 ? -30.078 12.297 0.676 1 79.44 50 ARG B C 1
ATOM 2763 O O . ARG B 1 50 ? -30.047 13.219 -0.137 1 79.44 50 ARG B O 1
ATOM 2770 N N . SER B 1 51 ? -30.25 12.469 1.861 1 70.88 51 SER B N 1
ATOM 2771 C CA . SER B 1 51 ? -30.469 13.812 2.396 1 70.88 51 SER B CA 1
ATOM 2772 C C . SER B 1 51 ? -29.172 14.609 2.43 1 70.88 51 SER B C 1
ATOM 2774 O O . SER B 1 51 ? -29.203 15.844 2.357 1 70.88 51 SER B O 1
ATOM 2776 N N . GLY B 1 52 ? -28.109 13.969 2.42 1 61.34 52 GLY B N 1
ATOM 2777 C CA . GLY B 1 52 ? -26.844 14.688 2.518 1 61.34 52 GLY B CA 1
ATOM 2778 C C . GLY B 1 52 ? -26.125 14.812 1.189 1 61.34 52 GLY B C 1
ATOM 2779 O O . GLY B 1 52 ? -26.656 14.398 0.152 1 61.34 52 GLY B O 1
ATOM 2780 N N . LYS B 1 53 ? -25.016 15.492 1.112 1 61.94 53 LYS B N 1
ATOM 2781 C CA . LYS B 1 53 ? -24.172 15.688 -0.066 1 61.94 53 LYS B CA 1
ATOM 2782 C C . LYS B 1 53 ? -23.656 14.352 -0.6 1 61.94 53 LYS B C 1
ATOM 2784 O O . LYS B 1 53 ? -23.516 14.172 -1.812 1 61.94 53 LYS B O 1
ATOM 2789 N N . GLN B 1 54 ? -23.453 13.422 0.258 1 70.94 54 GLN B N 1
ATOM 2790 C CA . GLN B 1 54 ? -23.062 12.07 -0.141 1 70.94 54 GLN B CA 1
ATOM 2791 C C . GLN B 1 54 ? -24.109 11.047 0.313 1 70.94 54 GLN B C 1
ATOM 2793 O O . GLN B 1 54 ? -24.625 11.133 1.43 1 70.94 54 GLN B O 1
ATOM 2798 N N . ILE B 1 55 ? -24.391 10.117 -0.593 1 79.88 55 ILE B N 1
ATOM 2799 C CA . ILE B 1 55 ? -25.375 9.094 -0.252 1 79.88 55 ILE B CA 1
ATOM 2800 C C . ILE B 1 55 ? -24.797 8.141 0.789 1 79.88 55 ILE B C 1
ATOM 2802 O O . ILE B 1 55 ? -23.609 7.836 0.76 1 79.88 55 ILE B O 1
ATOM 2806 N N . GLN B 1 56 ? -25.594 7.93 1.832 1 80.25 56 GLN B N 1
ATOM 2807 C CA . GLN B 1 56 ? -25.188 6.988 2.871 1 80.25 56 GLN B CA 1
ATOM 2808 C C . GLN B 1 56 ? -26.234 5.902 3.066 1 80.25 56 GLN B C 1
ATOM 2810 O O . GLN B 1 56 ? -27.422 6.117 2.791 1 80.25 56 GLN B O 1
ATOM 2815 N N . LEU B 1 57 ? -25.688 4.77 3.58 1 83.25 57 LEU B N 1
ATOM 2816 C CA . LEU B 1 57 ? -26.609 3.682 3.883 1 83.25 57 LEU B CA 1
ATOM 2817 C C . LEU B 1 57 ? -27.328 3.934 5.203 1 83.25 57 LEU B C 1
ATOM 2819 O O . LEU B 1 57 ? -26.734 4.438 6.156 1 83.25 57 LEU B O 1
ATOM 2823 N N . THR B 1 58 ? -28.641 3.65 5.258 1 80.12 58 THR B N 1
ATOM 2824 C CA . THR B 1 58 ? -29.375 3.582 6.516 1 80.12 58 THR B CA 1
ATOM 2825 C C . THR B 1 58 ? -29.016 2.314 7.285 1 80.12 58 THR B C 1
ATOM 2827 O O . THR B 1 58 ? -28.281 1.461 6.777 1 80.12 58 THR B O 1
ATOM 2830 N N . ASP B 1 59 ? -29.516 2.199 8.5 1 71.25 59 ASP B N 1
ATOM 2831 C CA . ASP B 1 59 ? -29.328 0.963 9.25 1 71.25 59 ASP B CA 1
ATOM 2832 C C . ASP B 1 59 ? -29.891 -0.237 8.484 1 71.25 59 ASP B C 1
ATOM 2834 O O . ASP B 1 59 ? -29.234 -1.282 8.406 1 71.25 59 ASP B O 1
ATOM 2838 N N . ALA B 1 60 ? -31.031 0.014 8.078 1 75.94 60 ALA B N 1
ATOM 2839 C CA . ALA B 1 60 ? -31.625 -1.022 7.238 1 75.94 60 ALA B CA 1
ATOM 2840 C C . ALA B 1 60 ? -30.781 -1.274 5.996 1 75.94 60 ALA B C 1
ATOM 2842 O O . ALA B 1 60 ? -30.609 -2.42 5.57 1 75.94 60 ALA B O 1
ATOM 2843 N N . GLY B 1 61 ? -30.219 -0.187 5.48 1 80.62 61 GLY B N 1
ATOM 2844 C CA . GLY B 1 61 ? -29.359 -0.295 4.312 1 80.62 61 GLY B CA 1
ATOM 2845 C C . GLY B 1 61 ? -28.109 -1.131 4.566 1 80.62 61 GLY B C 1
ATOM 2846 O O . GLY B 1 61 ? -27.719 -1.936 3.719 1 80.62 61 GLY B O 1
ATOM 2847 N N . MET B 1 62 ? -27.625 -1.065 5.66 1 75.56 62 MET B N 1
ATOM 2848 C CA . MET B 1 62 ? -26.438 -1.82 6.023 1 75.56 62 MET B CA 1
ATOM 2849 C C . MET B 1 62 ? -26.734 -3.311 6.125 1 75.56 62 MET B C 1
ATOM 2851 O O . MET B 1 62 ? -25.953 -4.145 5.664 1 75.56 62 MET B O 1
ATOM 2855 N N . ILE B 1 63 ? -27.812 -3.604 6.766 1 71.44 63 ILE B N 1
ATOM 2856 C CA . ILE B 1 63 ? -28.25 -4.992 6.898 1 71.44 63 ILE B CA 1
ATOM 2857 C C . ILE B 1 63 ? -28.484 -5.594 5.512 1 71.44 63 ILE B C 1
ATOM 2859 O O . ILE B 1 63 ? -28 -6.684 5.207 1 71.44 63 ILE B O 1
ATOM 2863 N N . VAL B 1 64 ? -29.188 -4.848 4.75 1 77 64 VAL B N 1
ATOM 2864 C CA . VAL B 1 64 ? -29.516 -5.34 3.416 1 77 64 VAL B CA 1
ATOM 2865 C C . VAL B 1 64 ? -28.25 -5.453 2.58 1 77 64 VAL B C 1
ATOM 2867 O O . VAL B 1 64 ? -28.094 -6.391 1.794 1 77 64 VAL B O 1
ATOM 2870 N N . TYR B 1 65 ? -27.375 -4.527 2.762 1 81.12 65 TYR B N 1
ATOM 2871 C CA . TYR B 1 65 ? -26.125 -4.566 2.029 1 81.12 65 TYR B CA 1
ATOM 2872 C C . TYR B 1 65 ? -25.344 -5.844 2.34 1 81.12 65 TYR B C 1
ATOM 2874 O O . TYR B 1 65 ? -24.891 -6.539 1.429 1 81.12 65 TYR B O 1
ATOM 2882 N N . LYS B 1 66 ? -25.297 -6.184 3.535 1 69.62 66 LYS B N 1
ATOM 2883 C CA . LYS B 1 66 ? -24.594 -7.398 3.951 1 69.62 66 LYS B CA 1
ATOM 2884 C C . LYS B 1 66 ? -25.25 -8.641 3.365 1 69.62 66 LYS B C 1
ATOM 2886 O O . LYS B 1 66 ? -24.578 -9.508 2.811 1 69.62 66 LYS B O 1
ATOM 2891 N N . GLU B 1 67 ? -26.516 -8.672 3.521 1 68.44 67 GLU B N 1
ATOM 2892 C CA . GLU B 1 67 ? -27.266 -9.82 3.023 1 68.44 67 GLU B CA 1
ATOM 2893 C C . GLU B 1 67 ? -27.219 -9.898 1.501 1 68.44 67 GLU B C 1
ATOM 2895 O O . GLU B 1 67 ? -27.078 -10.977 0.932 1 68.44 67 GLU B O 1
ATOM 2900 N N . ALA B 1 68 ? -27.375 -8.711 0.927 1 75.38 68 ALA B N 1
ATOM 2901 C CA . ALA B 1 68 ? -27.359 -8.656 -0.533 1 75.38 68 ALA B CA 1
ATOM 2902 C C . ALA B 1 68 ? -26.016 -9.117 -1.079 1 75.38 68 ALA B C 1
ATOM 2904 O O . ALA B 1 68 ? -25.953 -9.844 -2.074 1 75.38 68 ALA B O 1
ATOM 2905 N N . THR B 1 69 ? -25.047 -8.688 -0.408 1 71.12 69 THR B N 1
ATOM 2906 C CA . THR B 1 69 ? -23.719 -9.094 -0.821 1 71.12 69 THR B CA 1
ATOM 2907 C C . THR B 1 69 ? -23.562 -10.609 -0.749 1 71.12 69 THR B C 1
ATOM 2909 O O . THR B 1 69 ? -23 -11.227 -1.654 1 71.12 69 THR B O 1
ATOM 2912 N N . THR B 1 70 ? -24.062 -11.156 0.272 1 64.56 70 THR B N 1
ATOM 2913 C CA . THR B 1 70 ? -24.031 -12.609 0.437 1 64.56 70 THR B CA 1
ATOM 2914 C C . THR B 1 70 ? -24.828 -13.297 -0.67 1 64.56 70 THR B C 1
ATOM 2916 O O . THR B 1 70 ? -24.375 -14.297 -1.235 1 64.56 70 THR B O 1
ATOM 2919 N N . ILE B 1 71 ? -25.953 -12.742 -0.911 1 64.56 71 ILE B N 1
ATOM 2920 C CA . ILE B 1 71 ? -26.828 -13.312 -1.928 1 64.56 71 ILE B CA 1
ATOM 2921 C C . ILE B 1 71 ? -26.172 -13.219 -3.297 1 64.56 71 ILE B C 1
ATOM 2923 O O . ILE B 1 71 ? -26.156 -14.188 -4.059 1 64.56 71 ILE B O 1
ATOM 2927 N N . LEU B 1 72 ? -25.672 -12.125 -3.559 1 67.31 72 LEU B N 1
ATOM 2928 C CA . LEU B 1 72 ? -25.047 -11.914 -4.859 1 67.31 72 LEU B CA 1
ATOM 2929 C C . LEU B 1 72 ? -23.844 -12.836 -5.031 1 67.31 72 LEU B C 1
ATOM 2931 O O . LEU B 1 72 ? -23.609 -13.367 -6.117 1 67.31 72 LEU B O 1
ATOM 2935 N N . HIS B 1 73 ? -23.25 -13.023 -3.998 1 64.44 73 HIS B N 1
ATOM 2936 C CA . HIS B 1 73 ? -22.125 -13.953 -4.016 1 64.44 73 HIS B CA 1
ATOM 2937 C C . HIS B 1 73 ? -22.594 -15.383 -4.266 1 64.44 73 HIS B C 1
ATOM 2939 O O . HIS B 1 73 ? -21.938 -16.141 -4.996 1 64.44 73 HIS B O 1
ATOM 2945 N N . SER B 1 74 ? -23.672 -15.602 -3.639 1 60.12 74 SER B N 1
ATOM 2946 C CA . SER B 1 74 ? -24.234 -16.938 -3.842 1 60.12 74 SER B CA 1
ATOM 2947 C C . SER B 1 74 ? -24.625 -17.156 -5.297 1 60.12 74 SER B C 1
ATOM 2949 O O . SER B 1 74 ? -24.469 -18.25 -5.832 1 60.12 74 SER B O 1
ATOM 2951 N N . LEU B 1 75 ? -25.125 -16.156 -5.887 1 58.53 75 LEU B N 1
ATOM 2952 C CA . LEU B 1 75 ? -25.469 -16.234 -7.301 1 58.53 75 LEU B CA 1
ATOM 2953 C C . LEU B 1 75 ? -24.234 -16.422 -8.164 1 58.53 75 LEU B C 1
ATOM 2955 O O . LEU B 1 75 ? -24.25 -17.188 -9.125 1 58.53 75 LEU B O 1
ATOM 2959 N N . TYR B 1 76 ? -23.297 -15.672 -7.832 1 58.75 76 TYR B N 1
ATOM 2960 C CA . TYR B 1 76 ? -22.016 -15.852 -8.5 1 58.75 76 TYR B CA 1
ATOM 2961 C C . TYR B 1 76 ? -21.516 -17.281 -8.352 1 58.75 76 TYR B C 1
ATOM 2963 O O . TYR B 1 76 ? -21.016 -17.875 -9.312 1 58.75 76 TYR B O 1
ATOM 2971 N N . ASP B 1 77 ? -21.688 -17.719 -7.195 1 59.97 77 ASP B N 1
ATOM 2972 C CA . ASP B 1 77 ? -21.297 -19.094 -6.93 1 59.97 77 ASP B CA 1
ATOM 2973 C C . ASP B 1 77 ? -22.062 -20.078 -7.816 1 59.97 77 ASP B C 1
ATOM 2975 O O . ASP B 1 77 ? -21.516 -21.078 -8.281 1 59.97 77 ASP B O 1
ATOM 2979 N N . LEU B 1 78 ? -23.297 -19.75 -7.992 1 53.88 78 LEU B N 1
ATOM 2980 C CA . LEU B 1 78 ? -24.125 -20.594 -8.844 1 53.88 78 LEU B CA 1
ATOM 2981 C C . LEU B 1 78 ? -23.609 -20.594 -10.281 1 53.88 78 LEU B C 1
ATOM 2983 O O . LEU B 1 78 ? -23.516 -21.641 -10.906 1 53.88 78 LEU B O 1
ATOM 2987 N N . SER B 1 79 ? -23.375 -19.453 -10.766 1 53.97 79 SER B N 1
ATOM 2988 C CA . SER B 1 79 ? -22.844 -19.359 -12.117 1 53.97 79 SER B CA 1
ATOM 2989 C C . SER B 1 79 ? -21.531 -20.141 -12.25 1 53.97 79 SER B C 1
ATOM 2991 O O . SER B 1 79 ? -21.344 -20.875 -13.219 1 53.97 79 SER B O 1
ATOM 2993 N N . ASN B 1 80 ? -20.75 -19.969 -11.305 1 56.59 80 ASN B N 1
ATOM 2994 C CA . ASN B 1 80 ? -19.484 -20.688 -11.312 1 56.59 80 ASN B CA 1
ATOM 2995 C C . ASN B 1 80 ? -19.703 -22.203 -11.258 1 56.59 80 ASN B C 1
ATOM 2997 O O . ASN B 1 80 ? -19 -22.969 -11.914 1 56.59 80 ASN B O 1
ATOM 3001 N N . SER B 1 81 ? -20.672 -22.547 -10.516 1 54.88 81 SER B N 1
ATOM 3002 C CA . SER B 1 81 ? -21 -23.953 -10.422 1 54.88 81 SER B CA 1
ATOM 3003 C C . SER B 1 81 ? -21.469 -24.516 -11.766 1 54.88 81 SER B C 1
ATOM 3005 O O . SER B 1 81 ? -21.156 -25.656 -12.109 1 54.88 81 SER B O 1
ATOM 3007 N N . LEU B 1 82 ? -22.141 -23.688 -12.414 1 51.03 82 LEU B N 1
ATOM 3008 C CA . LEU B 1 82 ? -22.594 -24.109 -13.734 1 51.03 82 LEU B CA 1
ATOM 3009 C C . LEU B 1 82 ? -21.422 -24.234 -14.703 1 51.03 82 LEU B C 1
ATOM 3011 O O . LEU B 1 82 ? -21.375 -25.156 -15.516 1 51.03 82 LEU B O 1
ATOM 3015 N N . TYR B 1 83 ? -20.578 -23.266 -14.617 1 51.88 83 TYR B N 1
ATOM 3016 C CA . TYR B 1 83 ? -19.359 -23.375 -15.43 1 51.88 83 TYR B CA 1
ATOM 3017 C C . TYR B 1 83 ? -18.609 -24.656 -15.125 1 51.88 83 TYR B C 1
ATOM 3019 O O . TYR B 1 83 ? -18.094 -25.312 -16.031 1 51.88 83 TYR B O 1
ATOM 3027 N N . ASP B 1 84 ? -18.531 -24.891 -13.898 1 54.53 84 ASP B N 1
ATOM 3028 C CA . ASP B 1 84 ? -17.875 -26.109 -13.453 1 54.53 84 ASP B CA 1
ATOM 3029 C C . ASP B 1 84 ? -18.516 -27.344 -14.094 1 54.53 84 ASP B C 1
ATOM 3031 O O . ASP B 1 84 ? -17.812 -28.266 -14.523 1 54.53 84 ASP B O 1
ATOM 3035 N N . LEU B 1 85 ? -19.734 -27.344 -14.039 1 49.81 85 LEU B N 1
ATOM 3036 C CA . LEU B 1 85 ? -20.453 -28.484 -14.617 1 49.81 85 LEU B CA 1
ATOM 3037 C C . LEU B 1 85 ? -20.141 -28.609 -16.094 1 49.81 85 LEU B C 1
ATOM 3039 O O . LEU B 1 85 ? -20.031 -29.734 -16.609 1 49.81 85 LEU B O 1
ATOM 3043 N N . MET B 1 86 ? -20.062 -27.453 -16.625 1 47.97 86 MET B N 1
ATOM 3044 C CA . MET B 1 86 ? -19.828 -27.562 -18.062 1 47.97 86 MET B CA 1
ATOM 3045 C C . MET B 1 86 ? -18.344 -27.781 -18.359 1 47.97 86 MET B C 1
ATOM 3047 O O . MET B 1 86 ? -17.953 -27.828 -19.531 1 47.97 86 MET B O 1
ATOM 3051 N N . ASN B 1 87 ? -17.672 -28.188 -17.484 1 51.62 87 ASN B N 1
ATOM 3052 C CA . ASN B 1 87 ? -16.25 -28.484 -17.625 1 51.62 87 ASN B CA 1
ATOM 3053 C C . ASN B 1 87 ? -15.508 -27.328 -18.297 1 51.62 87 ASN B C 1
ATOM 3055 O O . ASN B 1 87 ? -14.648 -27.547 -19.156 1 51.62 87 ASN B O 1
ATOM 3059 N N . LEU B 1 88 ? -16.141 -26.156 -18.375 1 51.62 88 LEU B N 1
ATOM 3060 C CA . LEU B 1 88 ? -15.461 -25.078 -19.078 1 51.62 88 LEU B CA 1
ATOM 3061 C C . LEU B 1 88 ? -14.297 -24.531 -18.25 1 51.62 88 LEU B C 1
ATOM 3063 O O . LEU B 1 88 ? -14.445 -24.312 -17.047 1 51.62 88 LEU B O 1
ATOM 3067 N N . LYS B 1 89 ? -13.195 -24.922 -18.766 1 61.66 89 LYS B N 1
ATOM 3068 C CA . LYS B 1 89 ? -11.953 -24.375 -18.234 1 61.66 89 LYS B CA 1
ATOM 3069 C C . LYS B 1 89 ? -11.961 -22.844 -18.266 1 61.66 89 LYS B C 1
ATOM 3071 O O . LYS B 1 89 ? -11.062 -22.234 -18.844 1 61.66 89 LYS B O 1
ATOM 3076 N N . LYS B 1 90 ? -13.164 -22.266 -18.094 1 66.38 90 LYS B N 1
ATOM 3077 C CA . LYS B 1 90 ? -13.328 -20.812 -18.047 1 66.38 90 LYS B CA 1
ATOM 3078 C C . LYS B 1 90 ? -13.789 -20.344 -16.672 1 66.38 90 LYS B C 1
ATOM 3080 O O . LYS B 1 90 ? -14.32 -21.141 -15.891 1 66.38 90 LYS B O 1
ATOM 3085 N N . GLY B 1 91 ? -13.359 -19.328 -16.297 1 77.69 91 GLY B N 1
ATOM 3086 C CA . GLY B 1 91 ? -13.828 -18.797 -15.023 1 77.69 91 GLY B CA 1
ATOM 3087 C C . GLY B 1 91 ? -13.086 -17.531 -14.602 1 77.69 91 GLY B C 1
ATOM 3088 O O . GLY B 1 91 ? -12.25 -17.016 -15.344 1 77.69 91 GLY B O 1
ATOM 3089 N N . LYS B 1 92 ? -13.711 -16.984 -13.562 1 83.62 92 LYS B N 1
ATOM 3090 C CA . LYS B 1 92 ? -13.102 -15.82 -12.938 1 83.62 92 LYS B CA 1
ATOM 3091 C C . LYS B 1 92 ? -12.781 -16.078 -11.469 1 83.62 92 LYS B C 1
ATOM 3093 O O . LYS B 1 92 ? -13.586 -16.688 -10.758 1 83.62 92 LYS B O 1
ATOM 3098 N N . ILE B 1 93 ? -11.57 -15.773 -11.125 1 88.88 93 ILE B N 1
ATOM 3099 C CA . ILE B 1 93 ? -11.156 -15.945 -9.742 1 88.88 93 ILE B CA 1
ATOM 3100 C C . ILE B 1 93 ? -10.727 -14.602 -9.164 1 88.88 93 ILE B C 1
ATOM 3102 O O . ILE B 1 93 ? -10.008 -13.836 -9.812 1 88.88 93 ILE B O 1
ATOM 3106 N N . LYS B 1 94 ? -11.211 -14.352 -8 1 92.12 94 LYS B N 1
ATOM 3107 C CA . LYS B 1 94 ? -10.773 -13.164 -7.262 1 92.12 94 LYS B CA 1
ATOM 3108 C C . LYS B 1 94 ? -9.883 -13.547 -6.082 1 92.12 94 LYS B C 1
ATOM 3110 O O . LYS B 1 94 ? -10.312 -14.281 -5.188 1 92.12 94 LYS B O 1
ATOM 3115 N N . ILE B 1 95 ? -8.695 -13.008 -6.086 1 94.12 95 ILE B N 1
ATOM 3116 C CA . ILE B 1 95 ? -7.727 -13.414 -5.07 1 94.12 95 ILE B CA 1
ATOM 3117 C C . ILE B 1 95 ? -7.289 -12.203 -4.254 1 94.12 95 ILE B C 1
ATOM 3119 O O . ILE B 1 95 ? -7.094 -11.117 -4.801 1 94.12 95 ILE B O 1
ATOM 3123 N N . GLY B 1 96 ? -7.293 -12.344 -2.928 1 94.25 96 GLY B N 1
ATOM 3124 C CA . GLY B 1 96 ? -6.723 -11.359 -2.023 1 94.25 96 GLY B CA 1
ATOM 3125 C C . GLY B 1 96 ? -5.328 -11.719 -1.549 1 94.25 96 GLY B C 1
ATOM 3126 O O . GLY B 1 96 ? -5.121 -12.781 -0.958 1 94.25 96 GLY B O 1
ATOM 3127 N N . ILE B 1 97 ? -4.395 -10.797 -1.815 1 92.31 97 ILE B N 1
ATOM 3128 C CA . ILE B 1 97 ? -3.014 -11.094 -1.45 1 92.31 97 I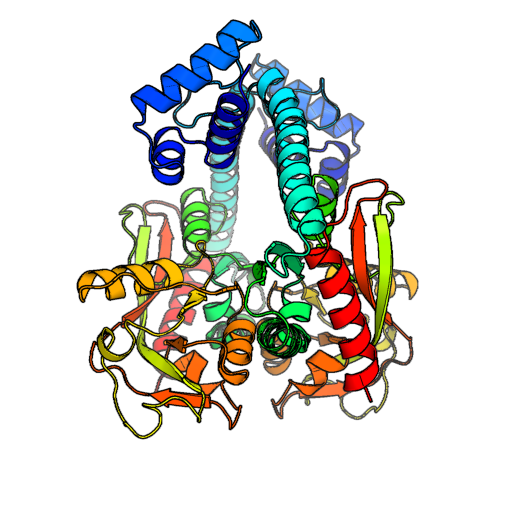LE B CA 1
ATOM 3129 C C . ILE B 1 97 ? -2.404 -9.898 -0.72 1 92.31 97 ILE B C 1
ATOM 3131 O O . ILE B 1 97 ? -2.637 -8.75 -1.1 1 92.31 97 ILE B O 1
ATOM 3135 N N . PRO B 1 98 ? -1.658 -10.219 0.284 1 89.62 98 PRO B N 1
ATOM 3136 C CA . PRO B 1 98 ? -0.897 -9.117 0.873 1 89.62 98 PRO B CA 1
ATOM 3137 C C . PRO B 1 98 ? 0.173 -8.57 -0.069 1 89.62 98 PRO B C 1
ATOM 3139 O O . PRO B 1 98 ? 0.784 -9.328 -0.824 1 89.62 98 PRO B O 1
ATOM 3142 N N . PRO B 1 99 ? 0.423 -7.293 0.022 1 85.06 99 PRO B N 1
ATOM 3143 C CA . PRO B 1 99 ? 1.356 -6.641 -0.9 1 85.06 99 PRO B CA 1
ATOM 3144 C C . PRO B 1 99 ? 2.727 -7.316 -0.926 1 85.06 99 PRO B C 1
ATOM 3146 O O . PRO B 1 99 ? 3.26 -7.598 -2.002 1 85.06 99 PRO B O 1
ATOM 3149 N N . ILE B 1 100 ? 3.328 -7.684 0.125 1 84.62 100 ILE B N 1
ATOM 3150 C CA . ILE B 1 100 ? 4.66 -8.266 0.208 1 84.62 100 ILE B CA 1
ATOM 3151 C C . ILE B 1 100 ? 4.668 -9.641 -0.466 1 84.62 100 ILE B C 1
ATOM 3153 O O . ILE B 1 100 ? 5.578 -9.953 -1.232 1 84.62 100 ILE B O 1
ATOM 3157 N N . VAL B 1 101 ? 3.654 -10.406 -0.233 1 86.19 101 VAL B N 1
ATOM 3158 C CA . VAL B 1 101 ? 3.551 -11.758 -0.769 1 86.19 101 VAL B CA 1
ATOM 3159 C C . VAL B 1 101 ? 3.35 -11.703 -2.281 1 86.19 101 VAL B C 1
ATOM 3161 O O . VAL B 1 101 ? 3.912 -12.516 -3.02 1 86.19 101 VAL B O 1
ATOM 3164 N N . GLY B 1 102 ? 2.559 -10.742 -2.643 1 86.19 102 GLY B N 1
ATOM 3165 C CA . GLY B 1 102 ? 2.314 -10.547 -4.062 1 86.19 102 GLY B CA 1
ATOM 3166 C C . GLY B 1 102 ? 3.584 -10.336 -4.863 1 86.19 102 GLY B C 1
ATOM 3167 O O . GLY B 1 102 ? 3.777 -10.953 -5.91 1 86.19 102 GLY B O 1
ATOM 3168 N N . THR B 1 103 ? 4.434 -9.539 -4.355 1 84.69 103 THR B N 1
ATOM 3169 C CA . THR B 1 103 ? 5.664 -9.18 -5.051 1 84.69 103 THR B CA 1
ATOM 3170 C C . THR B 1 103 ? 6.609 -10.367 -5.129 1 84.69 103 THR B C 1
ATOM 3172 O O . THR B 1 103 ? 7.246 -10.602 -6.16 1 84.69 103 THR B O 1
ATOM 3175 N N . LEU B 1 104 ? 6.629 -11.164 -4.168 1 85.31 104 LEU B N 1
ATOM 3176 C CA . LEU B 1 104 ? 7.664 -12.18 -4.02 1 85.31 104 LEU B CA 1
ATOM 3177 C C . LEU B 1 104 ? 7.312 -13.43 -4.816 1 85.31 104 LEU B C 1
ATOM 3179 O O . LEU B 1 104 ? 8.188 -14.055 -5.422 1 85.31 104 LEU B O 1
ATOM 3183 N N . PHE B 1 105 ? 6.02 -13.727 -4.938 1 88 105 PHE B N 1
ATOM 3184 C CA . PHE B 1 105 ? 5.727 -15.086 -5.383 1 88 105 PHE B CA 1
ATOM 3185 C C . PHE B 1 105 ? 4.707 -15.078 -6.516 1 88 105 PHE B C 1
ATOM 3187 O O . PHE B 1 105 ? 4.691 -15.984 -7.352 1 88 105 PHE B O 1
ATOM 3194 N N . PHE B 1 106 ? 3.953 -14.18 -6.668 1 91.12 106 PHE B N 1
ATOM 3195 C CA . PHE B 1 106 ? 2.721 -14.352 -7.426 1 91.12 106 PHE B CA 1
ATOM 3196 C C . PHE B 1 106 ? 2.928 -13.992 -8.891 1 91.12 106 PHE B C 1
ATOM 3198 O O . PHE B 1 106 ? 2.188 -14.453 -9.758 1 91.12 106 PHE B O 1
ATOM 3205 N N . PRO B 1 107 ? 3.9 -13.172 -9.195 1 91.94 107 PRO B N 1
ATOM 3206 C CA . PRO B 1 107 ? 4.113 -12.945 -10.625 1 91.94 107 PRO B CA 1
ATOM 3207 C C . PRO B 1 107 ? 4.352 -14.242 -11.398 1 91.94 107 PRO B C 1
ATOM 3209 O O . PRO B 1 107 ? 3.736 -14.461 -12.445 1 91.94 107 PRO B O 1
ATOM 3212 N N . THR B 1 108 ? 5.094 -15.094 -10.875 1 90.75 108 THR B N 1
ATOM 3213 C CA . THR B 1 108 ? 5.406 -16.359 -11.531 1 90.75 108 THR B CA 1
ATOM 3214 C C . THR B 1 108 ? 4.223 -17.312 -11.453 1 90.75 108 THR B C 1
ATOM 3216 O O . THR B 1 108 ? 3.953 -18.062 -12.406 1 90.75 108 THR B O 1
ATOM 3219 N N . ILE B 1 109 ? 3.572 -17.25 -10.375 1 92.62 109 ILE B N 1
ATOM 3220 C CA . ILE B 1 109 ? 2.426 -18.125 -10.18 1 92.62 109 ILE B CA 1
ATOM 3221 C C . ILE B 1 109 ? 1.311 -17.75 -11.148 1 92.62 109 ILE B C 1
ATOM 3223 O O . ILE B 1 109 ? 0.723 -18.609 -11.805 1 92.62 109 ILE B O 1
ATOM 3227 N N . ILE B 1 110 ? 1.064 -16.469 -11.227 1 92.62 110 ILE B N 1
ATOM 3228 C CA . ILE B 1 110 ? 0.027 -15.977 -12.125 1 92.62 110 ILE B CA 1
ATOM 3229 C C . ILE B 1 110 ? 0.396 -16.297 -13.57 1 92.62 110 ILE B C 1
ATOM 3231 O O . ILE B 1 110 ? -0.45 -16.75 -14.352 1 92.62 110 ILE B O 1
ATOM 3235 N N . LYS B 1 111 ? 1.611 -16.094 -13.922 1 93.25 111 LYS B N 1
ATOM 3236 C CA . LYS B 1 111 ? 2.082 -16.375 -15.273 1 93.25 111 LYS B CA 1
ATOM 3237 C C . LYS B 1 111 ? 1.882 -17.844 -15.633 1 93.25 111 LYS B C 1
ATOM 3239 O O . LYS B 1 111 ? 1.307 -18.172 -16.672 1 93.25 111 LYS B O 1
ATOM 3244 N N . SER B 1 112 ? 2.357 -18.703 -14.781 1 92.69 112 SER B N 1
ATOM 3245 C CA . SER B 1 112 ? 2.266 -20.125 -15.047 1 92.69 112 SER B CA 1
ATOM 3246 C C . SER B 1 112 ? 0.814 -20.594 -15.086 1 92.69 112 SER B C 1
ATOM 3248 O O . SER B 1 112 ? 0.452 -21.438 -15.898 1 92.69 112 SER B O 1
ATOM 3250 N N . PHE B 1 113 ? -0.006 -20.062 -14.258 1 92.81 113 PHE B N 1
ATOM 3251 C CA . PHE B 1 113 ? -1.418 -20.422 -14.227 1 92.81 113 PHE B CA 1
ATOM 3252 C C . PHE B 1 113 ? -2.117 -19.969 -15.508 1 92.81 113 PHE B C 1
ATOM 3254 O O . PHE B 1 113 ? -2.889 -20.734 -16.094 1 92.81 113 PHE B O 1
ATOM 3261 N N . ARG B 1 114 ? -1.869 -18.766 -15.859 1 90.19 114 ARG B N 1
ATOM 3262 C CA . ARG B 1 114 ? -2.461 -18.219 -17.078 1 90.19 114 ARG B CA 1
ATOM 3263 C C . ARG B 1 114 ? -2.053 -19.031 -18.297 1 90.19 114 ARG B C 1
ATOM 3265 O O . ARG B 1 114 ? -2.859 -19.25 -19.203 1 90.19 114 ARG B O 1
ATOM 3272 N N . ASP B 1 115 ? -0.829 -19.453 -18.328 1 90.19 115 ASP B N 1
ATOM 3273 C CA . ASP B 1 115 ? -0.345 -20.281 -19.438 1 90.19 115 ASP B CA 1
ATOM 3274 C C . ASP B 1 115 ? -1.088 -21.625 -19.484 1 90.19 115 ASP B C 1
ATOM 3276 O O . ASP B 1 115 ? -1.399 -22.125 -20.562 1 90.19 115 ASP B O 1
ATOM 3280 N N . SER B 1 116 ? -1.394 -22.156 -18.328 1 88.5 116 SER B N 1
ATOM 3281 C CA . SER B 1 116 ? -2.047 -23.453 -18.219 1 88.5 116 SER B CA 1
ATOM 3282 C C . SER B 1 116 ? -3.557 -23.328 -18.406 1 88.5 116 SER B C 1
ATOM 3284 O O . SER B 1 116 ? -4.199 -24.25 -18.906 1 88.5 116 SER B O 1
ATOM 3286 N N . TYR B 1 117 ? -4.059 -22.203 -17.953 1 88.69 117 TYR B N 1
ATOM 3287 C CA . TYR B 1 117 ? -5.5 -21.969 -18 1 88.69 117 TYR B CA 1
ATOM 3288 C C . TYR B 1 117 ? -5.812 -20.594 -18.562 1 88.69 117 TYR B C 1
ATOM 3290 O O . TYR B 1 117 ? -6.336 -19.734 -17.859 1 88.69 117 TYR B O 1
ATOM 3298 N N . PRO B 1 118 ? -5.695 -20.438 -19.828 1 87 118 PRO B N 1
ATOM 3299 C CA . PRO B 1 118 ? -5.797 -19.125 -20.453 1 87 118 PRO B CA 1
ATOM 3300 C C . PRO B 1 118 ? -7.211 -18.547 -20.406 1 87 118 PRO B C 1
ATOM 3302 O O . PRO B 1 118 ? -7.395 -17.344 -20.562 1 87 118 PRO B O 1
ATOM 3305 N N . ASP B 1 119 ? -8.195 -19.312 -20.141 1 83.94 119 ASP B N 1
ATOM 3306 C CA . ASP B 1 119 ? -9.578 -18.859 -20.172 1 83.94 119 ASP B CA 1
ATOM 3307 C C . ASP B 1 119 ? -10.078 -18.5 -18.766 1 83.94 119 ASP B C 1
ATOM 3309 O O . ASP B 1 119 ? -11.234 -18.125 -18.594 1 83.94 119 ASP B O 1
ATOM 3313 N N . ILE B 1 120 ? -9.203 -18.641 -17.859 1 85.06 120 ILE B N 1
ATOM 3314 C CA . ILE B 1 120 ? -9.547 -18.203 -16.5 1 85.06 120 ILE B CA 1
ATOM 3315 C C . ILE B 1 120 ? -8.992 -16.812 -16.25 1 85.06 120 ILE B C 1
ATOM 3317 O O . ILE B 1 120 ? -7.805 -16.547 -16.453 1 85.06 120 ILE B O 1
ATOM 3321 N N . VAL B 1 121 ? -9.883 -15.977 -15.852 1 86 121 VAL B N 1
ATOM 3322 C CA . VAL B 1 121 ? -9.484 -14.609 -15.562 1 86 121 VAL B CA 1
ATOM 3323 C C . VAL B 1 121 ? -9.219 -14.445 -14.07 1 86 121 VAL B C 1
ATOM 3325 O O . VAL B 1 121 ? -10.039 -14.844 -13.242 1 86 121 VAL B O 1
ATOM 3328 N N . ILE B 1 122 ? -8.055 -13.906 -13.758 1 88.94 122 ILE B N 1
ATOM 3329 C CA . ILE B 1 122 ? -7.68 -13.688 -12.359 1 88.94 122 ILE B CA 1
ATOM 3330 C C . ILE B 1 122 ? -7.793 -12.195 -12.031 1 88.94 122 ILE B C 1
ATOM 3332 O O . ILE B 1 122 ? -7.199 -11.359 -12.711 1 88.94 122 ILE B O 1
ATOM 3336 N N . GLU B 1 123 ? -8.586 -11.938 -11.062 1 89.25 123 GLU B N 1
ATOM 3337 C CA . GLU B 1 123 ? -8.641 -10.602 -10.477 1 89.25 123 GLU B CA 1
ATOM 3338 C C . GLU B 1 123 ? -7.941 -10.578 -9.117 1 89.25 123 GLU B C 1
ATOM 3340 O O . GLU B 1 123 ? -8.289 -11.352 -8.219 1 89.25 123 GLU B O 1
ATOM 3345 N N . MET B 1 124 ? -7.02 -9.664 -9.031 1 90.25 124 MET B N 1
ATOM 3346 C CA . MET B 1 124 ? -6.242 -9.609 -7.801 1 90.25 124 MET B CA 1
ATOM 3347 C C . MET B 1 124 ? -6.496 -8.305 -7.055 1 90.25 124 MET B C 1
ATOM 3349 O O . MET B 1 124 ? -6.566 -7.238 -7.668 1 90.25 124 MET B O 1
ATOM 3353 N N . ILE B 1 125 ? -6.625 -8.453 -5.754 1 87.88 125 ILE B N 1
ATOM 3354 C CA . ILE B 1 125 ? -6.703 -7.289 -4.879 1 87.88 125 ILE B CA 1
ATOM 3355 C C . ILE B 1 125 ? -5.648 -7.395 -3.777 1 87.88 125 ILE B C 1
ATOM 3357 O O . ILE B 1 125 ? -5.41 -8.484 -3.242 1 87.88 125 ILE B O 1
ATOM 3361 N N . GLU B 1 126 ? -4.98 -6.219 -3.584 1 87.38 126 GLU B N 1
ATOM 3362 C CA . GLU B 1 126 ? -3.906 -6.203 -2.596 1 87.38 126 GLU B CA 1
ATOM 3363 C C . GLU B 1 126 ? -4.301 -5.402 -1.36 1 87.38 126 GLU B C 1
ATOM 3365 O O . GLU B 1 126 ? -4.578 -4.203 -1.452 1 87.38 126 GLU B O 1
ATOM 3370 N N . PHE B 1 127 ? -4.289 -6.133 -0.209 1 81.44 127 PHE B N 1
ATOM 3371 C CA . PHE B 1 127 ? -4.547 -5.496 1.077 1 81.44 127 PHE B CA 1
ATOM 3372 C C . PHE B 1 127 ? -3.771 -6.191 2.189 1 81.44 127 PHE B C 1
ATOM 3374 O O . PHE B 1 127 ? -3.193 -7.262 1.978 1 81.44 127 PHE B O 1
ATOM 3381 N N . GLY B 1 128 ? -3.738 -5.504 3.268 1 81.25 128 GLY B N 1
ATOM 3382 C CA . GLY B 1 128 ? -3.17 -6.156 4.438 1 81.25 128 GLY B CA 1
ATOM 3383 C C . GLY B 1 128 ? -3.893 -7.434 4.816 1 81.25 128 GLY B C 1
ATOM 3384 O O . GLY B 1 128 ? -5.043 -7.645 4.426 1 81.25 128 GLY B O 1
ATOM 3385 N N . GLY B 1 129 ? -3.26 -8.289 5.602 1 80.88 129 GLY B N 1
ATOM 3386 C CA . GLY B 1 129 ? -3.766 -9.602 5.965 1 80.88 129 GLY B CA 1
ATOM 3387 C C . GLY B 1 129 ? -5.129 -9.555 6.625 1 80.88 129 GLY B C 1
ATOM 3388 O O . GLY B 1 129 ? -6 -10.383 6.328 1 80.88 129 GLY B O 1
ATOM 3389 N N . ALA B 1 130 ? -5.301 -8.617 7.516 1 78.5 130 ALA B N 1
ATOM 3390 C CA . ALA B 1 130 ? -6.566 -8.508 8.234 1 78.5 130 ALA B CA 1
ATOM 3391 C C . ALA B 1 130 ? -7.719 -8.211 7.277 1 78.5 130 ALA B C 1
ATOM 3393 O O . ALA B 1 130 ? -8.797 -8.805 7.391 1 78.5 130 ALA B O 1
ATOM 3394 N N . LYS B 1 131 ? -7.449 -7.375 6.414 1 83.56 131 LYS B N 1
ATOM 3395 C CA . LYS B 1 131 ? -8.477 -7.012 5.445 1 83.56 131 LYS B CA 1
ATOM 3396 C C . LYS B 1 131 ? -8.758 -8.164 4.484 1 83.56 131 LYS B C 1
ATOM 3398 O O . LYS B 1 131 ? -9.914 -8.414 4.129 1 83.56 131 LYS B O 1
ATOM 3403 N N . VAL B 1 132 ? -7.762 -8.828 4.082 1 89.5 132 VAL B N 1
ATOM 3404 C CA . VAL B 1 132 ? -7.918 -9.969 3.186 1 89.5 132 VAL B CA 1
ATOM 3405 C C . VAL B 1 132 ? -8.781 -11.039 3.854 1 89.5 132 VAL B C 1
ATOM 3407 O O . VAL B 1 132 ? -9.688 -11.594 3.225 1 89.5 132 VAL B O 1
ATOM 3410 N N . THR B 1 133 ? -8.492 -11.25 5.082 1 87.94 133 THR B N 1
ATOM 3411 C CA . THR B 1 133 ? -9.258 -12.242 5.832 1 87.94 133 THR B CA 1
ATOM 3412 C C . THR B 1 133 ? -10.742 -11.867 5.867 1 87.94 133 THR B C 1
ATOM 3414 O O . THR B 1 133 ? -11.602 -12.727 5.66 1 87.94 133 THR B O 1
ATOM 3417 N N . LYS B 1 134 ? -11.016 -10.633 6.105 1 84.88 134 LYS B N 1
ATOM 3418 C CA . LYS B 1 134 ? -12.398 -10.148 6.152 1 84.88 134 LYS B CA 1
ATOM 3419 C C . LYS B 1 134 ? -13.07 -10.281 4.793 1 84.88 134 LYS B C 1
ATOM 3421 O O . LYS B 1 134 ? -14.25 -10.625 4.715 1 84.88 134 LYS B O 1
ATOM 3426 N N . MET B 1 135 ? -12.352 -10.055 3.787 1 88.12 135 MET B N 1
ATOM 3427 C CA . MET B 1 135 ? -12.898 -10.117 2.434 1 88.12 135 MET B CA 1
ATOM 3428 C C . MET B 1 135 ? -13.258 -11.555 2.064 1 88.12 135 MET B C 1
ATOM 3430 O O . MET B 1 135 ? -14.25 -11.789 1.369 1 88.12 135 MET B O 1
ATOM 3434 N N . VAL B 1 136 ? -12.484 -12.445 2.492 1 89.75 136 VAL B N 1
ATOM 3435 C CA . VAL B 1 136 ? -12.789 -13.852 2.275 1 89.75 136 VAL B CA 1
ATOM 3436 C C . VAL B 1 136 ? -14.023 -14.242 3.078 1 89.75 136 VAL B C 1
ATOM 3438 O O . VAL B 1 136 ? -14.891 -14.969 2.584 1 89.75 136 VAL B O 1
ATOM 3441 N N . GLU B 1 137 ? -14.039 -13.711 4.215 1 85.94 137 GLU B N 1
ATOM 3442 C CA . GLU B 1 137 ? -15.148 -14.016 5.117 1 85.94 137 GLU B CA 1
ATOM 3443 C C . GLU B 1 137 ? -16.484 -13.609 4.512 1 85.94 137 GLU B C 1
ATOM 3445 O O . GLU B 1 137 ? -17.453 -14.375 4.543 1 85.94 137 GLU B O 1
ATOM 3450 N N . VAL B 1 138 ? -16.516 -12.469 3.922 1 78.5 138 VAL B N 1
ATOM 3451 C CA . VAL B 1 138 ? -17.781 -11.93 3.441 1 78.5 138 VAL B CA 1
ATOM 3452 C C . VAL B 1 138 ? -17.984 -12.305 1.977 1 78.5 138 VAL B C 1
ATOM 3454 O O . VAL B 1 138 ? -18.984 -11.93 1.363 1 78.5 138 VAL B O 1
ATOM 3457 N N . GLY B 1 139 ? -16.984 -12.93 1.407 1 81.19 139 GLY B N 1
ATOM 3458 C CA . GLY B 1 139 ? -17.141 -13.484 0.073 1 81.19 139 GLY B CA 1
ATOM 3459 C C . GLY B 1 139 ? -16.797 -12.508 -1.027 1 81.19 139 GLY B C 1
ATOM 3460 O O . GLY B 1 139 ? -17.156 -12.711 -2.188 1 81.19 139 GLY B O 1
ATOM 3461 N N . GLU B 1 140 ? -16.125 -11.5 -0.689 1 84.31 140 GLU B N 1
ATOM 3462 C CA . GLU B 1 140 ? -15.688 -10.523 -1.68 1 84.31 140 GLU B CA 1
ATOM 3463 C C . GLU B 1 140 ? -14.523 -11.047 -2.512 1 84.31 140 GLU B C 1
ATOM 3465 O O . GLU B 1 140 ? -14.312 -10.617 -3.646 1 84.31 140 GLU B O 1
ATOM 3470 N N . VAL B 1 141 ? -13.82 -11.953 -1.882 1 91.19 141 VAL B N 1
ATOM 3471 C CA . VAL B 1 141 ? -12.758 -12.656 -2.598 1 91.19 141 VAL B CA 1
ATOM 3472 C C . VAL B 1 141 ? -12.922 -14.164 -2.43 1 91.19 141 VAL B C 1
ATOM 3474 O O . VAL B 1 141 ? -13.445 -14.625 -1.411 1 91.19 141 VAL B O 1
ATOM 3477 N N . ASP B 1 142 ? -12.477 -14.852 -3.486 1 90.56 142 ASP B N 1
ATOM 3478 C CA . ASP B 1 142 ? -12.648 -16.297 -3.492 1 90.56 142 ASP B CA 1
ATOM 3479 C C . ASP B 1 142 ? -11.562 -16.984 -2.652 1 90.56 142 ASP B C 1
ATOM 3481 O O . ASP B 1 142 ? -11.82 -18.016 -2.021 1 90.56 142 ASP B O 1
ATOM 3485 N N . VAL B 1 143 ? -10.438 -16.438 -2.727 1 93.88 143 VAL B N 1
ATOM 3486 C CA . VAL B 1 143 ? -9.281 -17 -2.047 1 93.88 143 VAL B CA 1
ATOM 3487 C C . VAL B 1 143 ? -8.398 -15.891 -1.482 1 93.88 143 VAL B C 1
ATOM 3489 O O . VAL B 1 143 ? -8.234 -14.844 -2.113 1 93.88 143 VAL B O 1
ATOM 3492 N N . GLY B 1 144 ? -7.941 -16.141 -0.283 1 95.19 144 GLY B N 1
ATOM 3493 C CA . GLY B 1 144 ? -7.008 -15.211 0.333 1 95.19 144 GLY B CA 1
ATOM 3494 C C . GLY B 1 144 ? -5.68 -15.852 0.688 1 95.19 144 GLY B C 1
ATOM 3495 O O . GLY B 1 144 ? -5.633 -17.016 1.099 1 95.19 144 GLY B O 1
ATOM 3496 N N . VAL B 1 145 ? -4.609 -15.109 0.456 1 94.44 145 VAL B N 1
ATOM 3497 C CA . VAL B 1 145 ? -3.311 -15.477 1.009 1 94.44 145 VAL B CA 1
ATOM 3498 C C . VAL B 1 145 ? -3.025 -14.648 2.258 1 94.44 145 VAL B C 1
ATOM 3500 O O . VAL B 1 145 ? -3.213 -13.43 2.256 1 94.44 145 VAL B O 1
ATOM 3503 N N . ILE B 1 146 ? -2.615 -15.352 3.307 1 92.56 146 ILE B N 1
ATOM 3504 C CA . ILE B 1 146 ? -2.408 -14.625 4.555 1 92.56 146 ILE B CA 1
ATOM 3505 C C . ILE B 1 146 ? -1.13 -15.117 5.23 1 92.56 146 ILE B C 1
ATOM 3507 O O . ILE B 1 146 ? -0.572 -16.141 4.844 1 92.56 146 ILE B O 1
ATOM 3511 N N . VAL B 1 147 ? -0.714 -14.297 6.129 1 91.81 147 VAL B N 1
ATOM 3512 C CA . VAL B 1 147 ? 0.362 -14.695 7.027 1 91.81 147 VAL B CA 1
ATOM 3513 C C . VAL B 1 147 ? -0.225 -15.219 8.336 1 91.81 147 VAL B C 1
ATOM 3515 O O . VAL B 1 147 ? -1.091 -14.578 8.938 1 91.81 147 VAL B O 1
ATOM 3518 N N . LEU B 1 148 ? 0.162 -16.375 8.719 1 89.44 148 LEU B N 1
ATOM 3519 C CA . LEU B 1 148 ? -0.312 -16.969 9.969 1 89.44 148 LEU B CA 1
ATOM 3520 C C . LEU B 1 148 ? 0.322 -16.297 11.172 1 89.44 148 LEU B C 1
ATOM 3522 O O . LEU B 1 148 ? 1.421 -15.742 11.07 1 89.44 148 LEU B O 1
ATOM 3526 N N . PRO B 1 149 ? -0.365 -16.219 12.227 1 85 149 PRO B N 1
ATOM 3527 C CA . PRO B 1 149 ? -1.566 -16.984 12.586 1 85 149 PRO B CA 1
ATOM 3528 C C . PRO B 1 149 ? -2.855 -16.219 12.297 1 85 149 PRO B C 1
ATOM 3530 O O . PRO B 1 149 ? -2.818 -15.008 12.07 1 85 149 PRO B O 1
ATOM 3533 N N . ILE B 1 150 ? -3.957 -16.969 12.195 1 82.19 150 ILE B N 1
ATOM 3534 C CA . ILE B 1 150 ? -5.289 -16.375 12.188 1 82.19 150 ILE B CA 1
ATOM 3535 C C . ILE B 1 150 ? -6.168 -17.078 13.227 1 82.19 150 ILE B C 1
ATOM 3537 O O . ILE B 1 150 ? -5.988 -18.266 13.508 1 82.19 150 ILE B O 1
ATOM 3541 N N . GLU B 1 151 ? -7.027 -16.328 13.805 1 73.94 151 GLU B N 1
ATOM 3542 C CA . GLU B 1 151 ? -7.809 -16.859 14.914 1 73.94 151 GLU B CA 1
ATOM 3543 C C . GLU B 1 151 ? -9.125 -17.469 14.43 1 73.94 151 GLU B C 1
ATOM 3545 O O . GLU B 1 151 ? -9.703 -18.328 15.094 1 73.94 151 GLU B O 1
ATOM 3550 N N . GLU B 1 152 ? -9.508 -17.188 13.375 1 70.69 152 GLU B N 1
ATOM 3551 C CA . GLU B 1 152 ? -10.875 -17.547 12.992 1 70.69 152 GLU B CA 1
ATOM 3552 C C . GLU B 1 152 ? -10.938 -18.969 12.438 1 70.69 152 GLU B C 1
ATOM 3554 O O . GLU B 1 152 ? -10.094 -19.359 11.625 1 70.69 152 GLU B O 1
ATOM 3559 N N . ASN B 1 153 ? -11.852 -19.641 12.906 1 80.38 153 ASN B N 1
ATOM 3560 C CA . ASN B 1 153 ? -12.086 -21.031 12.508 1 80.38 153 ASN B CA 1
ATOM 3561 C C . ASN B 1 153 ? -13.117 -21.125 11.391 1 80.38 153 ASN B C 1
ATOM 3563 O O . ASN B 1 153 ? -13.688 -22.188 11.156 1 80.38 153 ASN B O 1
ATOM 3567 N N . ILE B 1 154 ? -13.273 -20.172 10.773 1 89.44 154 ILE B N 1
ATOM 3568 C CA . ILE B 1 154 ? -14.32 -20.188 9.75 1 89.44 154 ILE B CA 1
ATOM 3569 C C . ILE B 1 154 ? -13.688 -20.375 8.375 1 89.44 154 ILE B C 1
ATOM 3571 O O . ILE B 1 154 ? -14.391 -20.391 7.363 1 89.44 154 ILE B O 1
ATOM 3575 N N . PHE B 1 155 ? -12.453 -20.594 8.375 1 92.94 155 PHE B N 1
ATOM 3576 C CA . PHE B 1 155 ? -11.766 -20.719 7.102 1 92.94 155 PHE B CA 1
ATOM 3577 C C . PHE B 1 155 ? -11.172 -22.109 6.941 1 92.94 155 PHE B C 1
ATOM 3579 O O . PHE B 1 155 ? -10.773 -22.734 7.926 1 92.94 155 PHE B O 1
ATOM 3586 N N . ASP B 1 156 ? -11.18 -22.641 5.711 1 93.06 156 ASP B N 1
ATOM 3587 C CA . ASP B 1 156 ? -10.258 -23.719 5.34 1 93.06 156 ASP B CA 1
ATOM 3588 C C . ASP B 1 156 ? -8.859 -23.172 5.055 1 93.06 156 ASP B C 1
ATOM 3590 O O . ASP B 1 156 ? -8.711 -22.172 4.344 1 93.06 156 ASP B O 1
ATOM 3594 N N . LEU B 1 157 ? -7.961 -23.781 5.66 1 93.69 157 LEU B N 1
ATOM 3595 C CA . LEU B 1 157 ? -6.598 -23.266 5.594 1 93.69 157 LEU B CA 1
ATOM 3596 C C . LEU B 1 157 ? -5.656 -24.297 4.977 1 93.69 157 LEU B C 1
ATOM 3598 O O . LEU B 1 157 ? -5.719 -25.469 5.316 1 93.69 157 LEU B O 1
ATOM 3602 N N . THR B 1 158 ? -4.867 -23.875 4.012 1 93.19 158 THR B N 1
ATOM 3603 C CA . THR B 1 158 ? -3.781 -24.672 3.439 1 93.19 158 THR B CA 1
ATOM 3604 C C . THR B 1 158 ? -2.443 -23.953 3.609 1 93.19 158 THR B C 1
ATOM 3606 O O . THR B 1 158 ? -2.244 -22.859 3.08 1 93.19 158 THR B O 1
ATOM 3609 N N . LYS B 1 159 ? -1.528 -24.594 4.258 1 92.94 159 LYS B N 1
ATOM 3610 C CA . LYS B 1 159 ? -0.215 -23.984 4.473 1 92.94 159 LYS B CA 1
ATOM 3611 C C . LYS B 1 159 ? 0.612 -24 3.191 1 92.94 159 LYS B C 1
ATOM 3613 O O . LYS B 1 159 ? 0.587 -24.984 2.439 1 92.94 159 LYS B O 1
ATOM 3618 N N . LEU B 1 160 ? 1.303 -22.953 2.904 1 93.12 160 LEU B N 1
ATOM 3619 C CA . LEU B 1 160 ? 2.156 -22.844 1.728 1 93.12 160 LEU B CA 1
ATOM 3620 C C . LEU B 1 160 ? 3.629 -22.922 2.111 1 93.12 160 LEU B C 1
ATOM 3622 O O . LEU B 1 160 ? 4.211 -24.016 2.107 1 93.12 160 LEU B O 1
ATOM 3626 N N . ALA B 1 161 ? 4.305 -21.844 2.393 1 86.19 161 ALA B N 1
ATOM 3627 C CA . ALA B 1 161 ? 5.723 -21.812 2.74 1 86.19 161 ALA B CA 1
ATOM 3628 C C . ALA B 1 161 ? 5.957 -20.984 4 1 86.19 161 ALA B C 1
ATOM 3630 O O . ALA B 1 161 ? 5.117 -20.156 4.375 1 86.19 161 ALA B O 1
ATOM 3631 N N . GLY B 1 162 ? 6.984 -21.438 4.633 1 90.62 162 GLY B N 1
ATOM 3632 C CA . GLY B 1 162 ? 7.43 -20.672 5.793 1 90.62 162 GLY B CA 1
ATOM 3633 C C . GLY B 1 162 ? 8.914 -20.375 5.773 1 90.62 162 GLY B C 1
ATOM 3634 O O . GLY B 1 162 ? 9.711 -21.156 5.25 1 90.62 162 GLY B O 1
ATOM 3635 N N . GLU B 1 163 ? 9.25 -19.297 6.262 1 93.06 163 GLU B N 1
ATOM 3636 C CA . GLU B 1 163 ? 10.656 -18.922 6.371 1 93.06 163 GLU B CA 1
ATOM 3637 C C . GLU B 1 163 ? 10.906 -18.062 7.617 1 93.06 163 GLU B C 1
ATOM 3639 O O . GLU B 1 163 ? 9.969 -17.484 8.172 1 93.06 163 GLU B O 1
ATOM 3644 N N . PRO B 1 164 ? 12.102 -18.094 8.031 1 95.12 164 PRO B N 1
ATOM 3645 C CA . PRO B 1 164 ? 12.398 -17.266 9.203 1 95.12 164 PRO B CA 1
ATOM 3646 C C . PRO B 1 164 ? 12.547 -15.781 8.867 1 95.12 164 PRO B C 1
ATOM 3648 O O . PRO B 1 164 ? 12.906 -15.438 7.738 1 95.12 164 PRO B O 1
ATOM 3651 N N . MET B 1 165 ? 12.312 -15.008 9.898 1 95.38 165 MET B N 1
ATOM 3652 C CA . MET B 1 165 ? 12.633 -13.586 9.789 1 95.38 165 MET B CA 1
ATOM 3653 C C . MET B 1 165 ? 14.094 -13.328 10.117 1 95.38 165 MET B C 1
ATOM 3655 O O . MET B 1 165 ? 14.711 -14.094 10.859 1 95.38 165 MET B O 1
ATOM 3659 N N . LYS B 1 166 ? 14.594 -12.305 9.578 1 97.19 166 LYS B N 1
ATOM 3660 C CA . LYS B 1 166 ? 15.953 -11.852 9.82 1 97.19 166 LYS B CA 1
ATOM 3661 C C . LYS B 1 166 ? 15.977 -10.375 10.211 1 97.19 166 LYS B C 1
ATOM 3663 O O . LYS B 1 166 ? 14.984 -9.664 10.031 1 97.19 166 LYS B O 1
ATOM 3668 N N . VAL B 1 167 ? 17.078 -9.984 10.766 1 97.56 167 VAL B N 1
ATOM 3669 C CA . VAL B 1 167 ? 17.234 -8.594 11.172 1 97.56 167 VAL B CA 1
ATOM 3670 C C . VAL B 1 167 ? 18.078 -7.848 10.141 1 97.56 167 VAL B C 1
ATOM 3672 O O . VAL B 1 167 ? 19.078 -8.383 9.656 1 97.56 167 VAL B O 1
ATOM 3675 N N . VAL B 1 168 ? 17.625 -6.684 9.789 1 98 168 VAL B N 1
ATOM 3676 C CA . VAL B 1 168 ? 18.359 -5.809 8.883 1 98 168 VAL B CA 1
ATOM 3677 C C . VAL B 1 168 ? 18.812 -4.559 9.625 1 98 168 VAL B C 1
ATOM 3679 O O . VAL B 1 168 ? 18 -3.85 10.219 1 98 168 VAL B O 1
ATOM 3682 N N . ILE B 1 169 ? 20.078 -4.324 9.617 1 98.19 169 ILE B N 1
ATOM 3683 C CA . ILE B 1 169 ? 20.672 -3.186 10.32 1 98.19 169 ILE B CA 1
ATOM 3684 C C . ILE B 1 169 ? 21.625 -2.441 9.383 1 98.19 169 ILE B C 1
ATOM 3686 O O . ILE B 1 169 ? 21.984 -2.951 8.32 1 98.19 169 ILE B O 1
ATOM 3690 N N . HIS B 1 170 ? 21.891 -1.198 9.742 1 97.88 170 HIS B N 1
ATOM 3691 C CA . HIS B 1 170 ? 22.891 -0.433 9.008 1 97.88 170 HIS B CA 1
ATOM 3692 C C . HIS B 1 170 ? 24.297 -0.975 9.258 1 97.88 170 HIS B C 1
ATOM 3694 O O . HIS B 1 170 ? 24.578 -1.525 10.328 1 97.88 170 HIS B O 1
ATOM 3700 N N . GLU B 1 171 ? 25.172 -0.811 8.32 1 97.06 171 GLU B N 1
ATOM 3701 C CA . GLU B 1 171 ? 26.547 -1.312 8.43 1 97.06 171 GLU B CA 1
ATOM 3702 C C . GLU B 1 171 ? 27.281 -0.663 9.594 1 97.06 171 GLU B C 1
ATOM 3704 O O . GLU B 1 171 ? 28.172 -1.269 10.18 1 97.06 171 GLU B O 1
ATOM 3709 N N . ASP B 1 172 ? 26.844 0.535 9.977 1 96.69 172 ASP B N 1
ATOM 3710 C CA . ASP B 1 172 ? 27.484 1.268 11.055 1 96.69 172 ASP B CA 1
ATOM 3711 C C . ASP B 1 172 ? 26.891 0.887 12.406 1 96.69 172 ASP B C 1
ATOM 3713 O O . ASP B 1 172 ? 27.359 1.354 13.453 1 96.69 172 ASP B O 1
ATOM 3717 N N . HIS B 1 173 ? 25.906 0.087 12.438 1 96.69 173 HIS B N 1
ATOM 3718 C CA . HIS B 1 173 ? 25.312 -0.351 13.695 1 96.69 173 HIS B CA 1
ATOM 3719 C C . HIS B 1 173 ? 26.344 -1.027 14.594 1 96.69 173 HIS B C 1
ATOM 3721 O O . HIS B 1 173 ? 27.172 -1.788 14.109 1 96.69 173 HIS B O 1
ATOM 3727 N N . PRO B 1 174 ? 26.281 -0.824 15.844 1 96.06 174 PRO B N 1
ATOM 3728 C CA . PRO B 1 174 ? 27.266 -1.378 16.766 1 96.06 174 PRO B CA 1
ATOM 3729 C C . PRO B 1 174 ? 27.359 -2.9 16.703 1 96.06 174 PRO B C 1
ATOM 3731 O O . PRO B 1 174 ? 28.406 -3.477 16.984 1 96.06 174 PRO B O 1
ATOM 3734 N N . LEU B 1 175 ? 26.344 -3.518 16.344 1 96.38 175 LEU B N 1
ATOM 3735 C CA . LEU B 1 175 ? 26.297 -4.977 16.344 1 96.38 175 LEU B CA 1
ATOM 3736 C C . LEU B 1 175 ? 26.484 -5.523 14.938 1 96.38 175 LEU B C 1
ATOM 3738 O O . LEU B 1 175 ? 26.203 -6.695 14.68 1 96.38 175 LEU B O 1
ATOM 3742 N N . SER B 1 176 ? 26.922 -4.73 14 1 95.38 176 SER B N 1
ATOM 3743 C CA . SER B 1 176 ? 27.016 -5.09 12.594 1 95.38 176 SER B CA 1
ATOM 3744 C C . SER B 1 176 ? 28.031 -6.211 12.375 1 95.38 176 SER B C 1
ATOM 3746 O O . SER B 1 176 ? 27.969 -6.934 11.383 1 95.38 176 SER B O 1
ATOM 3748 N N . ASP B 1 177 ? 28.891 -6.477 13.297 1 93.94 177 ASP B N 1
ATOM 3749 C CA . ASP B 1 177 ? 29.953 -7.473 13.133 1 93.94 177 ASP B CA 1
ATOM 3750 C C . ASP B 1 177 ? 29.5 -8.836 13.656 1 93.94 177 ASP B C 1
ATOM 3752 O O . ASP B 1 177 ? 30.156 -9.852 13.398 1 93.94 177 ASP B O 1
ATOM 3756 N N . GLN B 1 178 ? 28.453 -8.875 14.344 1 93.94 178 GLN B N 1
ATOM 3757 C CA . GLN B 1 178 ? 27.922 -10.141 14.828 1 93.94 178 GLN B CA 1
ATOM 3758 C C . GLN B 1 178 ? 27.172 -10.883 13.727 1 93.94 178 GLN B C 1
ATOM 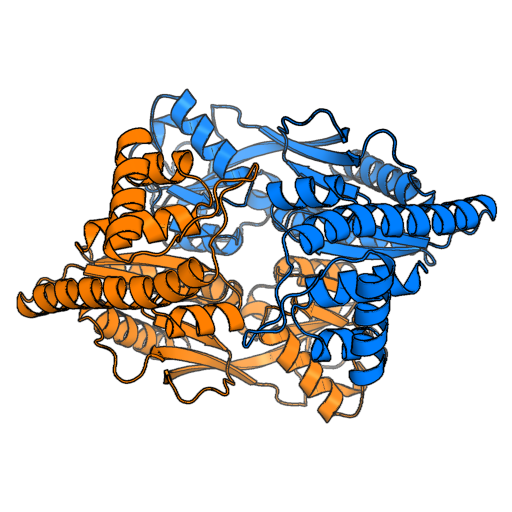3760 O O . GLN B 1 178 ? 26.5 -10.266 12.906 1 93.94 178 GLN B O 1
ATOM 3765 N N . GLU B 1 179 ? 27.234 -12.148 13.773 1 90.94 179 GLU B N 1
ATOM 3766 C CA . GLU B 1 179 ? 26.562 -12.938 12.75 1 90.94 179 GLU B CA 1
ATOM 3767 C C . GLU B 1 179 ? 25.078 -13.125 13.094 1 90.94 179 GLU B C 1
ATOM 3769 O O . GLU B 1 179 ? 24.234 -13.156 12.195 1 90.94 179 GLU B O 1
ATOM 3774 N N . SER B 1 180 ? 24.859 -13.273 14.391 1 95.44 180 SER B N 1
ATOM 3775 C CA . SER B 1 180 ? 23.484 -13.469 14.852 1 95.44 180 SER B CA 1
ATOM 3776 C C . SER B 1 180 ? 23.156 -12.555 16.031 1 95.44 180 SER B C 1
ATOM 3778 O O . SER B 1 180 ? 24.031 -12.219 16.828 1 95.44 180 SER B O 1
ATOM 3780 N N . LEU B 1 181 ? 21.938 -12.148 16.016 1 96.44 181 LEU B N 1
ATOM 3781 C CA . LEU B 1 181 ? 21.469 -11.266 17.062 1 96.44 181 LEU B CA 1
ATOM 3782 C C . LEU B 1 181 ? 20.219 -11.836 17.75 1 96.44 181 LEU B C 1
ATOM 3784 O O . LEU B 1 181 ? 19.453 -12.562 17.125 1 96.44 181 LEU B O 1
ATOM 3788 N N . SER B 1 182 ? 20.094 -11.547 19.016 1 95.94 182 SER B N 1
ATOM 3789 C CA . SER B 1 182 ? 18.812 -11.781 19.703 1 95.94 182 SER B CA 1
ATOM 3790 C C . SER B 1 182 ? 17.922 -10.547 19.625 1 95.94 182 SER B C 1
ATOM 3792 O O . SER B 1 182 ? 18.406 -9.43 19.453 1 95.94 182 SER B O 1
ATOM 3794 N N . LEU B 1 183 ? 16.641 -10.758 19.781 1 95.75 183 LEU B N 1
ATOM 3795 C CA . LEU B 1 183 ? 15.734 -9.617 19.812 1 95.75 183 LEU B CA 1
ATOM 3796 C C . LEU B 1 183 ? 16.094 -8.664 20.953 1 95.75 183 LEU B C 1
ATOM 3798 O O . LEU B 1 183 ? 15.992 -7.445 20.797 1 95.75 183 LEU B O 1
ATOM 3802 N N . LEU B 1 184 ? 16.547 -9.227 22.016 1 95.5 184 LEU B N 1
ATOM 3803 C CA . LEU B 1 184 ? 16.875 -8.438 23.188 1 95.5 184 LEU B CA 1
ATOM 3804 C C . LEU B 1 184 ? 18.062 -7.523 22.906 1 95.5 184 LEU B C 1
ATOM 3806 O O . LEU B 1 184 ? 18.172 -6.445 23.5 1 95.5 184 LEU B O 1
ATOM 3810 N N . ASP B 1 185 ? 18.953 -7.93 22.047 1 96.38 185 ASP B N 1
ATOM 3811 C CA . ASP B 1 185 ? 20.078 -7.102 21.656 1 96.38 185 ASP B CA 1
ATOM 3812 C C . ASP B 1 185 ? 19.609 -5.789 21.031 1 96.38 185 ASP B C 1
ATOM 3814 O O . ASP B 1 185 ? 20.375 -4.812 20.984 1 96.38 185 ASP B O 1
ATOM 3818 N N . LEU B 1 186 ? 18.312 -5.781 20.594 1 96.94 186 LEU B N 1
ATOM 3819 C CA . LEU B 1 186 ? 17.812 -4.637 19.844 1 96.94 186 LEU B CA 1
ATOM 3820 C C . LEU B 1 186 ? 16.859 -3.799 20.688 1 96.94 186 LEU B C 1
ATOM 3822 O O . LEU B 1 186 ? 16.188 -2.9 20.188 1 96.94 186 LEU B O 1
ATOM 3826 N N . LYS B 1 187 ? 16.781 -4.02 21.938 1 96.12 187 LYS B N 1
ATOM 3827 C CA . LYS B 1 187 ? 15.781 -3.428 22.828 1 96.12 187 LYS B CA 1
ATOM 3828 C C . LYS B 1 187 ? 15.922 -1.909 22.875 1 96.12 187 LYS B C 1
ATOM 3830 O O . LYS B 1 187 ? 14.938 -1.2 23.094 1 96.12 187 LYS B O 1
ATOM 3835 N N . ASP B 1 188 ? 17.109 -1.394 22.609 1 96 188 ASP B N 1
ATOM 3836 C CA . ASP B 1 188 ? 17.344 0.043 22.719 1 96 188 ASP B CA 1
ATOM 3837 C C . ASP B 1 188 ? 17.359 0.704 21.344 1 96 188 ASP B C 1
ATOM 3839 O O . ASP B 1 188 ? 17.516 1.922 21.234 1 96 188 ASP B O 1
ATOM 3843 N N . ASP B 1 189 ? 17.203 -0.063 20.312 1 97.06 189 ASP B N 1
ATOM 3844 C CA . ASP B 1 189 ? 17.188 0.461 18.953 1 97.06 189 ASP B CA 1
ATOM 3845 C C . ASP B 1 189 ? 15.82 1.029 18.594 1 97.06 189 ASP B C 1
ATOM 3847 O O . ASP B 1 189 ? 14.82 0.688 19.219 1 97.06 189 ASP B O 1
ATOM 3851 N N . SER B 1 190 ? 15.812 1.921 17.562 1 95.88 190 SER B N 1
ATOM 3852 C CA . SER B 1 190 ? 14.578 2.342 16.922 1 95.88 190 SER B CA 1
ATOM 3853 C C . SER B 1 190 ? 14.117 1.316 15.891 1 95.88 190 SER B C 1
ATOM 3855 O O . SER B 1 190 ? 14.875 0.948 14.984 1 95.88 190 SER B O 1
ATOM 3857 N N . PHE B 1 191 ? 12.883 0.915 16.109 1 97.5 191 PHE B N 1
ATOM 3858 C CA . PHE B 1 191 ? 12.328 -0.069 15.188 1 97.5 191 PHE B CA 1
ATOM 3859 C C . PHE B 1 191 ? 11.555 0.616 14.062 1 97.5 191 PHE B C 1
ATOM 3861 O O . PHE B 1 191 ? 10.828 1.577 14.305 1 97.5 191 PHE B O 1
ATOM 3868 N N . ILE B 1 192 ? 11.844 0.213 12.914 1 96.5 192 ILE B N 1
ATOM 3869 C CA . ILE B 1 192 ? 11.031 0.555 11.75 1 96.5 192 ILE B CA 1
ATOM 3870 C C . ILE B 1 192 ? 10.203 -0.654 11.32 1 96.5 192 ILE B C 1
ATOM 3872 O O . ILE B 1 192 ? 10.75 -1.664 10.875 1 96.5 192 ILE B O 1
ATOM 3876 N N . ILE B 1 193 ? 8.875 -0.534 11.445 1 95.38 193 ILE B N 1
ATOM 3877 C CA . ILE B 1 193 ? 8.055 -1.725 11.242 1 95.38 193 ILE B CA 1
ATOM 3878 C C . ILE B 1 193 ? 6.93 -1.418 10.258 1 95.38 193 ILE B C 1
ATOM 3880 O O . ILE B 1 193 ? 6.77 -0.274 9.828 1 95.38 193 ILE B O 1
ATOM 3884 N N . PHE B 1 194 ? 6.23 -2.406 9.891 1 91.75 194 PHE B N 1
ATOM 3885 C CA . PHE B 1 194 ? 5.102 -2.264 8.984 1 91.75 194 PHE B CA 1
ATOM 3886 C C . PHE B 1 194 ? 3.93 -1.579 9.68 1 91.75 194 PHE B C 1
ATOM 3888 O O . PHE B 1 194 ? 3.826 -1.611 10.906 1 91.75 194 PHE B O 1
ATOM 3895 N N . HIS B 1 195 ? 3.092 -1.052 8.82 1 88.12 195 HIS B N 1
ATOM 3896 C CA . HIS B 1 195 ? 1.842 -0.469 9.289 1 88.12 195 HIS B CA 1
ATOM 3897 C C . HIS B 1 195 ? 0.981 -1.509 10 1 88.12 195 HIS B C 1
ATOM 3899 O O . HIS B 1 195 ? 1.101 -2.707 9.734 1 88.12 195 HIS B O 1
ATOM 3905 N N . GLU B 1 196 ? 0.045 -1.044 10.797 1 87 196 GLU B N 1
ATOM 3906 C CA . GLU B 1 196 ? -0.727 -1.921 11.672 1 87 196 GLU B CA 1
ATOM 3907 C C . GLU B 1 196 ? -1.665 -2.816 10.875 1 87 196 GLU B C 1
ATOM 3909 O O . GLU B 1 196 ? -2.127 -3.846 11.367 1 87 196 GLU B O 1
ATOM 3914 N N . ASP B 1 197 ? -1.897 -2.482 9.672 1 79.19 197 ASP B N 1
ATOM 3915 C CA . ASP B 1 197 ? -2.775 -3.295 8.836 1 79.19 197 ASP B CA 1
ATOM 3916 C C . ASP B 1 197 ? -2.062 -4.555 8.352 1 79.19 197 ASP B C 1
ATOM 3918 O O . ASP B 1 197 ? -2.699 -5.477 7.84 1 79.19 197 ASP B O 1
ATOM 3922 N N . PHE B 1 198 ? -0.835 -4.559 8.641 1 83.81 198 PHE B N 1
ATOM 3923 C CA . PHE B 1 198 ? -0.046 -5.695 8.188 1 83.81 198 PHE B CA 1
ATOM 3924 C C . PHE B 1 198 ? 0.181 -6.688 9.32 1 83.81 198 PHE B C 1
ATOM 3926 O O . PHE B 1 198 ? 0.465 -6.289 10.453 1 83.81 198 PHE B O 1
ATOM 3933 N N . ALA B 1 199 ? 0.088 -7.984 8.992 1 86.12 199 ALA B N 1
ATOM 3934 C CA . ALA B 1 199 ? 0.314 -9.031 9.984 1 86.12 199 ALA B CA 1
ATOM 3935 C C . ALA B 1 199 ? 1.707 -8.914 10.602 1 86.12 199 ALA B C 1
ATOM 3937 O O . ALA B 1 199 ? 1.901 -9.219 11.773 1 86.12 199 ALA B O 1
ATOM 3938 N N . MET B 1 200 ? 2.635 -8.422 9.852 1 87.94 200 MET B N 1
ATOM 3939 C CA . MET B 1 200 ? 4.02 -8.305 10.289 1 87.94 200 MET B CA 1
ATOM 3940 C C . MET B 1 200 ? 4.137 -7.348 11.477 1 87.94 200 MET B C 1
ATOM 3942 O O . MET B 1 200 ? 5 -7.523 12.336 1 87.94 200 MET B O 1
ATOM 3946 N N . HIS B 1 201 ? 3.305 -6.391 11.414 1 91 201 HIS B N 1
ATOM 3947 C CA . HIS B 1 201 ? 3.303 -5.453 12.531 1 91 201 HIS B CA 1
ATOM 3948 C C . HIS B 1 201 ? 3.066 -6.172 13.852 1 91 201 HIS B C 1
ATOM 3950 O O . HIS B 1 201 ? 3.879 -6.066 14.773 1 91 201 HIS B O 1
ATOM 3956 N N . ASP B 1 202 ? 2.025 -6.949 13.914 1 89 202 ASP B N 1
ATOM 3957 C CA . ASP B 1 202 ? 1.646 -7.641 15.141 1 89 202 ASP B CA 1
ATOM 3958 C C . ASP B 1 202 ? 2.664 -8.719 15.5 1 89 202 ASP B C 1
ATOM 3960 O O . ASP B 1 202 ? 2.977 -8.922 16.672 1 89 202 ASP B O 1
ATOM 3964 N N . ILE B 1 203 ? 3.09 -9.414 14.57 1 90.56 203 ILE B N 1
ATOM 3965 C CA . ILE B 1 203 ? 4.039 -10.5 14.797 1 90.56 203 ILE B CA 1
ATOM 3966 C C . ILE B 1 203 ? 5.301 -9.953 15.461 1 90.56 203 ILE B C 1
ATOM 3968 O O . ILE B 1 203 ? 5.742 -10.477 16.484 1 90.56 203 ILE B O 1
ATOM 3972 N N . ILE B 1 204 ? 5.836 -8.875 14.945 1 93 204 ILE B N 1
ATOM 3973 C CA . ILE B 1 204 ? 7.074 -8.305 15.461 1 93 204 ILE B CA 1
ATOM 3974 C C . ILE B 1 204 ? 6.84 -7.723 16.844 1 93 204 ILE B C 1
ATOM 3976 O O . ILE B 1 204 ? 7.625 -7.965 17.766 1 93 204 ILE B O 1
ATOM 3980 N N . TYR B 1 205 ? 5.766 -7.043 16.938 1 92.62 205 TYR B N 1
ATOM 3981 C CA . TYR B 1 205 ? 5.449 -6.406 18.203 1 92.62 205 TYR B CA 1
ATOM 3982 C C . TYR B 1 205 ? 5.262 -7.449 19.297 1 92.62 205 TYR B C 1
ATOM 3984 O O . TYR B 1 205 ? 5.848 -7.336 20.375 1 92.62 205 TYR B O 1
ATOM 3992 N N . LYS B 1 206 ? 4.496 -8.461 19.078 1 92.38 206 LYS B N 1
ATOM 3993 C CA . LYS B 1 206 ? 4.219 -9.516 20.047 1 92.38 206 LYS B CA 1
ATOM 3994 C C . LYS B 1 206 ? 5.492 -10.281 20.406 1 92.38 206 LYS B C 1
ATOM 3996 O O . LYS B 1 206 ? 5.691 -10.656 21.562 1 92.38 206 LYS B O 1
ATOM 4001 N N . GLU B 1 207 ? 6.293 -10.492 19.422 1 93.62 207 GLU B N 1
ATOM 4002 C CA . GLU B 1 207 ? 7.535 -11.211 19.672 1 93.62 207 GLU B CA 1
ATOM 4003 C C . GLU B 1 207 ? 8.461 -10.414 20.594 1 93.62 207 GLU B C 1
ATOM 4005 O O . GLU B 1 207 ? 9.141 -10.984 21.438 1 93.62 207 GLU B O 1
ATOM 4010 N N . CYS B 1 208 ? 8.523 -9.133 20.359 1 94.69 208 CYS B N 1
ATOM 4011 C CA . CYS B 1 208 ? 9.328 -8.281 21.219 1 94.69 208 CYS B CA 1
ATOM 4012 C C . CYS B 1 208 ? 8.828 -8.32 22.656 1 94.69 208 CYS B C 1
ATOM 4014 O O . CYS B 1 208 ? 9.617 -8.469 23.594 1 94.69 208 CYS B O 1
ATOM 4016 N N . ILE B 1 209 ? 7.559 -8.258 22.812 1 94.12 209 ILE B N 1
ATOM 4017 C CA . ILE B 1 209 ? 6.949 -8.297 24.141 1 94.12 209 ILE B CA 1
ATOM 4018 C C . ILE B 1 209 ? 7.238 -9.641 24.797 1 94.12 209 ILE B C 1
ATOM 4020 O O . ILE B 1 209 ? 7.602 -9.695 25.984 1 94.12 209 ILE B O 1
ATOM 4024 N N . LYS B 1 210 ? 7.047 -10.656 24.109 1 93.94 210 LYS B N 1
ATOM 4025 C CA . LYS B 1 210 ? 7.316 -12.008 24.594 1 93.94 210 LYS B CA 1
ATOM 4026 C C . LYS B 1 210 ? 8.742 -12.133 25.125 1 93.94 210 LYS B C 1
ATOM 4028 O O . LYS B 1 210 ? 9 -12.906 26.047 1 93.94 210 LYS B O 1
ATOM 4033 N N . HIS B 1 211 ? 9.625 -11.352 24.578 1 92.81 211 HIS B N 1
ATOM 4034 C CA . HIS B 1 211 ? 11.031 -11.453 24.969 1 92.81 211 HIS B CA 1
ATOM 4035 C C . HIS B 1 211 ? 11.398 -10.375 25.984 1 92.81 211 HIS B C 1
ATOM 4037 O O . HIS B 1 211 ? 12.578 -10.148 26.25 1 92.81 211 HIS B O 1
ATOM 4043 N N . GLY B 1 212 ? 10.445 -9.617 26.406 1 92.06 212 GLY B N 1
ATOM 4044 C CA . GLY B 1 212 ? 10.648 -8.844 27.625 1 92.06 212 GLY B CA 1
ATOM 4045 C C . GLY B 1 212 ? 10.75 -7.352 27.375 1 92.06 212 GLY B C 1
ATOM 4046 O O . GLY B 1 212 ? 11.188 -6.602 28.25 1 92.06 212 GLY B O 1
ATOM 4047 N N . PHE B 1 213 ? 10.469 -6.934 26.156 1 93.62 213 PHE B N 1
ATOM 4048 C CA . PHE B 1 213 ? 10.516 -5.492 25.953 1 93.62 213 PHE B CA 1
ATOM 4049 C C . PHE B 1 213 ? 9.5 -5.062 24.906 1 93.62 213 PHE B C 1
ATOM 4051 O O . PHE B 1 213 ? 9.094 -5.867 24.062 1 93.62 213 PHE B O 1
ATOM 4058 N N . ALA B 1 214 ? 9.125 -3.783 25 1 94.12 214 ALA B N 1
ATOM 4059 C CA . ALA B 1 214 ? 8.328 -3.146 23.953 1 94.12 214 ALA B CA 1
ATOM 4060 C C . ALA B 1 214 ? 9.219 -2.393 22.969 1 94.12 214 ALA B C 1
ATOM 4062 O O . ALA B 1 214 ? 10.031 -1.557 23.375 1 94.12 214 ALA B O 1
ATOM 4063 N N . PRO B 1 215 ? 9.07 -2.715 21.688 1 95.19 215 PRO B N 1
ATOM 4064 C CA . PRO B 1 215 ? 9.938 -2.027 20.734 1 95.19 215 PRO B CA 1
ATOM 4065 C C . PRO B 1 215 ? 9.656 -0.529 20.641 1 95.19 215 PRO B C 1
ATOM 4067 O O . PRO B 1 215 ? 8.5 -0.112 20.719 1 95.19 215 PRO B O 1
ATOM 4070 N N . ASN B 1 216 ? 10.68 0.227 20.562 1 94.5 216 ASN B N 1
ATOM 4071 C CA . ASN B 1 216 ? 10.555 1.644 20.234 1 94.5 216 ASN B CA 1
ATOM 4072 C C . ASN B 1 216 ? 10.312 1.859 18.75 1 94.5 216 ASN B C 1
ATOM 4074 O O . ASN B 1 216 ? 11.258 1.911 17.969 1 94.5 216 ASN B O 1
ATOM 4078 N N . VAL B 1 217 ? 9.07 2.062 18.422 1 93.62 217 VAL B N 1
ATOM 4079 C CA . VAL B 1 217 ? 8.727 2.199 17 1 93.62 217 VAL B CA 1
ATOM 4080 C C . VAL B 1 217 ? 8.891 3.654 16.578 1 93.62 217 VAL B C 1
ATOM 4082 O O . VAL B 1 217 ? 8.07 4.508 16.906 1 93.62 217 VAL B O 1
ATOM 4085 N N . ALA B 1 218 ? 9.883 3.863 15.789 1 92.12 218 ALA B N 1
ATOM 4086 C CA . ALA B 1 218 ? 10.172 5.223 15.336 1 92.12 218 ALA B CA 1
ATOM 4087 C C . ALA B 1 218 ? 9.391 5.555 14.07 1 92.12 218 ALA B C 1
ATOM 4089 O O . ALA B 1 218 ? 8.938 6.688 13.891 1 92.12 218 ALA B O 1
ATOM 4090 N N . TYR B 1 219 ? 9.312 4.566 13.18 1 91.81 219 TYR B N 1
ATOM 4091 C CA . TYR B 1 219 ? 8.648 4.77 11.898 1 91.81 219 TYR B CA 1
ATOM 4092 C C . TYR B 1 219 ? 7.809 3.555 11.523 1 91.81 219 TYR B C 1
ATOM 4094 O O . TYR B 1 219 ? 8.148 2.424 11.875 1 91.81 219 TYR B O 1
ATOM 4102 N N . LYS B 1 220 ? 6.73 3.857 10.797 1 91.81 220 LYS B N 1
ATOM 4103 C CA . LYS B 1 220 ? 5.875 2.826 10.211 1 91.81 220 LYS B CA 1
ATOM 4104 C C . LYS B 1 220 ? 5.652 3.074 8.719 1 91.81 220 LYS B C 1
ATOM 4106 O O . LYS B 1 220 ? 5.551 4.223 8.289 1 91.81 220 LYS B O 1
ATOM 4111 N N . SER B 1 221 ? 5.602 1.955 7.969 1 90.94 221 SER B N 1
ATOM 4112 C CA . SER B 1 221 ? 5.355 2.064 6.535 1 90.94 221 SER B CA 1
ATOM 4113 C C . SER B 1 221 ? 4.617 0.841 6.004 1 90.94 221 SER B C 1
ATOM 4115 O O . SER B 1 221 ? 4.711 -0.245 6.578 1 90.94 221 SER B O 1
ATOM 4117 N N . SER B 1 222 ? 3.928 1.061 4.934 1 85.5 222 SER B N 1
ATOM 4118 C CA . SER B 1 222 ? 3.281 -0.049 4.238 1 85.5 222 SER B CA 1
ATOM 4119 C C . SER B 1 222 ? 4.188 -0.628 3.158 1 85.5 222 SER B C 1
ATOM 4121 O O . SER B 1 222 ? 3.844 -1.625 2.52 1 85.5 222 SER B O 1
ATOM 4123 N N . GLN B 1 223 ? 5.312 -0.04 3.021 1 87.62 223 GLN B N 1
ATOM 4124 C CA . GLN B 1 223 ? 6.234 -0.42 1.956 1 87.62 223 GLN B CA 1
ATOM 4125 C C . GLN B 1 223 ? 7.527 -0.996 2.525 1 87.62 223 GLN B C 1
ATOM 4127 O O . GLN B 1 223 ? 8.266 -0.302 3.229 1 87.62 223 GLN B O 1
ATOM 4132 N N . TRP B 1 224 ? 7.789 -2.201 2.076 1 90.25 224 TRP B N 1
ATOM 4133 C CA . TRP B 1 224 ? 8.977 -2.844 2.625 1 90.25 224 TRP B CA 1
ATOM 4134 C C . TRP B 1 224 ? 10.25 -2.145 2.143 1 90.25 224 TRP B C 1
ATOM 4136 O O . TRP B 1 224 ? 11.242 -2.078 2.869 1 90.25 224 TRP B O 1
ATOM 4146 N N . ASP B 1 225 ? 10.234 -1.728 0.954 1 90.88 225 ASP B N 1
ATOM 4147 C CA . ASP B 1 225 ? 11.414 -1.083 0.396 1 90.88 225 ASP B CA 1
ATOM 4148 C C . ASP B 1 225 ? 11.672 0.27 1.058 1 90.88 225 ASP B C 1
ATOM 4150 O O . ASP B 1 225 ? 12.82 0.686 1.21 1 90.88 225 ASP B O 1
ATOM 4154 N N . PHE B 1 226 ? 10.578 1.014 1.436 1 91.88 226 PHE B N 1
ATOM 4155 C CA . PHE B 1 226 ? 10.742 2.24 2.207 1 91.88 226 PHE B CA 1
ATOM 4156 C C . PHE B 1 226 ? 11.391 1.951 3.557 1 91.88 226 PHE B C 1
ATOM 4158 O O . PHE B 1 226 ? 12.289 2.674 3.986 1 91.88 226 PHE B O 1
ATOM 4165 N N . ILE B 1 227 ? 10.953 0.946 4.168 1 94.88 227 ILE B N 1
ATOM 4166 C CA . ILE B 1 227 ? 11.516 0.517 5.441 1 94.88 227 ILE B CA 1
ATOM 4167 C C . ILE B 1 227 ? 13.008 0.222 5.273 1 94.88 227 ILE B C 1
ATOM 4169 O O . ILE B 1 227 ? 13.836 0.712 6.047 1 94.88 227 ILE B O 1
ATOM 4173 N N . ALA B 1 228 ? 13.32 -0.489 4.242 1 95.38 228 ALA B N 1
ATOM 4174 C CA . ALA B 1 228 ? 14.711 -0.855 3.988 1 95.38 228 ALA B CA 1
ATOM 4175 C C . ALA B 1 228 ? 15.57 0.384 3.742 1 95.38 228 ALA B C 1
ATOM 4177 O O . ALA B 1 228 ? 16.703 0.469 4.223 1 95.38 228 ALA B O 1
ATOM 4178 N N . GLU B 1 229 ? 15.039 1.301 3.012 1 93.69 229 GLU B N 1
ATOM 4179 C CA . GLU B 1 229 ? 15.773 2.525 2.705 1 93.69 229 GLU B CA 1
ATOM 4180 C C . GLU B 1 229 ? 16.031 3.348 3.967 1 93.69 229 GLU B C 1
ATOM 4182 O O . GLU B 1 229 ? 17.062 4.004 4.09 1 93.69 229 GLU B O 1
ATOM 4187 N N . MET B 1 230 ? 15.055 3.367 4.824 1 94.94 230 MET B N 1
ATOM 4188 C CA . MET B 1 230 ? 15.242 4.086 6.082 1 94.94 230 MET B CA 1
ATOM 4189 C C . MET B 1 230 ? 16.328 3.428 6.93 1 94.94 230 MET B C 1
ATOM 4191 O O . MET B 1 230 ? 17.125 4.117 7.562 1 94.94 230 MET B O 1
ATOM 4195 N N . VAL B 1 231 ? 16.359 2.113 6.93 1 97.5 231 VAL B N 1
ATOM 4196 C CA . VAL B 1 231 ? 17.438 1.415 7.617 1 97.5 231 VAL B CA 1
ATOM 4197 C C . VAL B 1 231 ? 18.781 1.778 6.98 1 97.5 231 VAL B C 1
ATOM 4199 O O . VAL B 1 231 ? 19.766 2.037 7.684 1 97.5 231 VAL B O 1
ATOM 4202 N N . ALA B 1 232 ? 18.781 1.824 5.684 1 95.88 232 ALA B N 1
ATOM 4203 C CA . ALA B 1 232 ? 19.984 2.166 4.949 1 95.88 232 ALA B CA 1
ATOM 4204 C C . ALA B 1 232 ? 20.453 3.582 5.277 1 95.88 232 ALA B C 1
ATOM 4206 O O . ALA B 1 232 ? 21.641 3.895 5.18 1 95.88 232 ALA B O 1
ATOM 4207 N N . ALA B 1 233 ? 19.531 4.371 5.637 1 94.06 233 ALA B N 1
ATOM 4208 C CA . ALA B 1 233 ? 19.844 5.742 6.031 1 94.06 233 ALA B CA 1
ATOM 4209 C C . ALA B 1 233 ? 20.203 5.816 7.516 1 94.06 233 ALA B C 1
ATOM 4211 O O . ALA B 1 233 ? 20.344 6.91 8.07 1 94.06 233 ALA B O 1
ATOM 4212 N N . ASN B 1 234 ? 20.234 4.703 8.156 1 95.44 234 ASN B N 1
ATOM 4213 C CA . ASN B 1 234 ? 20.641 4.574 9.555 1 95.44 234 ASN B CA 1
ATOM 4214 C C . ASN B 1 234 ? 19.625 5.219 10.5 1 95.44 234 ASN B C 1
ATOM 4216 O O . ASN B 1 234 ? 20.016 5.875 11.469 1 95.44 234 ASN B O 1
ATOM 4220 N N . LEU B 1 235 ? 18.375 4.969 10.188 1 95.06 235 LEU B N 1
ATOM 4221 C CA . LEU B 1 235 ? 17.328 5.562 10.992 1 95.06 235 LEU B CA 1
ATOM 4222 C C . LEU B 1 235 ? 16.766 4.551 11.984 1 95.06 235 LEU B C 1
ATOM 4224 O O . LEU B 1 235 ? 15.945 4.898 12.844 1 95.06 235 LEU B O 1
ATOM 4228 N N . GLY B 1 236 ? 17.156 3.307 11.852 1 97.06 236 GLY B N 1
ATOM 4229 C CA . GLY B 1 236 ? 16.672 2.256 12.734 1 97.06 236 GLY B CA 1
ATOM 4230 C C . GLY B 1 236 ? 16.969 0.86 12.227 1 97.06 236 GLY B C 1
ATOM 4231 O O . GLY B 1 236 ? 17.844 0.683 11.367 1 97.06 236 GLY B O 1
ATOM 4232 N N . VAL B 1 237 ? 16.297 -0.127 12.867 1 98.25 237 VAL B N 1
ATOM 4233 C CA . VAL B 1 237 ? 16.453 -1.53 12.492 1 98.25 237 VAL B CA 1
ATOM 4234 C C . VAL B 1 237 ? 15.102 -2.092 12.039 1 98.25 237 VAL B C 1
ATOM 4236 O O . VAL B 1 237 ? 14.047 -1.545 12.383 1 98.25 237 VAL B O 1
ATOM 4239 N N . ALA B 1 238 ? 15.18 -3.109 11.25 1 98.19 238 ALA B N 1
ATOM 4240 C CA . ALA B 1 238 ? 13.953 -3.723 10.75 1 98.19 238 ALA B CA 1
ATOM 4241 C C . ALA B 1 238 ? 14.07 -5.242 10.711 1 98.19 238 ALA B C 1
ATOM 4243 O O . ALA B 1 238 ? 15.18 -5.781 10.727 1 98.19 238 ALA B O 1
ATOM 4244 N N . LEU B 1 239 ? 12.977 -5.918 10.766 1 97.38 239 LEU B N 1
ATOM 4245 C CA . LEU B 1 239 ? 12.891 -7.359 10.578 1 97.38 239 LEU B CA 1
ATOM 4246 C C . LEU B 1 239 ? 12.133 -7.703 9.305 1 97.38 239 LEU B C 1
ATOM 4248 O O . LEU B 1 239 ? 11.078 -7.137 9.031 1 97.38 239 LEU B O 1
ATOM 4252 N N . PHE B 1 240 ? 12.711 -8.594 8.516 1 96.44 240 PHE B N 1
ATOM 4253 C CA . PHE B 1 240 ? 12.109 -9.023 7.258 1 96.44 240 PHE B CA 1
ATOM 4254 C C . PHE B 1 240 ? 12.156 -10.539 7.117 1 96.44 240 PHE B C 1
ATOM 4256 O O . PHE B 1 240 ? 13.062 -11.188 7.645 1 96.44 240 PHE B O 1
ATOM 4263 N N . PRO B 1 241 ? 11.125 -11.055 6.379 1 94.75 241 PRO B N 1
ATOM 4264 C CA . PRO B 1 241 ? 11.305 -12.445 5.957 1 94.75 241 PRO B CA 1
ATOM 4265 C C . PRO B 1 241 ? 12.531 -12.641 5.066 1 94.75 241 PRO B C 1
ATOM 4267 O O . PRO B 1 241 ? 12.953 -11.703 4.383 1 94.75 241 PRO B O 1
ATOM 4270 N N . THR B 1 242 ? 13.016 -13.836 5.043 1 94.69 242 THR B N 1
ATOM 4271 C CA . THR B 1 242 ? 14.227 -14.18 4.305 1 94.69 242 THR B CA 1
ATOM 4272 C C . THR B 1 242 ? 14.086 -13.812 2.832 1 94.69 242 THR B C 1
ATOM 4274 O O . THR B 1 242 ? 15.031 -13.32 2.215 1 94.69 242 THR B O 1
ATOM 4277 N N . SER B 1 243 ? 12.977 -14.016 2.309 1 92.38 243 SER B N 1
ATOM 4278 C CA . SER B 1 243 ? 12.742 -13.742 0.895 1 92.38 243 SER B CA 1
ATOM 4279 C C . SER B 1 243 ? 12.898 -12.258 0.584 1 92.38 243 SER B C 1
ATOM 4281 O O . SER B 1 243 ? 13.398 -11.891 -0.481 1 92.38 243 SER B O 1
ATOM 4283 N N . ILE B 1 244 ? 12.438 -11.383 1.458 1 92.75 244 ILE B N 1
ATOM 4284 C CA . ILE B 1 244 ? 12.594 -9.945 1.274 1 92.75 244 ILE B CA 1
ATOM 4285 C C . ILE B 1 244 ? 14.07 -9.562 1.411 1 92.75 244 ILE B C 1
ATOM 4287 O O . ILE B 1 244 ? 14.57 -8.727 0.661 1 92.75 244 ILE B O 1
ATOM 4291 N N . CYS B 1 245 ? 14.766 -10.203 2.297 1 94.81 245 CYS B N 1
ATOM 4292 C CA . CYS B 1 245 ? 16.188 -9.93 2.518 1 94.81 245 CYS B CA 1
ATOM 4293 C C . CYS B 1 245 ? 17 -10.203 1.256 1 94.81 245 CYS B C 1
ATOM 4295 O O . CYS B 1 245 ? 17.984 -9.523 0.989 1 94.81 245 CYS B O 1
ATOM 4297 N N . ARG B 1 246 ? 16.594 -11.141 0.536 1 91.12 246 ARG B N 1
ATOM 4298 C CA . ARG B 1 246 ? 17.297 -11.508 -0.69 1 91.12 246 ARG B CA 1
ATOM 4299 C C . ARG B 1 246 ? 17.172 -10.414 -1.743 1 91.12 246 ARG B C 1
ATOM 4301 O O . ARG B 1 246 ? 17.969 -10.359 -2.688 1 91.12 246 ARG B O 1
ATOM 4308 N N . LYS B 1 247 ? 16.219 -9.562 -1.526 1 87.94 247 LYS B N 1
ATOM 4309 C CA . LYS B 1 247 ? 15.984 -8.5 -2.5 1 87.94 247 LYS B CA 1
ATOM 4310 C C . LYS B 1 247 ? 16.703 -7.215 -2.1 1 87.94 247 LYS B C 1
ATOM 4312 O O . LYS B 1 247 ? 16.688 -6.227 -2.834 1 87.94 247 LYS B O 1
ATOM 4317 N N . LEU B 1 248 ? 17.266 -7.258 -0.946 1 90.38 248 LEU B N 1
ATOM 4318 C CA . LEU B 1 248 ? 17.984 -6.078 -0.472 1 90.38 248 LEU B CA 1
ATOM 4319 C C . LEU B 1 248 ? 19.391 -6.012 -1.074 1 90.38 248 LEU B C 1
ATOM 4321 O O . LEU B 1 248 ? 20.172 -6.941 -0.915 1 90.38 248 LEU B O 1
ATOM 4325 N N . TYR B 1 249 ? 19.688 -4.922 -1.831 1 82.31 249 TYR B N 1
ATOM 4326 C CA . TYR B 1 249 ? 20.969 -4.836 -2.541 1 82.31 249 TYR B CA 1
ATOM 4327 C C . TYR B 1 249 ? 21.797 -3.678 -2.014 1 82.31 249 TYR B C 1
ATOM 4329 O O . TYR B 1 249 ? 22.938 -3.484 -2.439 1 82.31 249 TYR B O 1
ATOM 4337 N N . GLN B 1 250 ? 21.359 -3.027 -1.107 1 85.75 250 GLN B N 1
ATOM 4338 C CA . GLN B 1 250 ? 22.125 -1.875 -0.626 1 85.75 250 GLN B CA 1
ATOM 4339 C C . GLN B 1 250 ? 23.328 -2.312 0.194 1 85.75 250 GLN B C 1
ATOM 4341 O O . GLN B 1 250 ? 23.188 -3.02 1.194 1 85.75 250 GLN B O 1
ATOM 4346 N N . PRO B 1 251 ? 24.453 -1.809 -0.174 1 89.81 251 PRO B N 1
ATOM 4347 C CA . PRO B 1 251 ? 25.672 -2.201 0.534 1 89.81 251 PRO B CA 1
ATOM 4348 C C . PRO B 1 251 ? 25.688 -1.75 1.992 1 89.81 251 PRO B C 1
ATOM 4350 O O . PRO B 1 251 ? 26.375 -2.344 2.824 1 89.81 251 PRO B O 1
ATOM 4353 N N . SER B 1 252 ? 24.969 -0.751 2.236 1 94.69 252 SER B N 1
ATOM 4354 C CA . SER B 1 252 ? 24.969 -0.203 3.59 1 94.69 252 SER B CA 1
ATOM 4355 C C . SER B 1 252 ? 24.156 -1.076 4.539 1 94.69 252 SER B C 1
ATOM 4357 O O . SER B 1 252 ? 24.156 -0.85 5.75 1 94.69 252 SER B O 1
ATOM 4359 N N . LEU B 1 253 ? 23.516 -2.055 4.039 1 96.75 253 LEU B N 1
ATOM 4360 C CA . LEU B 1 253 ? 22.656 -2.906 4.859 1 96.75 253 LEU B CA 1
ATOM 4361 C C . LEU B 1 253 ? 23.375 -4.207 5.219 1 96.75 253 LEU B C 1
ATOM 4363 O O . LEU B 1 253 ? 24.078 -4.777 4.391 1 96.75 253 LEU B O 1
ATOM 4367 N N . LYS B 1 254 ? 23.25 -4.621 6.434 1 97.62 254 LYS B N 1
ATOM 4368 C CA . LYS B 1 254 ? 23.703 -5.922 6.918 1 97.62 254 LYS B CA 1
ATOM 4369 C C . LYS B 1 254 ? 22.531 -6.777 7.375 1 97.62 254 LYS B C 1
ATOM 4371 O O . LYS B 1 254 ? 21.703 -6.332 8.18 1 97.62 254 LYS B O 1
ATOM 4376 N N . ILE B 1 255 ? 22.484 -7.941 6.871 1 97.44 255 ILE B N 1
ATOM 4377 C CA . ILE B 1 255 ? 21.422 -8.883 7.223 1 97.44 255 ILE B CA 1
ATOM 4378 C C . ILE B 1 255 ? 21.938 -9.883 8.25 1 97.44 255 ILE B C 1
ATOM 4380 O O . ILE B 1 255 ? 22.969 -10.539 8.023 1 97.44 255 ILE B O 1
ATOM 4384 N N . 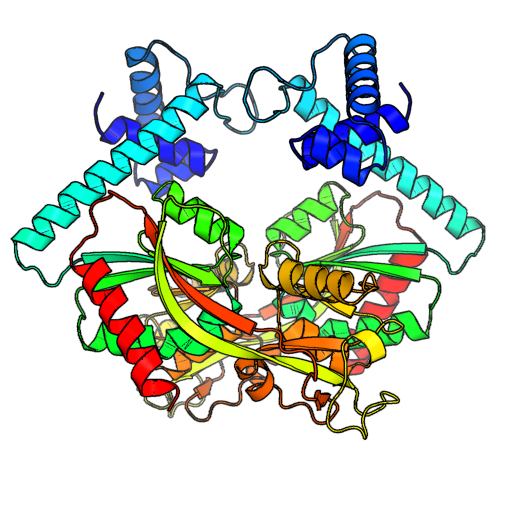LYS B 1 256 ? 21.266 -9.969 9.344 1 97.44 256 LYS B N 1
ATOM 4385 C CA . LYS B 1 256 ? 21.703 -10.844 10.438 1 97.44 256 LYS B CA 1
ATOM 4386 C C . LYS B 1 256 ? 20.641 -11.891 10.758 1 97.44 256 LYS B C 1
ATOM 4388 O O . LYS B 1 256 ? 19.438 -11.617 10.672 1 97.44 256 LYS B O 1
ATOM 4393 N N . GLU B 1 257 ? 21.094 -13.047 11.156 1 96.81 257 GLU B N 1
ATOM 4394 C CA . GLU B 1 257 ? 20.188 -14.078 11.641 1 96.81 257 GLU B CA 1
ATOM 4395 C C . GLU B 1 257 ? 19.688 -13.758 13.047 1 96.81 257 GLU B C 1
ATOM 4397 O O . GLU B 1 257 ? 20.375 -13.109 13.828 1 96.81 257 GLU B O 1
ATOM 4402 N N . LEU B 1 258 ? 18.5 -14.156 13.242 1 95.75 258 LEU B N 1
ATOM 4403 C CA . LEU B 1 258 ? 17.938 -14.023 14.578 1 95.75 258 LEU B CA 1
ATOM 4404 C C . LEU B 1 258 ? 18.078 -15.32 15.367 1 95.75 258 LEU B C 1
ATOM 4406 O O . LEU B 1 258 ? 17.734 -16.391 14.867 1 95.75 258 LEU B O 1
ATOM 4410 N N . LYS B 1 259 ? 18.562 -15.18 16.531 1 93.38 259 LYS B N 1
ATOM 4411 C CA . LYS B 1 259 ? 18.641 -16.344 17.406 1 93.38 259 LYS B CA 1
ATOM 4412 C C . LYS B 1 259 ? 17.234 -16.859 17.781 1 93.38 259 LYS B C 1
ATOM 4414 O O . LYS B 1 259 ? 17.031 -18.062 17.875 1 93.38 259 LYS B O 1
ATOM 4419 N N . ASN B 1 260 ? 16.344 -15.914 18 1 88.75 260 ASN B N 1
ATOM 4420 C CA . ASN B 1 260 ? 14.93 -16.234 18.188 1 88.75 260 ASN B CA 1
ATOM 4421 C C . ASN B 1 260 ? 14.234 -16.516 16.859 1 88.75 260 ASN B C 1
ATOM 4423 O O . ASN B 1 260 ? 14.141 -15.641 16.016 1 88.75 260 ASN B O 1
ATOM 4427 N N . TYR B 1 261 ? 13.812 -17.734 16.812 1 88.94 261 TYR B N 1
ATOM 4428 C CA . TYR B 1 261 ? 13.117 -18.078 15.57 1 88.94 261 TYR B CA 1
ATOM 4429 C C . TYR B 1 261 ? 11.742 -17.422 15.523 1 88.94 261 TYR B C 1
ATOM 4431 O O . TYR B 1 261 ? 10.891 -17.703 16.375 1 88.94 261 TYR B O 1
ATOM 4439 N N . ILE B 1 262 ? 11.609 -16.531 14.609 1 92.75 262 ILE B N 1
ATOM 4440 C CA . ILE B 1 262 ? 10.312 -15.93 14.32 1 92.75 262 ILE B CA 1
ATOM 4441 C C . ILE B 1 262 ? 9.828 -16.391 12.945 1 92.75 262 ILE B C 1
ATOM 4443 O O . ILE B 1 262 ? 10.375 -15.977 11.922 1 92.75 262 ILE B O 1
ATOM 4447 N N . PRO B 1 263 ? 8.828 -17.172 12.945 1 91.62 263 PRO B N 1
ATOM 4448 C CA . PRO B 1 263 ? 8.383 -17.719 11.664 1 91.62 263 PRO B CA 1
ATOM 4449 C C . PRO B 1 263 ? 7.52 -16.734 10.875 1 91.62 263 PRO B C 1
ATOM 4451 O O . PRO B 1 263 ? 6.711 -16 11.453 1 91.62 263 PRO B O 1
ATOM 4454 N N . TRP B 1 264 ? 7.734 -16.625 9.625 1 92 264 TRP B N 1
ATOM 4455 C CA . TRP B 1 264 ? 6.816 -16.062 8.641 1 92 264 TRP B CA 1
ATOM 4456 C C . TRP B 1 264 ? 6.156 -17.156 7.812 1 92 264 TRP B C 1
ATOM 4458 O O . TRP B 1 264 ? 6.75 -17.656 6.855 1 92 264 TRP B O 1
ATOM 4468 N N . GLN B 1 265 ? 4.941 -17.5 8.172 1 93.5 265 GLN B N 1
ATOM 4469 C CA . GLN B 1 265 ? 4.246 -18.641 7.582 1 93.5 265 GLN B CA 1
ATOM 4470 C C . GLN B 1 265 ? 3.057 -18.188 6.738 1 93.5 265 GLN B C 1
ATOM 4472 O O . GLN B 1 265 ? 2.172 -17.484 7.23 1 93.5 265 GLN B O 1
ATOM 4477 N N . LEU B 1 266 ? 3.094 -18.625 5.516 1 93.88 266 LEU B N 1
ATOM 4478 C CA . LEU B 1 266 ? 2.027 -18.25 4.594 1 93.88 266 LEU B CA 1
ATOM 4479 C C . LEU B 1 266 ? 0.99 -19.359 4.473 1 93.88 266 LEU B C 1
ATOM 4481 O O . LEU B 1 266 ? 1.317 -20.531 4.621 1 93.88 266 LEU B O 1
ATOM 4485 N N . ALA B 1 267 ? -0.221 -18.922 4.203 1 94.69 267 ALA B N 1
ATOM 4486 C CA . ALA B 1 267 ? -1.296 -19.875 3.969 1 94.69 267 ALA B CA 1
ATOM 4487 C C . ALA B 1 267 ? -2.326 -19.312 2.99 1 94.69 267 ALA B C 1
ATOM 4489 O O . ALA B 1 267 ? -2.438 -18.094 2.824 1 94.69 267 ALA B O 1
ATOM 4490 N N . VAL B 1 268 ? -2.957 -20.219 2.352 1 95.44 268 VAL B N 1
ATOM 4491 C CA . VAL B 1 268 ? -4.133 -19.891 1.553 1 95.44 268 VAL B CA 1
ATOM 4492 C C . VAL B 1 268 ? -5.402 -20.219 2.344 1 95.44 268 VAL B C 1
ATOM 4494 O O . VAL B 1 268 ? -5.48 -21.25 3.01 1 95.44 268 VAL B O 1
ATOM 4497 N N . ILE B 1 269 ? -6.348 -19.266 2.266 1 95.12 269 ILE B N 1
ATOM 4498 C CA . ILE B 1 269 ? -7.578 -19.516 3.008 1 95.12 269 ILE B CA 1
ATOM 4499 C C . ILE B 1 269 ? -8.781 -19.375 2.074 1 95.12 269 ILE B C 1
ATOM 4501 O O . ILE B 1 269 ? -8.773 -18.562 1.151 1 95.12 269 ILE B O 1
ATOM 4505 N N . THR B 1 270 ? -9.758 -20.188 2.32 1 93.5 270 THR B N 1
ATOM 4506 C CA . THR B 1 270 ? -11.102 -20.094 1.747 1 93.5 270 THR B CA 1
ATOM 4507 C C . THR B 1 270 ? -12.164 -20.219 2.834 1 93.5 270 THR B C 1
ATOM 4509 O O . THR B 1 270 ? -11.883 -20.703 3.932 1 93.5 270 THR B O 1
ATOM 4512 N N . ARG B 1 271 ? -13.32 -19.641 2.512 1 89.31 271 ARG B N 1
ATOM 4513 C CA . ARG B 1 271 ? -14.398 -19.719 3.488 1 89.31 271 ARG B CA 1
ATOM 4514 C C . ARG B 1 271 ? -14.922 -21.141 3.617 1 89.31 271 ARG B C 1
ATOM 4516 O O . ARG B 1 271 ? -15.188 -21.812 2.613 1 89.31 271 ARG B O 1
ATOM 4523 N N . LYS B 1 272 ? -15.086 -21.531 4.84 1 88 272 LYS B N 1
ATOM 4524 C CA . LYS B 1 272 ? -15.656 -22.859 5.082 1 88 272 LYS B CA 1
ATOM 4525 C C . LYS B 1 272 ? -17.109 -22.922 4.625 1 88 272 LYS B C 1
ATOM 4527 O O . LYS B 1 272 ? -17.844 -21.938 4.719 1 88 272 LYS B O 1
ATOM 4532 N N . ASN B 1 273 ? -17.469 -24.078 4.137 1 77.06 273 ASN B N 1
ATOM 4533 C CA . ASN B 1 273 ? -18.844 -24.406 3.795 1 77.06 273 ASN B CA 1
ATOM 4534 C C . ASN B 1 273 ? -19.359 -23.516 2.658 1 77.06 273 ASN B C 1
ATOM 4536 O O . ASN B 1 273 ? -20.531 -23.141 2.643 1 77.06 273 ASN B O 1
ATOM 4540 N N . ARG B 1 274 ? -18.578 -23 1.944 1 76.81 274 ARG B N 1
ATOM 4541 C CA . ARG B 1 274 ? -18.953 -22.266 0.738 1 76.81 274 ARG B CA 1
ATOM 4542 C C . ARG B 1 274 ? -18.484 -23 -0.514 1 76.81 274 ARG B C 1
ATOM 4544 O O . ARG B 1 274 ? -17.484 -23.719 -0.486 1 76.81 274 ARG B O 1
ATOM 4551 N N . TYR B 1 275 ? -19.281 -22.875 -1.461 1 72 275 TYR B N 1
ATOM 4552 C CA . TYR B 1 275 ? -18.922 -23.469 -2.74 1 72 275 TYR B CA 1
ATOM 4553 C C . TYR B 1 275 ? -17.641 -22.859 -3.299 1 72 275 TYR B C 1
ATOM 4555 O O . TYR B 1 275 ? -17.469 -21.641 -3.268 1 72 275 TYR B O 1
ATOM 4563 N N . ILE B 1 276 ? -16.75 -23.688 -3.668 1 78.25 276 ILE B N 1
ATOM 4564 C CA . ILE B 1 276 ? -15.516 -23.266 -4.32 1 78.25 276 ILE B CA 1
ATOM 4565 C C . ILE B 1 276 ? -15.531 -23.703 -5.785 1 78.25 276 ILE B C 1
ATOM 4567 O O . ILE B 1 276 ? -15.734 -24.891 -6.086 1 78.25 276 ILE B O 1
ATOM 4571 N N . SER B 1 277 ? -15.375 -22.766 -6.652 1 79 277 SER B N 1
ATOM 4572 C CA . SER B 1 277 ? -15.422 -23.047 -8.086 1 79 277 SER B CA 1
ATOM 4573 C C . SER B 1 277 ? -14.242 -23.906 -8.516 1 79 277 SER B C 1
ATOM 4575 O O . SER B 1 277 ? -13.25 -24.016 -7.789 1 79 277 SER B O 1
ATOM 4577 N N . PHE B 1 278 ? -14.352 -24.531 -9.664 1 78.69 278 PHE B N 1
ATOM 4578 C CA . PHE B 1 278 ? -13.273 -25.297 -10.258 1 78.69 278 PHE B CA 1
ATOM 4579 C C . PHE B 1 278 ? -12.031 -24.438 -10.453 1 78.69 278 PHE B C 1
ATOM 4581 O O . PHE B 1 278 ? -10.914 -24.859 -10.156 1 78.69 278 PHE B O 1
ATOM 4588 N N . ALA B 1 279 ? -12.305 -23.25 -10.984 1 83.88 279 ALA B N 1
ATOM 4589 C CA . ALA B 1 279 ? -11.203 -22.312 -11.227 1 83.88 279 ALA B CA 1
ATOM 4590 C C . ALA B 1 279 ? -10.445 -22.016 -9.945 1 83.88 279 ALA B C 1
ATOM 4592 O O . ALA B 1 279 ? -9.211 -22.031 -9.922 1 83.88 279 ALA B O 1
ATOM 4593 N N . THR B 1 280 ? -11.18 -21.828 -8.898 1 89.06 280 THR B N 1
ATOM 4594 C CA . THR B 1 280 ? -10.578 -21.516 -7.605 1 89.06 280 THR B CA 1
ATOM 4595 C C . THR B 1 280 ? -9.805 -22.703 -7.055 1 89.06 280 THR B C 1
ATOM 4597 O O . THR B 1 280 ? -8.672 -22.562 -6.59 1 89.06 280 THR B O 1
ATOM 4600 N N . LYS B 1 281 ? -10.375 -23.859 -7.105 1 87.94 281 LYS B N 1
ATOM 4601 C CA . LYS B 1 281 ? -9.719 -25.078 -6.641 1 87.94 281 LYS B CA 1
ATOM 4602 C C . LYS B 1 281 ? -8.43 -25.344 -7.418 1 87.94 281 LYS B C 1
ATOM 4604 O O . LYS B 1 281 ? -7.41 -25.719 -6.832 1 87.94 281 LYS B O 1
ATOM 4609 N N . THR B 1 282 ? -8.586 -25.141 -8.672 1 88.31 282 THR B N 1
ATOM 4610 C CA . THR B 1 282 ? -7.438 -25.359 -9.539 1 88.31 282 THR B CA 1
ATOM 4611 C C . THR B 1 282 ? -6.324 -24.359 -9.234 1 88.31 282 THR B C 1
ATOM 4613 O O . THR B 1 282 ? -5.145 -24.719 -9.234 1 88.31 282 THR B O 1
ATOM 4616 N N . PHE B 1 283 ? -6.738 -23.172 -9 1 92.5 283 PHE B N 1
ATOM 4617 C CA . PHE B 1 283 ? -5.762 -22.141 -8.672 1 92.5 283 PHE B CA 1
ATOM 4618 C C . PHE B 1 283 ? -5.047 -22.469 -7.367 1 92.5 283 PHE B C 1
ATOM 4620 O O . PHE B 1 283 ? -3.828 -22.328 -7.262 1 92.5 283 PHE B O 1
ATOM 4627 N N . ILE B 1 284 ? -5.789 -22.875 -6.391 1 93.44 284 ILE B N 1
ATOM 4628 C CA . ILE B 1 284 ? -5.215 -23.219 -5.094 1 93.44 284 ILE B CA 1
ATOM 4629 C C . ILE B 1 284 ? -4.211 -24.359 -5.262 1 93.44 284 ILE B C 1
ATOM 4631 O O . ILE B 1 284 ? -3.09 -24.281 -4.746 1 93.44 284 ILE B O 1
ATOM 4635 N N . LYS B 1 285 ? -4.598 -25.359 -5.965 1 92.06 285 LYS B N 1
ATOM 4636 C CA . LYS B 1 285 ? -3.711 -26.5 -6.219 1 92.06 285 LYS B CA 1
ATOM 4637 C C . LYS B 1 285 ? -2.436 -26.047 -6.926 1 92.06 285 LYS B C 1
ATOM 4639 O O . LYS B 1 285 ? -1.335 -26.453 -6.559 1 92.06 285 LYS B O 1
ATOM 4644 N N . HIS B 1 286 ? -2.604 -25.234 -7.926 1 92.69 286 HIS B N 1
ATOM 4645 C CA . HIS B 1 286 ? -1.475 -24.703 -8.688 1 92.69 286 HIS B CA 1
ATOM 4646 C C . HIS B 1 286 ? -0.53 -23.922 -7.785 1 92.69 286 HIS B C 1
ATOM 4648 O O . HIS B 1 286 ? 0.691 -24.031 -7.902 1 92.69 286 HIS B O 1
ATOM 4654 N N . THR B 1 287 ? -1.083 -23.078 -6.926 1 93.69 287 THR B N 1
ATOM 4655 C CA . THR B 1 287 ? -0.306 -22.266 -6.004 1 93.69 287 THR B CA 1
ATOM 4656 C C . THR B 1 287 ? 0.474 -23.141 -5.027 1 93.69 287 THR B C 1
ATOM 4658 O O . THR B 1 287 ? 1.666 -22.922 -4.801 1 93.69 287 THR B O 1
ATOM 4661 N N . VAL B 1 288 ? -0.172 -24.125 -4.492 1 93.31 288 VAL B N 1
ATOM 4662 C CA . VAL B 1 288 ? 0.468 -25.031 -3.549 1 93.31 288 VAL B CA 1
ATOM 4663 C C . VAL B 1 288 ? 1.641 -25.734 -4.227 1 93.31 288 VAL B C 1
ATOM 4665 O O . VAL B 1 288 ? 2.729 -25.844 -3.654 1 93.31 288 VAL B O 1
ATOM 4668 N N . GLU B 1 289 ? 1.455 -26.156 -5.406 1 91.62 289 GLU B N 1
ATOM 4669 C CA . GLU B 1 289 ? 2.498 -26.859 -6.156 1 91.62 289 GLU B CA 1
ATOM 4670 C C . GLU B 1 289 ? 3.68 -25.938 -6.441 1 91.62 289 GLU B C 1
ATOM 4672 O O . GLU B 1 289 ? 4.836 -26.359 -6.402 1 91.62 289 GLU B O 1
ATOM 4677 N N . ALA B 1 290 ? 3.334 -24.703 -6.77 1 90.62 290 ALA B N 1
ATOM 4678 C CA . ALA B 1 290 ? 4.391 -23.734 -7.051 1 90.62 290 ALA B CA 1
ATOM 4679 C C . ALA B 1 290 ? 5.285 -23.531 -5.832 1 90.62 290 ALA B C 1
ATOM 4681 O O . ALA B 1 290 ? 6.496 -23.359 -5.965 1 90.62 290 ALA B O 1
ATOM 4682 N N . PHE B 1 291 ? 4.703 -23.453 -4.66 1 89.31 291 PHE B N 1
ATOM 4683 C CA . PHE B 1 291 ? 5.461 -23.234 -3.436 1 89.31 291 PHE B CA 1
ATOM 4684 C C . PHE B 1 291 ? 6.234 -24.484 -3.047 1 89.31 291 PHE B C 1
ATOM 4686 O O . PHE B 1 291 ? 7.25 -24.406 -2.352 1 89.31 291 PHE B O 1
ATOM 4693 N N . GLN B 1 292 ? 5.691 -25.594 -3.441 1 83.56 292 GLN B N 1
ATOM 4694 C CA . GLN B 1 292 ? 6.375 -26.844 -3.139 1 83.56 292 GLN B CA 1
ATOM 4695 C C . GLN B 1 292 ? 7.562 -27.062 -4.074 1 83.56 292 GLN B C 1
ATOM 4697 O O . GLN B 1 292 ? 8.586 -27.609 -3.668 1 83.56 292 GLN B O 1
ATOM 4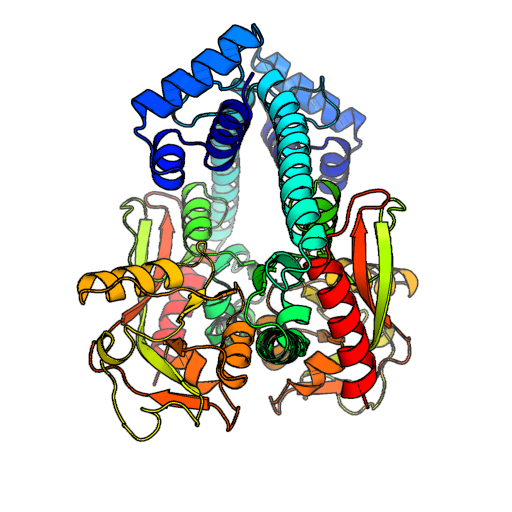702 N N . THR B 1 293 ? 7.402 -26.672 -5.41 1 71.19 293 THR B N 1
ATOM 4703 C CA . THR B 1 293 ? 8.461 -26.891 -6.387 1 71.19 293 THR B CA 1
ATOM 4704 C C . THR B 1 293 ? 9.477 -25.75 -6.336 1 71.19 293 THR B C 1
ATOM 4706 O O . THR B 1 293 ? 10.641 -25.938 -6.711 1 71.19 293 THR B O 1
ATOM 4709 N N . GLY B 1 294 ? 9.055 -24.609 -6.383 1 59.91 294 GLY B N 1
ATOM 4710 C CA . GLY B 1 294 ? 9.93 -23.453 -6.508 1 59.91 294 GLY B CA 1
ATOM 4711 C C . GLY B 1 294 ? 10.852 -23.281 -5.312 1 59.91 294 GLY B C 1
ATOM 4712 O O . GLY B 1 294 ? 11.719 -22.406 -5.316 1 59.91 294 GLY B O 1
ATOM 4713 N N . HIS B 1 295 ? 10.422 -23.328 -3.961 1 46.66 295 HIS B N 1
ATOM 4714 C CA . HIS B 1 295 ? 11.406 -23.047 -2.92 1 46.66 295 HIS B CA 1
ATOM 4715 C C . HIS B 1 295 ? 12.539 -24.062 -2.947 1 46.66 295 HIS B C 1
ATOM 4717 O O . HIS B 1 295 ? 13.367 -24.109 -2.033 1 46.66 295 HIS B O 1
ATOM 4723 N N . ASN B 1 296 ? 12.555 -25.062 -3.764 1 33.59 296 ASN B N 1
ATOM 4724 C CA . ASN B 1 296 ? 13.836 -25.766 -3.76 1 33.59 296 ASN B CA 1
ATOM 4725 C C . ASN B 1 296 ? 14.875 -25.016 -4.586 1 33.59 296 ASN B C 1
ATOM 4727 O O . ASN B 1 296 ? 14.57 -24.5 -5.668 1 33.59 296 ASN B O 1
#

pLDDT: mean 85.35, std 11.69, range [33.5, 98.31]

Secondary structure (DSSP, 8-state):
--HHHHHHHHHHHHHT-HHHHHHHHTS-HHHHHHHHHHHHHHHTS--EE-SSSS-EE-HHHHHHHHHHHHHHHHHHHHHHHHHHHTT-S-EEEEEEE-HHHHHHHHHHHHHHHHHH-TTEEEEEEE--HHHHHHHHHHTS-SEEEEESP---SSEEEEEEEEEEEEEEEETTSTTTT-SEE-GGGGTTSEEEEE-TTSHHHHHHHHHHHHTT---EEEEEES-HHHHHHHHHTTS-BEEEEHHHHTT---TTEEEEEESS--EEEEEEEEETTS---HHHHHHHHHHHHHHHHTT-/--HHHHHHHHHHHHHT-HHHHHHHHTS-HHHHHHHHHHHHHHHTS--EE-SSSS-EE-HHHHHHHHHHHHHHHHHHHHHHHHHHHTT-S-EEEEEEE-HHHHHHHHHHHHHHHHHH-TTEEEEEEE--HHHHHHHHHHTS-SEEEEESP---TTEEEEEEEEEEEEEEEETTSTTTT-SEE-GGGGTTSEEEEE-TTSHHHHHHHHHHHHTT---EEEEEES-HHHHHHHHHTTS-BEEEEHHHHTT---TTEEEEEESS--EEEEEEEEETTS---HHHHHHHHHHHHHHHHTT-

Solvent-accessible surface area (backbone atoms only — not comparable to full-atom values): 31140 Å² total; per-residue (Å²): 138,52,70,62,38,45,50,51,38,45,40,27,61,72,56,34,25,60,61,60,25,13,61,74,67,73,46,53,43,69,58,48,51,49,41,40,47,49,46,22,58,73,69,72,43,69,35,64,40,68,86,51,98,55,48,38,70,30,75,60,19,49,54,47,40,55,51,37,45,45,50,52,40,50,50,51,45,48,54,36,45,50,34,40,70,64,65,42,73,45,39,77,37,36,37,23,30,25,61,71,57,41,43,73,52,39,32,59,49,51,43,54,46,38,72,76,34,72,54,40,45,70,43,66,44,74,38,35,32,64,56,25,52,51,32,23,68,61,50,76,22,62,33,20,40,36,57,58,80,79,86,68,82,57,48,44,76,44,79,57,51,69,41,49,39,27,37,37,32,19,56,82,42,90,65,53,84,49,66,61,41,47,71,68,80,47,55,86,44,36,29,38,44,47,30,82,56,29,56,63,24,55,54,53,51,51,52,34,42,74,67,73,41,74,73,40,71,65,45,58,35,89,41,70,66,34,47,50,40,27,17,53,49,63,69,28,33,35,74,38,45,50,73,58,54,72,68,61,78,57,81,45,48,39,81,25,46,41,70,58,85,43,79,46,33,34,27,40,36,32,46,52,97,51,89,74,39,57,58,48,52,51,46,51,52,51,51,46,49,46,48,65,60,59,76,104,138,52,72,65,37,45,51,51,40,46,40,24,60,72,57,36,26,60,60,59,23,13,61,74,67,71,46,53,43,69,58,48,52,50,42,39,49,49,48,23,60,74,70,71,44,67,34,64,41,68,85,52,98,54,48,37,69,30,74,59,19,48,54,47,42,54,52,36,47,45,48,51,41,50,51,50,46,49,53,38,47,50,34,43,71,63,65,43,73,45,38,76,37,36,38,23,31,26,60,70,56,39,43,75,52,38,33,60,50,52,43,54,46,37,73,75,35,72,52,40,44,70,44,66,44,73,36,35,32,63,55,23,53,51,32,25,67,62,51,76,22,64,33,20,38,36,57,59,80,77,86,70,82,57,48,44,76,44,79,56,51,69,40,47,38,27,38,38,32,19,54,82,41,92,64,53,84,50,68,59,41,48,71,68,79,46,55,85,44,35,30,38,46,47,30,81,57,29,57,64,24,53,53,53,51,53,52,35,43,76,67,73,40,73,74,41,70,66,46,57,34,89,40,69,64,35,49,50,41,26,17,52,50,62,69,28,32,34,74,38,43,49,74,59,54,72,69,61,76,58,81,44,46,40,80,25,44,41,70,60,84,42,77,46,34,34,27,41,35,32,46,53,97,50,90,72,38,56,57,48,52,50,48,52,52,51,50,46,48,46,47,66,59,61,76,104

Sequence (592 aa):
MDFRHLHYFTTVAKQQSFTKAAHKLHVSQPSLSKMVKALEDELGVTLIDRSGKQIQLTDAGMIVYKEATTILHSLYDLSNSLYDLMNLKKGKIKIGIPPIVGTLFFPTIIKSFRDSYPDIVIEMIEFGGAKVTKMVEVGEVDVGVIVLPIEENIFDLTKLAGEPMKVVIHEDHPLSDQESLSLLDLKDDSFIIFHEDFAMHDIIYKECIKHGFAPNVAYKSSQWDFIAEMVAANLGVALFPTSICRKLYQPSLKIKELKNYIPWQLAVITRKNRYISFATKTFIKHTVEAFQTGHNMDFRHLHYFTTVAKQQSFTKAAHKLHVSQPSLSKMVKALEDELGVTLIDRSGKQIQLTDAGMIVYKEATTILHSLYDLSNSLYDLMNLKKGKIKIGIPPIVGTLFFPTIIKSFRDSYPDIVIEMIEFGGAKVTKMVEVGEVDVGVIVLPIEENIFDLTKLAGEPMKVVIHEDHPLSDQESLSLLDLKDDSFIIFHEDFAMHDIIYKECIKHGFAPNVAYKSSQWDFIAEMVAANLGVALFPTSICRKLYQPSLKIKELKNYIPWQLAVITRKNRYISFATKTFIKHTVEAFQTGHN

Foldseek 3Di:
DDLVLLVLLLLCQVVQHLCVSCVVVVHDSVVSVVSPVVVCVVVVHDQWDPPDPTIHGDPVVVVSSLVSLLVNLVVLLVVLVVCVVVVPLAEEFEEEEEPVCCVQAVVVLVVVLCVVRVRYHYHYDYFAQVVQVVCQQSNVGFKYKHWDDDDDPQKDKDWADKFWKWKKAFCPDPCNPPQEDELVNQQPWAEEWEDPSHPRVVLNQVVSVVVPHGHHHPYYYNDPVVSNVCRNVVNTMYMDTPSVVVVDDDPRMGIHHYPDTRMGIMMMIHGPPDRRGPNRVVSRVSSRVSSVPVVD/DDLVLLVLLLLCQVVQHLCVSCVVVVHDSVVSVVSPVVVCVVVVHDQWDPPDPTIHGDPVVVVSSLVSLLVNLVVLLVVLVVCVVVVPLAEEFEEEEEPVCCVQAVVVLVVVLCVVRVRYHYHYDYFAQVVQVVCQQSNVGFKYKHWDDDDDPQKDKDWADKFWKWKKAFCPDPCLPPQEDELVNQQPWAEEWEDPSHPRVVLNQVVSVVVPHGHHHPYYYNDPVVSNVCRNVVNTMYMDTPSVVVVDDDPRMGIHHYPDTRMGIMMMIHGPPDRRGPNRVVSRVSSRVSSVPVVD

InterPro domains:
  IPR000847 LysR, HTH, N-terminal domain [PF00126] (3-61)
  IPR000847 LysR, HTH, N-terminal domain [PR00039] (18-29)
  IPR000847 LysR, HTH, N-terminal domain [PR00039] (29-39)
  IPR000847 LysR, HTH, N-terminal domain [PR00039] (39-50)
  IPR000847 LysR, HTH, N-terminal domain [PS50931] (1-58)
  IPR005119 LysR, substrate-binding [PF03466] (89-291)
  IPR036388 Winged helix-like DNA-binding domain superfamily [G3DSA:1.10.10.10] (1-81)
  IPR036390 Winged helix DNA-binding domain superfamily [SSF46785] (1-83)
  IPR050950 HTH-type LysR transcriptional regulators [PTHR30419] (1-293)

Radius of gyration: 25.23 Å; Cα contacts (8 Å, |Δi|>4): 1039; chains: 2; bounding box: 71×60×62 Å